Protein AF-A0A498REA9-F1 (afdb_monomer_lite)

Organism: NCBI:txid1351585

Radius of gyration: 28.6 Å; chains: 1; bounding box: 65×65×135 Å

pLDDT: mean 93.11, std 13.98, range [31.44, 99.0]

Secondary structure (DSSP, 8-state):
------------------------PPPPPPPPEEEEPPTT-B-SS-EEEEEEPPS--TTEEEEEEEETTEEEEESTT-TT-SHHHHHHHHHHSGGGTTSPPP---EEEE-SPPTT-EEEEEEEEEETTS-BPPP---EEEEPPPPPPEEEGGGGT---EEEEE-HHHHHHHHHHPPTTEEEEE-SEEEEES-EE--SSEEEEE-TTEEEEEPS-GGGS---B-SSTT----B---SEEEE-TTSSSEEEEEEE-SSEEE---B-EEEE-SS-TTSEEEPPP---B-TTSPBPTTSHHHHBSHHHHHHHHHHHTT--HHHHGGGSPPSEEEESEEEEEEES-EEE--SS-SEEEES-EEEEEES-EEE-TT-TT--SEEEES-EEEEEES-EEE-SS-SEEEE---TGGGTTSPPEEEEEEES-EE-SSS-SSEE-S--TT-EEEEEE--

Sequence (449 aa):
MPKTMLVVILAVILISLGGTFKTSSAAPLLPPQNLKVPALAFDEKSITLTWEKAADYASIIDYNIYLNGKRIGTANENAGSPAKPYIDQFYADSSNSRAQKISLHNYTVTGLKPSTAYTFTVRAVYRDGRESPDSNRVIQSTTASPRIFNIVDYGAVGDGTTLNTKAIQAAINACTAGGKVLVPAGTFKTGAIWLKSNMTLEIAKDATLLGSENPDDYPYHYLLYSYSTDERFYSLINAQAPDHGSLANIRIIGAGTIDGNGWRQIGVDPQQPELPVYAAAKNSTNKDGSLNPNHVLNIGILAKAQVMKLMDTGLTFKSAYPRRSNLITLRGVNNVYYGGFTAVNPANHTVVNIHCNNVTVAGVMFKTFQCNNGDGIEFIHGNGLTVFNNVFDTGDDCMNFAAGLGAASQKETASQNAWIFNNYFRHGHGAIVAGSHTAAWIEQILGED

Structure (mmCIF, N/CA/C/O backbone):
data_AF-A0A498REA9-F1
#
_entry.id   AF-A0A498REA9-F1
#
loop_
_atom_site.group_PDB
_atom_site.id
_atom_site.type_symbol
_atom_site.label_atom_id
_atom_site.label_alt_id
_atom_site.label_comp_id
_atom_site.label_asym_id
_atom_site.label_entity_id
_atom_site.label_seq_id
_atom_site.pdbx_PDB_ins_code
_atom_site.Cartn_x
_atom_site.Cartn_y
_atom_site.Cartn_z
_atom_site.occupancy
_atom_site.B_iso_or_equiv
_atom_site.auth_seq_id
_atom_site.auth_comp_id
_atom_site.auth_asym_id
_atom_site.auth_atom_id
_atom_site.pdbx_PDB_model_num
ATOM 1 N N . MET A 1 1 ? -12.620 43.071 108.998 1.00 33.22 1 MET A N 1
ATOM 2 C CA . MET A 1 1 ? -12.385 44.310 108.217 1.00 33.22 1 MET A CA 1
ATOM 3 C C . MET A 1 1 ? -11.725 43.930 106.896 1.00 33.22 1 MET A C 1
ATOM 5 O O . MET A 1 1 ? -10.928 43.000 106.908 1.00 33.22 1 MET A O 1
ATOM 9 N N . PRO A 1 2 ? -12.148 44.518 105.768 1.00 47.31 2 PRO A N 1
ATOM 10 C CA . PRO A 1 2 ? -12.358 43.790 104.515 1.00 47.31 2 PRO A CA 1
ATOM 11 C C . PRO A 1 2 ? -11.237 44.009 103.492 1.00 47.31 2 PRO A C 1
ATOM 13 O O . PRO A 1 2 ? -10.634 45.077 103.478 1.00 47.31 2 PRO A O 1
ATOM 16 N N . LYS A 1 3 ? -11.037 43.054 102.573 1.00 37.78 3 LYS A N 1
ATOM 17 C CA . LYS A 1 3 ? -10.506 43.327 101.225 1.00 37.78 3 LYS A CA 1
ATOM 18 C C . LYS A 1 3 ? -11.211 42.451 100.184 1.00 37.78 3 LYS A C 1
ATOM 20 O O . LYS A 1 3 ? -10.898 41.284 100.001 1.00 37.78 3 LYS A O 1
ATOM 25 N N . THR A 1 4 ? -12.247 43.064 99.625 1.00 39.12 4 THR A N 1
ATOM 26 C CA . THR A 1 4 ? -12.626 43.157 98.209 1.00 39.12 4 THR A CA 1
ATOM 27 C C . THR A 1 4 ? -12.311 41.986 97.267 1.00 39.12 4 THR A C 1
ATOM 29 O O . THR A 1 4 ? -11.163 41.705 96.940 1.00 39.12 4 THR A O 1
ATOM 32 N N . MET A 1 5 ? -13.401 41.410 96.751 1.00 33.75 5 MET A N 1
ATOM 33 C CA . MET A 1 5 ? -13.519 40.617 95.523 1.00 33.75 5 MET A CA 1
ATOM 34 C C . MET A 1 5 ? -12.875 41.308 94.311 1.00 33.75 5 MET A C 1
ATOM 36 O O . MET A 1 5 ? -13.159 42.476 94.049 1.00 33.75 5 MET A O 1
ATOM 40 N N . LEU A 1 6 ? -12.147 40.541 93.497 1.00 31.62 6 LEU A N 1
ATOM 41 C CA . LEU A 1 6 ? -12.027 40.794 92.063 1.00 31.62 6 LEU A CA 1
ATOM 42 C C . LEU A 1 6 ? -12.243 39.471 91.319 1.00 31.62 6 LEU A C 1
ATOM 44 O O . LEU A 1 6 ? -11.538 38.489 91.537 1.00 31.62 6 LEU A O 1
ATOM 48 N N . VAL A 1 7 ? -13.279 39.460 90.489 1.00 32.81 7 VAL A N 1
ATOM 49 C CA . VAL A 1 7 ? -13.682 38.359 89.613 1.00 32.81 7 VAL A CA 1
ATOM 50 C C . VAL A 1 7 ? -12.807 38.396 88.361 1.00 32.81 7 VAL A C 1
ATOM 52 O O . VAL A 1 7 ? -12.714 39.437 87.717 1.00 32.81 7 VAL A O 1
ATOM 55 N N . VAL A 1 8 ? -12.214 37.261 87.985 1.00 33.75 8 VAL A N 1
ATOM 56 C CA . VAL A 1 8 ? -11.647 37.047 86.646 1.00 33.75 8 VAL A CA 1
ATOM 57 C C . VAL A 1 8 ? -12.359 35.848 86.026 1.00 33.75 8 VAL A C 1
ATOM 59 O O . VAL A 1 8 ? -12.282 34.730 86.528 1.00 33.75 8 VAL A O 1
ATOM 62 N N . ILE A 1 9 ? -13.098 36.121 84.953 1.00 34.25 9 ILE A N 1
ATOM 63 C CA . ILE A 1 9 ? -13.797 35.149 84.111 1.00 34.25 9 ILE A CA 1
ATOM 64 C C . ILE A 1 9 ? -12.762 34.530 83.168 1.00 34.25 9 ILE A C 1
ATOM 66 O O . ILE A 1 9 ? -12.157 35.245 82.371 1.00 34.25 9 ILE A O 1
ATOM 70 N N . LEU A 1 10 ? -12.562 33.212 83.242 1.00 31.44 10 LEU A N 1
ATOM 71 C CA . LEU A 1 10 ? -11.735 32.470 82.291 1.00 31.44 10 LEU A CA 1
ATOM 72 C C . LEU A 1 10 ? -12.645 31.850 81.219 1.00 31.44 10 LEU A C 1
ATOM 74 O O . LEU A 1 10 ? -13.425 30.943 81.501 1.00 31.44 10 LEU A O 1
ATOM 78 N N . ALA A 1 11 ? -12.564 32.367 79.993 1.00 33.38 11 ALA A N 1
ATOM 79 C CA . ALA A 1 11 ? -13.247 31.812 78.830 1.00 33.38 11 ALA A CA 1
ATOM 80 C C . ALA A 1 11 ? -12.540 30.525 78.368 1.00 33.38 11 ALA A C 1
ATOM 82 O O . ALA A 1 11 ? -11.363 30.548 78.013 1.00 33.38 11 ALA A O 1
ATOM 83 N N . VAL A 1 12 ? -13.259 29.402 78.361 1.00 33.91 12 VAL A N 1
ATOM 84 C CA . VAL A 1 12 ? -12.790 28.136 77.782 1.00 33.91 12 VAL A CA 1
ATOM 85 C C . VAL A 1 12 ? -13.059 28.171 76.278 1.00 33.91 12 VAL A C 1
ATOM 87 O O . VAL A 1 12 ? -14.204 28.079 75.841 1.00 33.91 12 VAL A O 1
ATOM 90 N N . ILE A 1 13 ? -12.002 28.309 75.478 1.00 35.44 13 ILE A N 1
ATOM 91 C CA . ILE A 1 13 ? -12.060 28.125 74.024 1.00 35.44 13 ILE A CA 1
ATOM 92 C C . ILE A 1 13 ? -12.019 26.617 73.750 1.00 35.44 13 ILE A C 1
ATOM 94 O O . ILE A 1 13 ? -10.967 25.987 73.842 1.00 35.44 13 ILE A O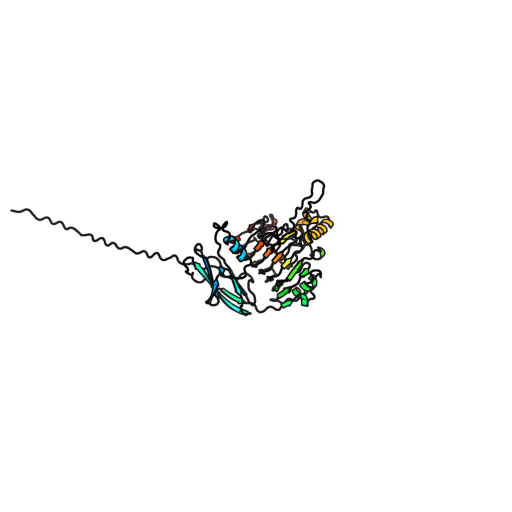 1
ATOM 98 N N . LEU A 1 14 ? -13.170 26.029 73.413 1.00 33.56 14 LEU A N 1
ATOM 99 C CA . LEU A 1 14 ? -13.234 24.707 72.790 1.00 33.56 14 LEU A CA 1
ATOM 100 C C . LEU A 1 14 ? -12.801 24.833 71.323 1.00 33.56 14 LEU A C 1
ATOM 102 O O . LEU A 1 14 ? -13.565 25.284 70.471 1.00 33.56 14 LEU A O 1
ATOM 106 N N . ILE A 1 15 ? -11.571 24.419 71.021 1.00 37.09 15 ILE A N 1
ATOM 107 C CA . ILE A 1 15 ? -11.125 24.200 69.643 1.00 37.09 15 ILE A CA 1
ATOM 108 C C . ILE A 1 15 ? -11.761 22.890 69.168 1.00 37.09 15 ILE A C 1
ATOM 110 O O . ILE A 1 15 ? -11.324 21.801 69.538 1.00 37.09 15 ILE A O 1
ATOM 114 N N . SER A 1 16 ? -12.813 22.993 68.356 1.00 38.12 16 SER A N 1
ATOM 115 C CA . SER A 1 16 ? -13.306 21.853 67.585 1.00 38.12 16 SER A CA 1
ATOM 116 C C . SER A 1 16 ? -12.331 21.578 66.434 1.00 38.12 16 SER A C 1
ATOM 118 O O . SER A 1 16 ? -12.169 22.383 65.519 1.00 38.12 16 SER A O 1
ATOM 120 N N . LEU A 1 17 ? -11.634 20.443 66.492 1.00 42.41 17 LEU A N 1
ATOM 121 C CA . LEU A 1 17 ? -10.867 19.905 65.368 1.00 42.41 17 LEU A CA 1
ATOM 122 C C . LEU A 1 17 ? -11.850 19.344 64.331 1.00 42.41 17 LEU A C 1
ATOM 124 O O . LEU A 1 17 ? -12.111 18.145 64.268 1.00 42.41 17 LEU A O 1
ATOM 128 N N . GLY A 1 18 ? -12.424 20.235 63.524 1.00 40.16 18 GLY A N 1
ATOM 129 C CA . GLY A 1 18 ? -13.159 19.882 62.314 1.00 40.16 18 GLY A CA 1
ATOM 130 C C . GLY A 1 18 ? -12.192 19.422 61.226 1.00 40.16 18 GLY A C 1
ATOM 131 O O . GLY A 1 18 ? -11.830 20.196 60.342 1.00 40.16 18 GLY A O 1
ATOM 132 N N . GLY A 1 19 ? -11.752 18.165 61.296 1.00 39.00 19 GLY A N 1
ATOM 133 C CA . GLY A 1 19 ? -11.060 17.505 60.195 1.00 39.00 19 GLY A CA 1
ATOM 134 C C . GLY A 1 19 ? -12.008 17.377 59.006 1.00 39.00 19 GLY A C 1
ATOM 135 O O . GLY A 1 19 ? -12.858 16.491 58.968 1.00 39.00 19 GLY A O 1
ATOM 136 N N . THR A 1 20 ? -11.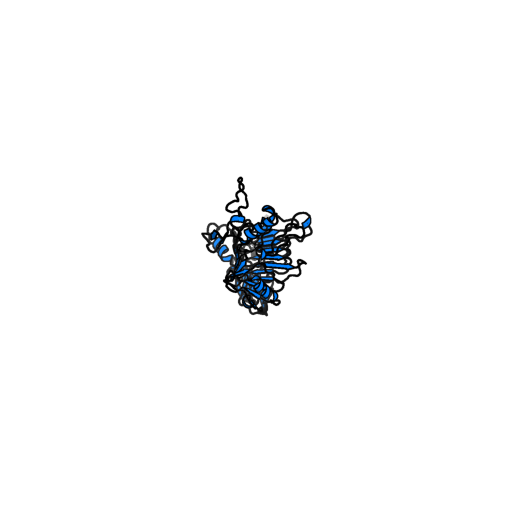882 18.274 58.031 1.00 41.62 20 THR A N 1
ATOM 137 C CA . THR A 1 20 ? -12.519 18.108 56.726 1.00 41.62 20 THR A CA 1
ATOM 138 C C . THR A 1 20 ? -11.819 16.953 56.018 1.00 41.62 20 THR A C 1
ATOM 140 O O . THR A 1 20 ? -10.705 17.092 55.515 1.00 41.62 20 THR A O 1
ATOM 143 N N . PHE A 1 21 ? -12.464 15.786 55.984 1.00 44.62 21 PHE A N 1
ATOM 144 C CA . PHE A 1 21 ? -12.105 14.729 55.047 1.00 44.62 21 PHE A CA 1
ATOM 145 C C . PHE A 1 21 ? -12.301 15.285 53.632 1.00 44.62 21 PHE A C 1
ATOM 147 O O . PHE A 1 21 ? -13.407 15.280 53.097 1.00 44.62 21 PHE A O 1
ATOM 154 N N . LYS A 1 22 ? -11.227 15.791 53.017 1.00 42.28 22 LYS A N 1
ATOM 155 C CA . LYS A 1 22 ? -11.165 15.908 51.562 1.00 42.28 22 LYS A CA 1
ATOM 156 C C . LYS A 1 22 ? -11.166 14.483 51.028 1.00 42.28 22 LYS A C 1
ATOM 158 O O . LYS A 1 22 ? -10.126 13.831 50.975 1.00 42.28 22 LYS A O 1
ATOM 163 N N . THR A 1 23 ? -12.339 13.989 50.657 1.00 42.84 23 THR A N 1
ATOM 164 C CA . THR A 1 23 ? -12.428 12.896 49.701 1.00 42.84 23 THR A CA 1
ATOM 165 C C . THR A 1 23 ? -11.738 13.394 48.434 1.00 42.84 23 THR A C 1
ATOM 167 O O . THR A 1 23 ? -12.237 14.261 47.723 1.00 42.84 23 THR A O 1
ATOM 170 N N . SER A 1 24 ? -10.517 12.920 48.199 1.00 47.28 24 SER A N 1
ATOM 171 C CA . SER A 1 24 ? -9.888 13.020 46.889 1.00 47.28 24 SER A CA 1
ATOM 172 C C . SER A 1 24 ? -10.809 12.272 45.926 1.00 47.28 24 SER A C 1
ATOM 174 O O . SER A 1 24 ? -10.819 11.041 45.916 1.00 47.28 24 SER A O 1
ATOM 176 N N . SER A 1 25 ? -11.676 12.982 45.198 1.00 58.97 25 SER A N 1
ATOM 177 C CA . SER A 1 25 ? -12.404 12.356 44.100 1.00 58.97 25 SER A CA 1
ATOM 178 C C . SER A 1 25 ? -11.348 11.920 43.095 1.00 58.97 25 SER A C 1
ATOM 180 O O . SER A 1 25 ? -10.604 12.770 42.597 1.00 58.97 25 SER A O 1
ATOM 182 N N . ALA A 1 26 ? -11.246 10.616 42.833 1.00 67.12 26 ALA A N 1
ATOM 183 C CA . ALA A 1 26 ? -10.367 10.111 41.788 1.00 67.12 26 ALA A CA 1
ATOM 184 C C . ALA A 1 26 ? -10.603 10.918 40.502 1.00 67.12 26 ALA A C 1
ATOM 186 O O . ALA A 1 26 ? -11.755 11.210 40.168 1.00 67.12 26 ALA A O 1
ATOM 187 N N . ALA A 1 27 ? -9.521 11.309 39.822 1.00 71.25 27 ALA A N 1
ATOM 188 C CA . ALA A 1 27 ? -9.615 12.067 38.580 1.00 71.25 27 ALA A CA 1
ATOM 189 C C . ALA A 1 27 ? -10.574 11.362 37.596 1.00 71.25 27 ALA A C 1
ATOM 191 O O . ALA A 1 27 ? -10.608 10.123 37.562 1.00 71.25 27 ALA A O 1
ATOM 192 N N . PRO A 1 28 ? -11.388 12.122 36.842 1.00 82.75 28 PRO A N 1
ATOM 193 C CA . PRO A 1 28 ? -12.347 11.538 35.918 1.00 82.75 28 PRO A CA 1
ATOM 194 C C . PRO A 1 28 ? -11.613 10.742 34.836 1.00 82.75 28 PRO A C 1
ATOM 196 O O . PRO A 1 28 ? -10.676 11.241 34.220 1.00 82.75 28 PRO A O 1
ATOM 199 N N . LEU A 1 29 ? -12.059 9.509 34.598 1.00 89.94 29 LEU A N 1
ATOM 200 C CA . LEU A 1 29 ? -11.571 8.689 33.492 1.00 89.94 29 LEU A CA 1
ATOM 201 C C . LEU A 1 29 ? -12.142 9.251 32.190 1.00 89.94 29 LEU A C 1
ATOM 203 O O . LEU A 1 29 ? -13.359 9.408 32.065 1.00 89.94 29 LEU A O 1
ATOM 207 N N . LEU A 1 30 ? -11.272 9.581 31.241 1.00 93.44 30 LEU A N 1
ATOM 208 C CA . LEU A 1 30 ? -11.660 10.270 30.015 1.00 93.44 30 LEU A CA 1
ATOM 209 C C . LEU A 1 30 ? -11.897 9.263 28.881 1.00 93.44 30 LEU A C 1
ATOM 211 O O . LEU A 1 30 ? -11.138 8.302 28.753 1.00 93.44 30 LEU A O 1
ATOM 215 N N . PRO A 1 31 ? -12.946 9.449 28.059 1.00 95.44 31 PRO A N 1
ATOM 216 C CA . PRO A 1 31 ? -13.232 8.538 26.962 1.00 95.44 31 PRO A CA 1
ATOM 217 C C . PRO A 1 31 ? -12.219 8.693 25.813 1.00 95.44 31 PRO A C 1
ATOM 219 O O . PRO A 1 31 ? -11.706 9.800 25.597 1.00 95.44 31 PRO A O 1
ATOM 222 N N . PRO A 1 32 ? -11.979 7.624 25.032 1.00 96.81 32 PRO A N 1
ATOM 223 C CA . PRO A 1 32 ? -11.303 7.720 23.741 1.00 96.81 32 PRO A CA 1
ATOM 224 C C . PRO A 1 32 ? -12.019 8.715 22.823 1.00 96.81 32 PRO A C 1
ATOM 226 O O . PRO A 1 32 ? -13.245 8.864 22.888 1.00 96.81 32 PRO A O 1
ATOM 229 N N . GLN A 1 33 ? -11.259 9.387 21.965 1.00 96.75 33 GLN A N 1
ATOM 230 C CA . GLN A 1 33 ? -11.773 10.424 21.071 1.00 96.75 33 GLN A CA 1
ATOM 231 C C . GLN A 1 33 ? -11.810 9.928 19.623 1.00 96.75 33 GLN A C 1
ATOM 233 O O . GLN A 1 33 ? -11.150 8.957 19.268 1.00 96.75 33 GLN A O 1
ATOM 238 N N . ASN A 1 34 ? -12.593 10.602 18.781 1.00 97.12 34 ASN A N 1
ATOM 239 C CA . ASN A 1 34 ? -12.597 10.407 17.327 1.00 97.12 34 ASN A CA 1
ATOM 240 C C . ASN A 1 34 ? -12.690 8.936 16.862 1.00 97.12 34 ASN A C 1
ATOM 242 O O . ASN A 1 34 ? -12.015 8.539 15.910 1.00 97.12 34 ASN A O 1
ATOM 246 N N . LEU A 1 35 ? -13.526 8.117 17.519 1.00 98.62 35 LEU A N 1
ATOM 247 C CA . LEU A 1 35 ? -13.841 6.781 17.015 1.00 98.62 35 LEU A CA 1
ATOM 248 C C . LEU A 1 35 ? -14.427 6.924 15.609 1.00 98.62 35 LEU A C 1
ATOM 250 O O . LEU A 1 35 ? -15.399 7.661 15.415 1.00 98.62 35 LEU A O 1
ATOM 254 N N . LYS A 1 36 ? -13.851 6.210 14.643 1.00 98.44 36 LYS A N 1
ATOM 255 C CA . LYS A 1 36 ? -14.246 6.261 13.233 1.00 98.44 36 LYS A CA 1
ATOM 256 C C . LYS A 1 36 ? -13.925 4.961 12.501 1.00 98.44 36 LYS A C 1
ATOM 258 O O . LYS A 1 36 ? -13.224 4.090 13.011 1.00 98.44 36 LYS A O 1
ATOM 263 N N . VAL A 1 37 ? -14.440 4.858 11.279 1.00 98.62 37 VAL A N 1
ATOM 264 C CA . VAL A 1 37 ? -14.041 3.849 10.291 1.00 98.62 37 VAL A CA 1
ATOM 265 C C . VAL A 1 37 ? -13.138 4.551 9.276 1.00 98.62 37 VAL A C 1
ATOM 267 O O . VAL A 1 37 ? -13.606 5.492 8.629 1.00 98.62 37 VAL A O 1
ATOM 270 N N . PRO A 1 38 ? -11.855 4.161 9.141 1.00 98.06 38 PRO A N 1
ATOM 271 C CA . PRO A 1 38 ? -10.978 4.722 8.118 1.00 98.06 38 PRO A CA 1
ATOM 272 C C . PRO A 1 38 ? -11.533 4.521 6.704 1.00 98.06 38 PRO A C 1
ATOM 274 O O . PRO A 1 38 ? -12.373 3.648 6.464 1.00 98.06 38 PRO A O 1
ATOM 277 N N . ALA A 1 39 ? -11.052 5.321 5.752 1.00 97.19 39 ALA A N 1
ATOM 278 C CA . ALA A 1 39 ? -11.553 5.317 4.382 1.00 97.19 39 ALA A CA 1
ATOM 279 C C . ALA A 1 39 ? -11.564 3.899 3.783 1.00 97.19 39 ALA A C 1
ATOM 281 O O . ALA A 1 39 ? -10.526 3.258 3.642 1.00 97.19 39 ALA A O 1
ATOM 282 N N . LEU A 1 40 ? -12.766 3.416 3.443 1.00 98.38 40 LEU A N 1
ATOM 283 C CA . LEU A 1 40 ? -13.029 2.095 2.849 1.00 98.38 40 LEU A CA 1
ATOM 284 C C . LEU A 1 40 ? -12.485 0.893 3.649 1.00 98.38 40 LEU A C 1
ATOM 286 O O . LEU A 1 40 ? -12.346 -0.204 3.096 1.00 98.38 40 LEU A O 1
ATOM 290 N N . ALA A 1 41 ? -12.209 1.064 4.944 1.00 98.19 41 ALA A N 1
ATOM 291 C CA . ALA A 1 41 ? -11.747 0.000 5.833 1.00 98.19 41 ALA A CA 1
ATOM 292 C C . ALA A 1 41 ? -12.912 -0.878 6.334 1.00 98.19 41 ALA A C 1
ATOM 294 O O . ALA A 1 41 ? -13.066 -1.134 7.526 1.00 98.19 41 ALA A O 1
ATOM 295 N N . PHE A 1 42 ? -13.777 -1.293 5.409 1.00 98.31 42 PHE A N 1
ATOM 296 C CA . PHE A 1 42 ? -14.920 -2.168 5.644 1.00 98.31 42 PHE A CA 1
ATOM 297 C C . PHE A 1 42 ? -15.324 -2.880 4.348 1.00 98.31 42 PHE A C 1
ATOM 299 O O . PHE A 1 42 ? -15.019 -2.424 3.243 1.00 98.31 42 PHE A O 1
ATOM 306 N N . ASP A 1 43 ? -16.021 -4.001 4.480 1.00 97.94 43 ASP A N 1
ATOM 307 C CA . ASP A 1 43 ? -16.594 -4.762 3.371 1.00 97.94 43 ASP A CA 1
ATOM 308 C C . ASP A 1 43 ? -17.908 -5.438 3.788 1.00 97.94 43 ASP A C 1
ATOM 310 O O . ASP A 1 43 ? -18.609 -4.958 4.684 1.00 97.94 43 ASP A O 1
ATOM 314 N N . GLU A 1 44 ? -18.298 -6.519 3.112 1.00 98.31 44 GLU A N 1
ATOM 315 C CA . GLU A 1 44 ? -19.548 -7.216 3.383 1.00 98.31 44 GLU A CA 1
ATOM 316 C C . GLU A 1 44 ? -19.515 -8.057 4.671 1.00 98.31 44 GLU A C 1
ATOM 318 O O . GLU A 1 44 ? -20.561 -8.527 5.119 1.00 98.31 44 GLU A O 1
ATOM 323 N N . LYS A 1 45 ? -18.331 -8.256 5.268 1.00 97.81 45 LYS A N 1
ATOM 324 C CA . LYS A 1 45 ? -18.095 -9.148 6.417 1.00 97.81 45 LYS A CA 1
ATOM 325 C C . LYS A 1 45 ? -17.269 -8.530 7.536 1.00 97.81 45 LYS A C 1
ATOM 327 O O . LYS A 1 45 ? -17.170 -9.139 8.606 1.00 97.81 45 LYS A O 1
ATOM 332 N N . SER A 1 46 ? -16.674 -7.365 7.320 1.00 97.69 46 SER A N 1
ATOM 333 C CA . SER A 1 46 ? -15.774 -6.747 8.280 1.00 97.69 46 SER A CA 1
ATOM 334 C C . SER A 1 46 ? -15.865 -5.227 8.301 1.00 97.69 46 SER A C 1
ATOM 336 O O . SER A 1 46 ? -16.207 -4.590 7.305 1.00 97.69 46 SER A O 1
ATOM 338 N N . ILE A 1 47 ? -15.574 -4.652 9.467 1.00 98.44 47 ILE A N 1
ATOM 339 C CA . ILE A 1 47 ? -15.446 -3.210 9.698 1.00 98.44 47 ILE A CA 1
ATOM 340 C C . ILE A 1 47 ? -14.234 -2.998 10.604 1.00 98.44 47 ILE A C 1
ATOM 342 O O . ILE A 1 47 ? -14.169 -3.568 11.696 1.00 98.44 47 ILE A O 1
ATOM 346 N N . THR A 1 48 ? -13.303 -2.153 10.176 1.00 98.12 48 THR A N 1
ATOM 347 C CA . THR A 1 48 ? -12.161 -1.735 10.989 1.00 98.12 48 THR A CA 1
ATOM 348 C C . THR A 1 48 ? -12.441 -0.391 11.640 1.00 98.12 48 THR A C 1
ATOM 350 O O . THR A 1 48 ? -12.829 0.572 10.981 1.00 98.12 48 THR A O 1
ATOM 353 N N . LEU A 1 49 ? -12.218 -0.334 12.947 1.00 98.44 49 LEU A N 1
ATOM 354 C CA . LEU A 1 49 ? -12.369 0.852 13.777 1.00 98.44 49 LEU A CA 1
ATOM 355 C C . LEU A 1 49 ? -10.997 1.413 14.134 1.00 98.44 49 LEU A C 1
ATOM 357 O O . LEU A 1 49 ? -10.075 0.636 14.394 1.00 98.44 49 LEU A O 1
ATOM 361 N N . THR A 1 50 ? -10.892 2.738 14.205 1.00 98.31 50 THR A N 1
ATOM 362 C CA . THR A 1 50 ? -9.748 3.448 14.793 1.00 98.31 50 THR A CA 1
ATOM 363 C C . THR A 1 50 ? -10.223 4.582 15.695 1.00 98.31 50 THR A C 1
ATOM 365 O O . THR A 1 50 ? -11.341 5.072 15.527 1.00 98.31 50 THR A O 1
ATOM 368 N N . TRP A 1 51 ? -9.409 4.979 16.672 1.00 98.38 51 TRP A N 1
ATOM 369 C CA . TRP A 1 51 ? -9.744 6.037 17.634 1.00 98.38 51 TRP A CA 1
ATOM 370 C C . TRP A 1 51 ? -8.489 6.731 18.160 1.00 98.38 51 TRP A C 1
ATOM 372 O O . TRP A 1 51 ? -7.420 6.141 18.216 1.00 98.38 51 TRP A O 1
ATOM 382 N N . GLU A 1 52 ? -8.621 7.983 18.566 1.00 96.94 52 GLU A N 1
ATOM 383 C CA . GLU A 1 52 ? -7.561 8.713 19.254 1.00 96.94 52 GLU A CA 1
ATOM 384 C C . GLU A 1 52 ? -7.566 8.380 20.752 1.00 96.94 52 GLU A C 1
ATOM 386 O O . GLU A 1 52 ? -8.603 8.056 21.352 1.00 96.94 52 GLU A O 1
ATOM 391 N N . LYS A 1 53 ? -6.392 8.499 21.378 1.00 92.56 53 LYS A N 1
ATOM 392 C CA . LYS A 1 53 ? -6.236 8.364 22.830 1.00 92.56 53 LYS A CA 1
ATOM 393 C C . LYS A 1 53 ? -7.140 9.342 23.580 1.00 92.56 53 LYS A C 1
ATOM 395 O O . LYS A 1 53 ? -7.438 10.441 23.117 1.00 92.56 53 LYS A O 1
ATOM 400 N N . ALA A 1 54 ? -7.513 8.970 24.801 1.00 89.56 54 ALA A N 1
ATOM 401 C CA . ALA A 1 54 ? -8.051 9.938 25.750 1.00 89.56 54 ALA A CA 1
ATOM 402 C C . ALA A 1 54 ? -6.977 10.982 26.119 1.00 89.56 54 ALA A C 1
ATOM 404 O O . ALA A 1 54 ? -5.789 10.682 26.064 1.00 89.56 54 ALA A O 1
ATOM 405 N N . ALA A 1 55 ? -7.372 12.185 26.551 1.00 83.88 55 ALA A N 1
ATOM 406 C CA . ALA A 1 55 ? -6.415 13.254 26.875 1.00 83.88 55 ALA A CA 1
ATOM 407 C C . ALA A 1 55 ? -5.450 12.905 28.033 1.00 83.88 55 ALA A C 1
ATOM 409 O O . ALA A 1 55 ? -4.324 13.395 28.052 1.00 83.88 55 ALA A O 1
ATOM 410 N N . ASP A 1 56 ? -5.865 12.037 28.964 1.00 84.12 56 ASP A N 1
ATOM 411 C CA . ASP A 1 56 ? -4.998 11.421 29.977 1.00 84.12 56 ASP A CA 1
ATOM 412 C C . ASP A 1 56 ? -4.876 9.916 29.706 1.00 84.12 56 ASP A C 1
ATOM 414 O O . ASP A 1 56 ? -5.774 9.129 30.026 1.00 84.12 56 ASP A O 1
ATOM 418 N N . TYR A 1 57 ? -3.769 9.538 29.065 1.00 89.50 57 TYR A N 1
ATOM 419 C CA . TYR A 1 57 ? -3.538 8.188 28.553 1.00 89.50 57 TYR A CA 1
ATOM 420 C C . TYR A 1 57 ? -2.374 7.449 29.216 1.00 89.50 57 TYR A C 1
ATOM 422 O O . TYR A 1 57 ? -2.166 6.273 28.931 1.00 89.50 57 TYR A O 1
ATOM 430 N N . ALA A 1 58 ? -1.630 8.084 30.128 1.00 87.88 58 ALA A N 1
ATOM 431 C CA . ALA A 1 58 ? -0.431 7.487 30.733 1.00 87.88 58 ALA A CA 1
ATOM 432 C C . ALA A 1 58 ? -0.726 6.214 31.550 1.00 87.88 58 ALA A C 1
ATOM 434 O O . ALA A 1 58 ? 0.148 5.369 31.758 1.00 87.88 58 ALA A O 1
ATOM 435 N N . SER A 1 59 ? -1.959 6.087 32.039 1.00 90.38 59 SER A N 1
ATOM 436 C CA . SER A 1 59 ? -2.428 4.949 32.832 1.00 90.38 59 SER A CA 1
ATOM 437 C C . SER A 1 59 ? -3.332 3.986 32.056 1.00 90.38 59 SER A C 1
ATOM 439 O O . SER A 1 59 ? -3.732 2.968 32.627 1.00 90.38 59 SER A O 1
ATOM 441 N N . ILE A 1 60 ? 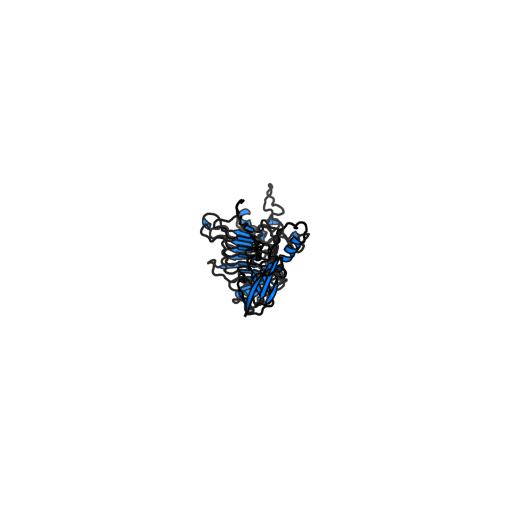-3.615 4.266 30.778 1.00 94.06 60 ILE A N 1
ATOM 442 C CA . ILE A 1 60 ? -4.355 3.366 29.888 1.00 94.06 60 ILE A CA 1
ATOM 443 C C . ILE A 1 60 ? -3.438 2.206 29.492 1.00 94.06 60 ILE A C 1
ATOM 445 O O . ILE A 1 60 ? -2.274 2.411 29.156 1.00 94.06 60 ILE A O 1
ATOM 449 N N . ILE A 1 61 ? -3.965 0.986 29.559 1.00 94.50 61 ILE A N 1
ATOM 450 C CA . ILE A 1 61 ? -3.241 -0.254 29.238 1.00 94.50 61 ILE A CA 1
ATOM 451 C C . ILE A 1 61 ? -3.888 -1.052 28.098 1.00 94.50 61 ILE A C 1
ATOM 453 O O . ILE A 1 61 ? -3.247 -1.938 27.537 1.00 94.50 61 ILE A O 1
ATOM 457 N N . ASP A 1 62 ? -5.149 -0.765 27.767 1.00 96.56 62 ASP A N 1
ATOM 458 C CA . ASP A 1 62 ? -5.883 -1.393 26.666 1.00 96.56 62 ASP A CA 1
ATOM 459 C C . ASP A 1 62 ? -7.140 -0.574 26.325 1.00 96.56 62 ASP A C 1
ATOM 461 O O . ASP A 1 62 ? -7.464 0.412 26.995 1.00 96.56 62 ASP A O 1
ATOM 465 N N . TYR A 1 63 ? -7.890 -1.026 25.325 1.00 97.81 63 TYR A N 1
ATOM 466 C CA . TYR A 1 63 ? -9.213 -0.524 24.985 1.00 97.81 63 TYR A CA 1
ATOM 467 C C . TYR A 1 63 ? -10.196 -1.680 24.816 1.00 97.81 63 TYR A C 1
ATOM 469 O O . TYR A 1 63 ? -9.890 -2.655 24.138 1.00 97.81 63 TYR A O 1
ATOM 477 N N . ASN A 1 64 ? -11.393 -1.558 25.389 1.00 98.00 64 ASN A N 1
ATOM 478 C CA . ASN A 1 64 ? -12.508 -2.480 25.177 1.00 98.00 64 ASN A CA 1
ATOM 479 C C . ASN A 1 64 ? -13.392 -1.984 24.028 1.00 98.00 64 ASN A C 1
ATOM 481 O O . ASN A 1 64 ? -13.788 -0.816 23.999 1.00 98.00 64 ASN A O 1
ATOM 485 N N . ILE A 1 65 ? -13.741 -2.886 23.109 1.00 98.19 65 ILE A N 1
ATOM 486 C CA . ILE A 1 65 ? -14.570 -2.586 21.939 1.00 98.19 65 ILE A CA 1
ATOM 487 C C . ILE A 1 65 ? -15.972 -3.143 22.155 1.00 98.19 65 ILE A C 1
ATOM 489 O O . ILE A 1 65 ? -16.144 -4.304 22.543 1.00 98.19 65 ILE A O 1
ATOM 493 N N . TYR A 1 66 ? -16.980 -2.325 21.856 1.00 98.50 66 TYR A N 1
ATOM 494 C CA . TYR A 1 66 ? -18.388 -2.671 22.003 1.00 98.50 66 TYR A CA 1
ATOM 495 C C . TYR A 1 66 ? -19.092 -2.633 20.653 1.00 98.50 66 TYR A C 1
ATOM 497 O O . TYR A 1 66 ? -18.996 -1.657 19.913 1.00 98.50 66 TYR A O 1
ATOM 505 N N . LEU A 1 67 ? -19.853 -3.687 20.368 1.00 98.38 67 LEU A N 1
ATOM 506 C CA . LEU A 1 67 ? -20.736 -3.809 19.216 1.00 98.38 67 LEU A CA 1
ATOM 507 C C . LEU A 1 67 ? -22.177 -3.914 19.708 1.00 98.38 67 LEU A C 1
ATOM 509 O O . LEU A 1 67 ? -22.518 -4.827 20.460 1.00 98.38 67 LEU A O 1
ATOM 513 N N . ASN A 1 68 ? -23.026 -2.974 19.296 1.00 97.88 68 ASN A N 1
ATOM 514 C CA . ASN A 1 68 ? -24.418 -2.857 19.741 1.00 97.88 68 ASN A CA 1
ATOM 515 C C . ASN A 1 68 ? -24.547 -2.901 21.279 1.00 97.88 68 ASN A C 1
ATOM 517 O O . ASN A 1 68 ? -25.443 -3.540 21.825 1.00 97.88 68 ASN A O 1
ATOM 521 N N . GLY A 1 69 ? -23.607 -2.253 21.979 1.00 96.94 69 GLY A N 1
ATOM 522 C CA . GLY A 1 69 ? -23.555 -2.188 23.444 1.00 96.94 69 GLY A CA 1
ATOM 523 C C . GLY A 1 69 ? -22.971 -3.422 24.142 1.00 96.94 69 GLY A C 1
ATOM 524 O O . GLY A 1 69 ? -22.841 -3.413 25.364 1.00 96.94 69 GLY A O 1
ATOM 525 N N . LYS A 1 70 ? -22.582 -4.474 23.409 1.00 98.12 70 LYS A N 1
ATOM 526 C CA . LYS A 1 70 ? -21.941 -5.672 23.970 1.00 98.12 70 LYS A CA 1
ATOM 527 C C . LYS A 1 70 ? -20.435 -5.650 23.712 1.00 98.12 70 LYS A C 1
ATOM 529 O O . LYS A 1 70 ? -20.025 -5.484 22.567 1.00 98.12 70 LYS A O 1
ATOM 534 N N . ARG A 1 71 ? -19.617 -5.880 24.747 1.00 97.75 71 ARG A N 1
ATOM 535 C CA . ARG A 1 71 ? -18.159 -6.038 24.598 1.00 97.75 71 ARG A CA 1
ATOM 536 C C . ARG A 1 71 ? -17.848 -7.244 23.707 1.00 97.75 71 ARG A C 1
ATOM 538 O O . ARG A 1 71 ? -18.367 -8.334 23.960 1.00 97.75 71 ARG A O 1
ATOM 545 N N . ILE A 1 72 ? -17.001 -7.046 22.700 1.00 97.00 72 ILE A N 1
ATOM 546 C CA . ILE A 1 72 ? -16.592 -8.090 21.745 1.00 97.00 72 ILE A CA 1
ATOM 547 C C . ILE A 1 72 ? -15.112 -8.475 21.833 1.00 97.00 72 ILE A C 1
ATOM 549 O O . ILE A 1 72 ? -14.760 -9.556 21.379 1.00 97.00 72 ILE A O 1
ATOM 553 N N . GLY A 1 73 ? -14.271 -7.648 22.454 1.00 96.38 73 GLY A N 1
ATOM 554 C CA . GLY A 1 73 ? -12.850 -7.934 22.662 1.00 96.38 73 GLY A CA 1
ATOM 555 C C . GLY A 1 73 ? -12.074 -6.688 23.075 1.00 96.38 73 GLY A C 1
ATOM 556 O O . GLY A 1 73 ? -12.685 -5.642 23.337 1.00 96.38 73 GLY A O 1
ATOM 557 N N . THR A 1 74 ? -10.746 -6.804 23.121 1.00 96.69 74 THR A N 1
ATOM 558 C CA . THR A 1 74 ? -9.831 -5.673 23.341 1.00 96.69 74 THR A CA 1
ATOM 559 C C . THR A 1 74 ? -8.942 -5.359 22.146 1.00 96.69 74 THR A C 1
ATOM 561 O O . THR A 1 74 ? -8.770 -6.183 21.248 1.00 96.69 74 THR A O 1
ATOM 564 N N . ALA A 1 75 ? -8.344 -4.168 22.135 1.00 95.75 75 ALA A N 1
ATOM 565 C CA . ALA A 1 75 ? -7.376 -3.792 21.111 1.00 95.75 75 ALA A CA 1
ATOM 566 C C . ALA A 1 75 ? -6.136 -4.702 21.132 1.00 95.75 75 ALA A C 1
ATOM 568 O O . ALA A 1 75 ? -5.661 -5.099 20.071 1.00 95.75 75 ALA A O 1
ATOM 569 N N . ASN A 1 76 ? -5.657 -5.118 22.311 1.00 93.81 76 ASN A N 1
ATOM 570 C CA . ASN A 1 76 ? -4.549 -6.079 22.416 1.00 93.81 76 ASN A CA 1
ATOM 571 C C . ASN A 1 76 ? -4.902 -7.494 21.930 1.00 93.81 76 ASN A C 1
ATOM 573 O O . ASN A 1 76 ? -4.013 -8.214 21.474 1.00 93.81 76 ASN A O 1
ATOM 577 N N . GLU A 1 77 ? -6.177 -7.883 21.999 1.00 90.44 77 GLU A N 1
ATOM 578 C CA . GLU A 1 77 ? -6.700 -9.149 21.465 1.00 90.44 77 GLU A CA 1
ATOM 579 C C . GLU A 1 77 ? -6.963 -9.100 19.948 1.00 90.44 77 GLU A C 1
ATOM 581 O O . GLU A 1 77 ? -7.368 -10.112 19.372 1.00 90.44 77 GLU A O 1
ATOM 586 N N . ASN A 1 78 ? -6.774 -7.945 19.295 1.00 82.19 78 ASN A N 1
ATOM 587 C CA . ASN A 1 78 ? -7.090 -7.743 17.883 1.00 82.19 78 ASN A CA 1
ATOM 588 C C . ASN A 1 78 ? -6.236 -8.643 16.975 1.00 82.19 78 ASN A C 1
ATOM 590 O O . ASN A 1 78 ? -5.133 -8.294 16.543 1.00 82.19 78 ASN A O 1
ATOM 594 N N . ALA A 1 79 ? -6.771 -9.823 16.678 1.00 68.75 79 ALA A N 1
ATOM 595 C CA . ALA A 1 79 ? -6.165 -10.779 15.774 1.00 68.75 79 ALA A CA 1
ATOM 596 C C . ALA A 1 79 ? -6.143 -10.213 14.343 1.00 68.75 79 ALA A C 1
ATOM 598 O O . ALA A 1 79 ? -7.136 -9.679 13.856 1.00 68.75 79 ALA A O 1
ATOM 599 N N . GLY A 1 80 ? -5.010 -10.360 13.650 1.00 79.00 80 GLY A N 1
ATOM 600 C CA . GLY A 1 80 ? -4.893 -10.037 12.222 1.00 79.00 80 GLY A CA 1
ATOM 601 C C . GLY A 1 80 ? -4.014 -8.836 11.869 1.00 79.00 80 GLY A C 1
ATOM 602 O O . GLY A 1 80 ? -3.838 -8.571 10.684 1.00 79.00 80 GLY A O 1
ATOM 603 N N . SER A 1 81 ? -3.421 -8.136 12.844 1.00 93.69 81 SER A N 1
ATOM 604 C CA . SER A 1 81 ? -2.314 -7.211 12.561 1.00 93.69 81 SER A CA 1
ATOM 605 C C . SER A 1 81 ? -1.031 -8.006 12.298 1.00 93.69 81 SER A C 1
ATOM 607 O O . SER A 1 81 ? -0.575 -8.704 13.208 1.00 93.69 81 SER A O 1
ATOM 609 N N . PRO A 1 82 ? -0.412 -7.912 11.107 1.00 95.12 82 PRO A N 1
ATOM 610 C CA . PRO A 1 82 ? 0.869 -8.564 10.882 1.00 95.12 82 PRO A CA 1
ATOM 611 C C . PRO A 1 82 ? 2.021 -7.870 11.624 1.00 95.12 82 PRO A C 1
ATOM 613 O O . PRO A 1 82 ? 3.035 -8.510 11.870 1.00 95.12 82 PRO A O 1
ATOM 616 N N . ALA A 1 83 ? 1.864 -6.607 12.039 1.00 96.88 83 ALA A N 1
ATOM 617 C CA . ALA A 1 83 ? 2.848 -5.898 12.860 1.00 96.88 83 ALA A CA 1
ATOM 618 C C . ALA A 1 83 ? 2.870 -6.368 14.321 1.00 96.88 83 ALA A C 1
ATOM 620 O O . ALA A 1 83 ? 3.924 -6.369 14.956 1.00 96.88 83 ALA A O 1
ATOM 621 N N . LYS A 1 84 ? 1.721 -6.788 14.865 1.00 95.25 84 LYS A N 1
ATOM 622 C CA . LYS A 1 84 ? 1.579 -7.106 16.293 1.00 95.25 84 LYS A CA 1
ATOM 623 C C . LYS A 1 84 ? 2.551 -8.189 16.790 1.00 95.25 84 LYS A C 1
ATOM 625 O O . LYS A 1 84 ? 3.173 -7.944 17.821 1.00 95.25 84 LYS A O 1
ATOM 630 N N . PRO A 1 85 ? 2.774 -9.320 16.088 1.00 94.38 85 PRO A N 1
ATOM 631 C CA . PRO A 1 85 ? 3.785 -10.295 16.501 1.00 94.38 85 PRO A CA 1
ATOM 632 C C . PRO A 1 85 ? 5.200 -9.707 16.616 1.00 94.38 85 PRO A C 1
ATOM 634 O O . PRO A 1 85 ? 5.910 -10.017 17.570 1.00 94.38 85 PRO A O 1
ATOM 637 N N . TYR A 1 86 ? 5.594 -8.818 15.697 1.00 95.44 86 TYR A N 1
ATOM 638 C CA . TYR A 1 86 ? 6.899 -8.151 15.742 1.00 95.44 86 TYR A CA 1
ATOM 639 C C . TYR A 1 86 ? 7.001 -7.164 16.914 1.00 95.44 86 TYR A C 1
ATOM 641 O O . TYR A 1 86 ? 8.022 -7.113 17.599 1.00 95.44 86 TYR A O 1
ATOM 649 N N . ILE A 1 87 ? 5.928 -6.416 17.186 1.00 96.31 87 ILE A N 1
ATOM 650 C CA . ILE A 1 87 ? 5.828 -5.507 18.338 1.00 96.31 87 ILE A CA 1
ATOM 651 C C . ILE A 1 87 ? 5.918 -6.291 19.657 1.00 96.31 87 ILE A C 1
ATOM 653 O O . ILE A 1 87 ? 6.657 -5.909 20.565 1.00 96.31 87 ILE A O 1
ATOM 657 N N . ASP A 1 88 ? 5.205 -7.412 19.766 1.00 94.81 88 ASP A N 1
ATOM 658 C CA . ASP A 1 88 ? 5.245 -8.265 20.956 1.00 94.81 88 ASP A CA 1
ATOM 659 C C . ASP A 1 88 ? 6.644 -8.845 21.176 1.00 94.81 88 ASP A C 1
ATOM 661 O O . ASP A 1 88 ? 7.162 -8.806 22.294 1.00 94.81 88 ASP A O 1
ATOM 665 N N . GLN A 1 89 ? 7.288 -9.318 20.105 1.00 94.88 89 GLN A N 1
ATOM 666 C CA . GLN A 1 89 ? 8.661 -9.813 20.157 1.00 94.88 89 GLN A CA 1
ATOM 667 C C . GLN A 1 89 ? 9.646 -8.720 20.588 1.00 94.88 89 GLN A C 1
ATOM 669 O O . GLN A 1 89 ? 10.514 -8.984 21.421 1.00 94.88 89 GLN A O 1
ATOM 674 N N . PHE A 1 90 ? 9.491 -7.489 20.087 1.00 96.19 90 PHE A N 1
ATOM 675 C CA . PHE A 1 90 ? 10.314 -6.349 20.494 1.00 96.19 90 PHE A CA 1
ATOM 676 C C . PHE A 1 90 ? 10.262 -6.127 22.010 1.00 96.19 90 PHE A C 1
ATOM 678 O O . PHE A 1 90 ? 11.296 -5.922 22.640 1.00 96.19 90 PHE A O 1
ATOM 685 N N . TYR A 1 91 ? 9.078 -6.225 22.616 1.00 96.00 91 TYR A N 1
ATOM 686 C CA . TYR A 1 91 ? 8.916 -6.059 24.060 1.00 96.00 91 TYR A CA 1
ATOM 687 C C . TYR A 1 91 ? 9.250 -7.290 24.901 1.00 96.00 91 TYR A C 1
ATOM 689 O O . TYR A 1 91 ? 9.460 -7.138 26.108 1.00 96.00 91 TYR A O 1
ATOM 697 N N . ALA A 1 92 ? 9.250 -8.482 24.304 1.00 96.19 92 ALA A N 1
ATOM 698 C CA . ALA A 1 92 ? 9.697 -9.709 24.953 1.00 96.19 92 ALA A CA 1
ATOM 699 C C . ALA A 1 92 ? 11.228 -9.753 25.096 1.00 96.19 92 ALA A C 1
ATOM 701 O O . ALA A 1 92 ? 11.742 -10.392 26.016 1.00 96.19 92 ALA A O 1
ATOM 702 N N . ASP A 1 93 ? 11.955 -9.052 24.222 1.00 95.88 93 ASP A N 1
ATOM 703 C CA . ASP A 1 93 ? 13.396 -8.862 24.347 1.00 95.88 93 ASP A CA 1
ATOM 704 C C . ASP A 1 93 ? 13.725 -7.970 25.558 1.00 95.88 93 ASP A C 1
ATOM 706 O O . ASP A 1 93 ? 13.365 -6.791 25.634 1.00 95.88 93 ASP A O 1
ATOM 710 N N . SER A 1 94 ? 14.443 -8.539 26.528 1.00 96.00 94 SER A N 1
ATOM 711 C CA . SER A 1 94 ? 14.802 -7.862 27.777 1.00 96.00 94 SER A CA 1
ATOM 712 C C . SER A 1 94 ? 15.740 -6.666 27.578 1.00 96.00 94 SER A C 1
ATOM 714 O O . SER A 1 94 ? 15.761 -5.757 28.421 1.00 96.00 94 SER A O 1
ATOM 716 N N . SER A 1 95 ? 16.462 -6.607 26.452 1.00 96.88 95 SER A N 1
ATOM 717 C CA . SER A 1 95 ? 17.275 -5.445 26.079 1.00 96.88 95 SER A CA 1
ATOM 718 C C . SER A 1 95 ? 16.422 -4.194 25.812 1.00 96.88 95 SER A C 1
ATOM 720 O O . SER A 1 95 ? 16.883 -3.079 26.059 1.00 96.88 95 SER A O 1
ATOM 722 N N . ASN A 1 96 ? 15.139 -4.367 25.465 1.00 96.75 96 ASN A N 1
ATOM 723 C CA . ASN A 1 96 ? 14.168 -3.290 25.241 1.00 96.75 96 ASN A CA 1
ATOM 724 C C . ASN A 1 96 ? 13.331 -2.949 26.487 1.00 96.75 96 ASN A C 1
ATOM 726 O O . ASN A 1 96 ? 12.304 -2.278 26.394 1.00 96.75 96 ASN A O 1
ATOM 730 N N . SER A 1 97 ? 13.758 -3.360 27.685 1.00 94.81 97 SER A N 1
ATOM 731 C CA . SER A 1 97 ? 13.017 -3.137 28.943 1.00 94.81 97 SER A CA 1
ATOM 732 C C . SER A 1 97 ? 12.718 -1.666 29.274 1.00 94.81 97 SER A C 1
ATOM 734 O O . SER A 1 97 ? 11.799 -1.389 30.045 1.00 94.81 97 SER A O 1
ATOM 736 N N . ARG A 1 98 ? 13.469 -0.720 28.697 1.00 96.12 98 ARG A N 1
ATOM 737 C CA . ARG A 1 98 ? 13.264 0.732 28.858 1.00 96.12 98 ARG A CA 1
ATOM 738 C C . ARG A 1 98 ? 12.422 1.366 27.750 1.00 96.12 98 ARG A C 1
ATOM 740 O O . ARG A 1 98 ? 12.175 2.567 27.811 1.00 96.12 98 ARG A O 1
ATOM 747 N N . ALA A 1 99 ? 12.033 0.604 26.730 1.00 95.94 99 ALA A N 1
ATOM 748 C CA . ALA A 1 99 ? 11.245 1.131 25.628 1.00 95.94 99 ALA A CA 1
ATOM 749 C C . ALA A 1 99 ? 9.860 1.573 26.116 1.00 95.94 99 ALA A C 1
ATOM 751 O O . ALA A 1 99 ? 9.232 0.907 26.947 1.00 95.94 99 ALA A O 1
ATOM 752 N N . GLN A 1 100 ? 9.376 2.690 25.570 1.00 93.88 100 GLN A N 1
ATOM 753 C CA . GLN A 1 100 ? 8.017 3.158 25.813 1.00 93.88 100 GLN A CA 1
ATOM 754 C C . GLN A 1 100 ? 7.031 2.068 25.389 1.00 93.88 100 GLN A C 1
ATOM 756 O O . GLN A 1 100 ? 7.152 1.514 24.297 1.00 93.88 100 GLN A O 1
ATOM 761 N N . LYS A 1 101 ? 6.067 1.749 26.256 1.00 91.69 101 LYS A N 1
ATOM 762 C CA . LYS A 1 101 ? 4.962 0.851 25.910 1.00 91.69 101 LYS A CA 1
ATOM 763 C C . LYS A 1 101 ? 3.953 1.624 25.077 1.00 91.69 101 LYS A C 1
ATOM 765 O O . LYS A 1 101 ? 3.491 2.679 25.518 1.00 91.69 101 LYS A O 1
ATOM 770 N N . ILE A 1 102 ? 3.665 1.099 23.896 1.00 94.25 102 ILE A N 1
ATOM 771 C CA . ILE A 1 102 ? 2.634 1.637 23.022 1.00 94.25 102 ILE A CA 1
ATOM 772 C C . ILE A 1 102 ? 1.242 1.164 23.446 1.00 94.25 102 ILE A C 1
ATOM 774 O O . ILE A 1 102 ? 1.101 0.160 24.151 1.00 94.25 102 ILE A O 1
ATOM 778 N N . SER A 1 103 ? 0.225 1.866 22.962 1.00 92.75 103 SER A N 1
ATOM 779 C CA . SER A 1 103 ? -1.180 1.469 23.033 1.00 92.75 103 SER A CA 1
ATOM 780 C C . SER A 1 103 ? -1.724 1.237 21.629 1.00 92.75 103 SER A C 1
ATOM 782 O O . SER A 1 103 ? -1.423 2.005 20.726 1.00 92.75 103 SER A O 1
ATOM 784 N N . LEU A 1 104 ? -2.564 0.216 21.443 1.00 95.06 104 LEU A N 1
ATOM 785 C CA . LEU A 1 104 ? -3.156 -0.061 20.135 1.00 95.06 104 LEU A CA 1
ATOM 786 C C . LEU A 1 104 ? -4.457 0.714 19.905 1.00 95.06 104 LEU A C 1
ATOM 788 O O . LEU A 1 104 ? -5.394 0.615 20.695 1.00 95.06 104 LEU A O 1
ATOM 792 N N . HIS A 1 105 ? -4.536 1.408 18.766 1.00 94.69 105 HIS A N 1
ATOM 793 C CA . HIS A 1 105 ? -5.672 2.276 18.395 1.00 94.69 105 HIS A CA 1
ATOM 794 C C . HIS A 1 105 ? -6.597 1.733 17.309 1.00 94.69 105 HIS A C 1
ATOM 796 O O . HIS A 1 105 ? -7.258 2.505 16.613 1.00 94.69 105 HIS A O 1
ATOM 802 N N . ASN A 1 106 ? -6.625 0.417 17.093 1.00 97.62 106 ASN A N 1
ATOM 803 C CA . ASN A 1 106 ? -7.518 -0.162 16.097 1.00 97.62 106 ASN A CA 1
ATOM 804 C C . ASN A 1 106 ? -8.090 -1.515 16.513 1.00 97.62 106 ASN A C 1
ATOM 806 O O . ASN A 1 106 ? -7.483 -2.266 17.274 1.00 97.62 106 ASN A O 1
ATOM 810 N N . TYR A 1 107 ? -9.236 -1.851 15.923 1.00 97.62 107 TYR A N 1
ATOM 811 C CA . TYR A 1 107 ? -9.850 -3.169 16.049 1.00 97.62 107 TYR A CA 1
ATOM 812 C C . TYR A 1 107 ? -10.604 -3.541 14.775 1.00 97.62 107 TYR A C 1
ATOM 814 O O . TYR A 1 107 ? -11.381 -2.731 14.264 1.00 97.62 107 TYR A O 1
ATOM 822 N N . THR A 1 108 ? -10.396 -4.755 14.265 1.00 97.00 108 THR A N 1
ATOM 823 C CA . THR A 1 108 ? -11.111 -5.251 13.083 1.00 97.00 108 THR A CA 1
ATOM 824 C C . THR A 1 108 ? -12.214 -6.204 13.513 1.00 97.00 108 THR A C 1
ATOM 826 O O . THR A 1 108 ? -11.965 -7.328 13.945 1.00 97.00 108 THR A O 1
ATOM 829 N N . VAL A 1 109 ? -13.463 -5.772 13.363 1.00 97.06 109 VAL A N 1
ATOM 830 C CA . VAL A 1 109 ? -14.629 -6.614 13.625 1.00 97.06 109 VAL A CA 1
ATOM 831 C C . VAL A 1 109 ? -14.895 -7.460 12.387 1.00 97.06 109 VAL A C 1
ATOM 833 O O . VAL A 1 109 ? -15.078 -6.915 11.303 1.00 97.06 109 VAL A O 1
ATOM 836 N N . THR A 1 110 ? -14.925 -8.782 12.536 1.00 96.00 110 THR A N 1
ATOM 837 C CA . THR A 1 110 ? -15.153 -9.740 11.441 1.00 96.00 110 THR A CA 1
ATOM 838 C C . THR A 1 110 ? -16.417 -10.571 11.679 1.00 96.00 110 THR A C 1
ATOM 840 O O . THR A 1 110 ? -17.066 -10.459 12.720 1.00 96.00 110 THR A O 1
ATOM 843 N N . GLY A 1 111 ? -16.804 -11.393 10.698 1.00 96.19 111 GLY A N 1
ATOM 844 C CA . GLY A 1 111 ? -17.989 -12.254 10.803 1.00 96.19 111 GLY A CA 1
ATOM 845 C C . GLY A 1 111 ? -19.316 -11.490 10.753 1.00 96.19 111 GLY A C 1
ATOM 846 O O . GLY A 1 111 ? -20.347 -12.001 11.195 1.00 96.19 111 GLY A O 1
ATOM 847 N N . LEU A 1 112 ? -19.297 -10.262 10.231 1.00 98.06 112 LEU A N 1
ATOM 848 C CA . LEU A 1 112 ? -20.483 -9.435 10.060 1.00 98.06 112 LEU A CA 1
ATOM 849 C C . LEU A 1 112 ? -21.331 -9.923 8.880 1.00 98.06 112 LEU A C 1
ATOM 851 O O . LEU A 1 112 ? -20.875 -10.663 8.006 1.00 98.06 112 LEU A O 1
ATOM 855 N N . LYS A 1 113 ? -22.599 -9.514 8.870 1.00 98.44 113 LYS A N 1
ATOM 856 C CA . LYS A 1 113 ? -23.535 -9.808 7.785 1.00 98.44 113 LYS A CA 1
ATOM 857 C C . LYS A 1 113 ? -23.455 -8.708 6.724 1.00 98.44 113 LYS A C 1
ATOM 859 O O . LYS A 1 113 ? -23.341 -7.545 7.111 1.00 98.44 113 LYS A O 1
ATOM 864 N N . PRO A 1 114 ? -23.598 -9.033 5.428 1.00 98.38 114 PRO A N 1
ATOM 865 C CA . PRO A 1 114 ? -23.706 -8.032 4.369 1.00 98.38 114 PRO A CA 1
ATOM 866 C C . PRO A 1 114 ? -24.871 -7.065 4.591 1.00 98.38 114 PRO A C 1
ATOM 868 O O . PRO A 1 114 ? -25.882 -7.433 5.195 1.00 98.38 114 PRO A O 1
ATOM 871 N N . SER A 1 115 ? -24.736 -5.839 4.081 1.00 98.25 115 SER A N 1
ATOM 872 C CA . SER A 1 115 ? -25.780 -4.800 4.096 1.00 98.25 115 SER A CA 1
ATOM 873 C C . SER A 1 115 ? -26.445 -4.589 5.464 1.00 98.25 115 SER A C 1
ATOM 875 O O . SER A 1 115 ? -27.650 -4.361 5.553 1.00 98.25 115 SER A O 1
ATOM 877 N N . THR A 1 116 ? -25.668 -4.690 6.543 1.00 98.69 116 THR A N 1
ATOM 878 C CA . THR A 1 116 ? -26.170 -4.632 7.919 1.00 98.69 116 THR A CA 1
ATOM 879 C C . THR A 1 116 ? -25.503 -3.484 8.664 1.00 98.69 116 THR A C 1
ATOM 881 O O . THR A 1 116 ? -24.281 -3.352 8.643 1.00 98.69 116 THR A O 1
ATOM 884 N N . ALA A 1 117 ? -26.313 -2.656 9.325 1.00 98.56 117 ALA A N 1
ATOM 885 C CA . ALA A 1 117 ? -25.835 -1.570 10.170 1.00 98.56 117 ALA A CA 1
ATOM 886 C C . ALA A 1 117 ? -25.433 -2.086 11.556 1.00 98.56 117 ALA A C 1
ATOM 888 O O . ALA A 1 117 ? -26.159 -2.856 12.190 1.00 98.56 117 ALA A O 1
ATOM 889 N N . TYR A 1 118 ? -24.294 -1.606 12.040 1.00 98.69 118 TYR A N 1
ATOM 890 C CA . TYR A 1 118 ? -23.738 -1.921 13.346 1.00 98.69 118 TYR A CA 1
ATOM 891 C C . TYR A 1 118 ? -23.379 -0.636 14.085 1.00 98.69 118 TYR A C 1
ATOM 893 O O . TYR A 1 118 ? -22.943 0.338 13.474 1.00 98.69 118 TYR A O 1
ATOM 901 N N . THR A 1 119 ? -23.570 -0.634 15.404 1.00 98.69 119 THR A N 1
ATOM 902 C CA . THR A 1 119 ? -23.197 0.484 16.278 1.00 98.69 119 THR A CA 1
ATOM 903 C C . THR A 1 119 ? -21.961 0.129 17.091 1.00 98.69 119 THR A C 1
ATOM 905 O O . THR A 1 119 ? -21.931 -0.933 17.711 1.00 98.69 119 THR A O 1
ATOM 908 N N . PHE A 1 120 ? -20.987 1.035 17.148 1.00 98.81 120 PHE A N 1
ATOM 909 C CA . PHE A 1 120 ? -19.722 0.847 17.850 1.00 98.81 120 PHE A CA 1
ATOM 910 C C . PHE A 1 120 ? -19.449 1.956 18.870 1.00 98.81 120 PHE A C 1
ATOM 912 O O . PHE A 1 120 ? -19.733 3.130 18.611 1.00 98.81 120 PHE A O 1
ATOM 919 N N . THR A 1 121 ? -18.870 1.564 20.006 1.00 98.81 121 THR A N 1
ATOM 920 C CA . THR A 1 121 ? -18.204 2.445 20.980 1.00 98.81 121 THR A CA 1
ATOM 921 C C . THR A 1 121 ? -16.924 1.779 21.485 1.00 98.81 121 THR A C 1
ATOM 923 O O . THR A 1 121 ? -16.765 0.557 21.392 1.00 98.81 121 THR A O 1
ATOM 926 N N . VAL A 1 122 ? -16.001 2.585 22.008 1.00 98.50 122 VAL A N 1
ATOM 927 C CA . VAL A 1 122 ? -14.741 2.126 22.604 1.00 98.50 122 VAL A CA 1
ATOM 928 C C . VAL A 1 122 ? -14.579 2.749 23.985 1.00 98.50 122 VAL A C 1
ATOM 930 O O . VAL A 1 122 ? -14.965 3.899 24.201 1.00 98.50 122 VAL A O 1
ATOM 933 N N . ARG A 1 123 ? -14.006 1.991 24.922 1.00 98.06 123 ARG A N 1
ATOM 934 C CA . ARG A 1 123 ? -13.661 2.461 26.271 1.00 98.06 123 ARG A CA 1
ATOM 935 C C . ARG A 1 123 ? -12.199 2.189 26.563 1.00 98.06 123 ARG A C 1
ATOM 937 O O . ARG A 1 123 ? -11.707 1.108 26.256 1.00 98.06 123 ARG A O 1
ATOM 944 N N . ALA A 1 124 ? -11.522 3.148 27.175 1.00 97.44 124 ALA A N 1
ATOM 945 C CA . ALA A 1 124 ? -10.176 2.956 27.686 1.00 97.44 124 ALA A CA 1
ATOM 946 C C . ALA A 1 124 ? -10.201 2.077 28.939 1.00 97.44 124 ALA A C 1
ATOM 948 O O . ALA A 1 124 ? -11.071 2.248 29.794 1.00 97.44 124 ALA A O 1
ATOM 949 N N . VAL A 1 125 ? -9.232 1.171 29.055 1.00 96.50 125 VAL A N 1
ATOM 950 C CA . VAL A 1 125 ? -9.007 0.324 30.229 1.00 96.50 125 VAL A CA 1
ATOM 951 C C . VAL A 1 125 ? -7.770 0.831 30.958 1.00 96.50 125 VAL A C 1
ATOM 953 O O . VAL A 1 125 ? -6.681 0.896 30.385 1.00 96.50 125 VAL A O 1
ATOM 956 N N . TYR A 1 126 ? -7.933 1.189 32.227 1.00 94.38 126 TYR A N 1
ATOM 957 C CA . TYR A 1 126 ? -6.880 1.755 33.064 1.00 94.38 126 TYR A CA 1
ATOM 958 C C . TYR A 1 126 ? -6.151 0.673 33.866 1.00 94.38 126 TYR A C 1
ATOM 960 O O . TYR A 1 126 ? -6.681 -0.408 34.118 1.00 94.38 126 TYR A O 1
ATOM 968 N N . ARG A 1 127 ? -4.924 0.968 34.311 1.00 92.19 127 ARG A N 1
ATOM 969 C CA . ARG A 1 127 ? -4.078 0.039 35.087 1.00 92.19 127 ARG A CA 1
ATOM 970 C C . ARG A 1 127 ? -4.730 -0.470 36.379 1.00 92.19 127 ARG A C 1
ATOM 972 O O . ARG A 1 127 ? -4.395 -1.554 36.842 1.00 92.19 127 ARG A O 1
ATOM 979 N N . ASP A 1 128 ? -5.639 0.306 36.961 1.00 91.44 128 ASP A N 1
ATOM 980 C CA . ASP A 1 128 ? -6.412 -0.078 38.149 1.00 91.44 128 ASP A CA 1
ATOM 981 C C . ASP A 1 128 ? -7.650 -0.942 37.828 1.00 91.44 128 ASP A C 1
ATOM 983 O O . ASP A 1 128 ? -8.414 -1.286 38.728 1.00 91.44 128 ASP A O 1
ATOM 987 N N . GLY A 1 129 ? -7.843 -1.299 36.554 1.00 91.00 129 GLY A N 1
ATOM 988 C CA . GLY A 1 129 ? -8.928 -2.139 36.055 1.00 91.00 129 GLY A CA 1
ATOM 989 C C . GLY A 1 129 ? -10.221 -1.391 35.726 1.00 91.00 129 GLY A C 1
ATOM 990 O O . GLY A 1 129 ? -11.171 -2.022 35.266 1.00 91.00 129 GLY A O 1
ATOM 991 N N . ARG A 1 130 ? -10.296 -0.071 35.948 1.00 94.19 130 ARG A N 1
ATOM 992 C CA . ARG A 1 130 ? -11.496 0.713 35.618 1.00 94.19 130 ARG A CA 1
ATOM 993 C C . ARG A 1 130 ? -11.587 1.019 34.123 1.00 94.19 130 ARG A C 1
ATOM 995 O O . ARG A 1 130 ? -10.578 1.105 33.426 1.00 94.19 130 ARG A O 1
ATOM 1002 N N . GLU A 1 131 ? -12.812 1.246 33.659 1.00 95.88 131 GLU A N 1
ATOM 1003 C CA . GLU A 1 131 ? -13.102 1.702 32.298 1.00 95.88 131 GLU A CA 1
ATOM 1004 C C . GLU A 1 131 ? -13.499 3.180 32.261 1.00 95.88 131 GLU A C 1
ATOM 1006 O O . GLU A 1 131 ? -14.172 3.681 33.167 1.00 95.88 131 GLU A O 1
ATOM 1011 N N . SER A 1 132 ? -13.139 3.862 31.174 1.00 96.88 132 SER A N 1
ATOM 1012 C CA . SER A 1 132 ? -13.714 5.166 30.834 1.00 96.88 132 SER A CA 1
ATOM 1013 C C . SER A 1 132 ? -15.208 5.064 30.478 1.00 96.88 132 SER A C 1
ATOM 1015 O O . SER A 1 132 ? -15.712 3.979 30.172 1.00 96.88 132 SER A O 1
ATOM 1017 N N . PRO A 1 133 ? -15.921 6.203 30.389 1.00 97.06 133 PRO A N 1
ATOM 1018 C CA . PRO A 1 133 ? -17.143 6.296 29.593 1.00 97.06 133 PRO A CA 1
ATOM 1019 C C . PRO A 1 133 ? -16.922 5.884 28.128 1.00 97.06 133 PRO A C 1
ATOM 1021 O O . PRO A 1 133 ? -15.783 5.793 27.660 1.00 97.06 133 PRO A O 1
ATOM 1024 N N . ASP A 1 134 ? -18.021 5.669 27.402 1.00 97.94 134 ASP A N 1
ATOM 1025 C CA . ASP A 1 134 ? -17.983 5.411 25.961 1.00 97.94 134 ASP A CA 1
ATOM 1026 C C . ASP A 1 134 ? -17.387 6.601 25.192 1.00 97.94 134 ASP A C 1
ATOM 1028 O O . ASP A 1 134 ? -17.654 7.765 25.504 1.00 97.94 134 ASP A O 1
ATOM 1032 N N . SER A 1 135 ? -16.625 6.292 24.143 1.00 98.31 135 SER A N 1
ATOM 1033 C CA . SER A 1 135 ? -16.289 7.225 23.066 1.00 98.31 135 SER A CA 1
ATOM 1034 C C . SER A 1 135 ? -17.543 7.803 22.389 1.00 98.31 135 SER A C 1
ATOM 1036 O O . SER A 1 135 ? -18.684 7.410 22.662 1.00 98.31 135 SER A O 1
ATOM 1038 N N . ASN A 1 136 ? -17.342 8.672 21.392 1.00 98.38 136 ASN A N 1
ATOM 1039 C CA . ASN A 1 136 ? -18.400 8.948 20.422 1.00 98.38 136 ASN A CA 1
ATOM 1040 C C . ASN A 1 136 ? -18.899 7.639 19.781 1.00 98.38 136 ASN A C 1
ATOM 1042 O O . ASN A 1 136 ? -18.154 6.670 19.617 1.00 98.38 136 ASN A O 1
ATOM 1046 N N . ARG A 1 137 ? -20.183 7.623 19.420 1.00 98.38 137 ARG A N 1
ATOM 1047 C CA . ARG A 1 137 ? -20.831 6.482 18.773 1.00 98.38 137 ARG A CA 1
ATOM 1048 C C . ARG A 1 137 ? -20.598 6.526 17.266 1.00 98.38 137 ARG A C 1
ATOM 1050 O O . ARG A 1 137 ? -20.854 7.554 16.645 1.00 98.38 137 ARG A O 1
ATOM 1057 N N . VAL A 1 138 ? -20.221 5.391 16.682 1.00 98.56 138 VAL A N 1
ATOM 1058 C CA . VAL A 1 138 ? -20.159 5.197 15.225 1.00 98.56 138 VAL A CA 1
ATOM 1059 C C . VAL A 1 138 ? -21.247 4.229 14.793 1.00 98.56 138 VAL A C 1
ATOM 1061 O O . VAL A 1 138 ? -21.416 3.177 15.404 1.00 98.56 138 VAL A O 1
ATOM 1064 N N . ILE A 1 139 ? -21.977 4.572 13.734 1.00 98.50 139 ILE A N 1
ATOM 1065 C CA . ILE A 1 139 ? -22.890 3.653 13.050 1.00 98.50 139 ILE A CA 1
ATOM 1066 C C . ILE A 1 139 ? -22.320 3.414 11.657 1.00 98.50 139 ILE A C 1
ATOM 1068 O O . ILE A 1 139 ? -22.203 4.356 10.878 1.00 98.50 139 ILE A O 1
ATOM 1072 N N . GLN A 1 140 ? -21.967 2.169 11.352 1.00 98.56 140 GLN A N 1
ATOM 1073 C CA . GLN A 1 140 ? -21.416 1.782 10.055 1.00 98.56 140 GLN A CA 1
ATOM 1074 C C . GLN A 1 140 ? -22.191 0.593 9.496 1.00 98.56 140 GLN A C 1
ATOM 1076 O O . GLN A 1 140 ? -22.442 -0.388 10.198 1.00 98.56 140 GLN A O 1
ATOM 1081 N N . SER A 1 141 ? -22.532 0.675 8.212 1.00 98.50 141 SER A N 1
ATOM 1082 C CA . SER A 1 141 ? -23.097 -0.443 7.459 1.00 98.50 141 SER A CA 1
ATOM 1083 C C . SER A 1 141 ? -22.001 -1.182 6.702 1.00 98.50 141 SER A C 1
ATOM 1085 O O . SER A 1 141 ? -21.158 -0.555 6.056 1.00 98.50 141 SER A O 1
ATOM 1087 N N . THR A 1 142 ? -22.027 -2.510 6.749 1.00 98.69 142 THR A N 1
ATOM 1088 C CA . THR A 1 142 ? -21.258 -3.350 5.821 1.00 98.69 142 THR A CA 1
ATOM 1089 C C . THR A 1 142 ? -21.750 -3.152 4.388 1.00 98.69 142 THR A C 1
ATOM 1091 O O . THR A 1 142 ? -22.898 -2.756 4.147 1.00 98.69 142 THR A O 1
ATOM 1094 N N . THR A 1 143 ? -20.895 -3.435 3.407 1.00 98.19 143 THR A N 1
ATOM 1095 C CA . THR A 1 143 ? -21.304 -3.365 1.999 1.00 98.19 143 THR A CA 1
ATOM 1096 C C . THR A 1 143 ? -22.233 -4.526 1.639 1.00 98.19 143 THR A C 1
ATOM 1098 O O . THR A 1 143 ? -22.348 -5.519 2.363 1.00 98.19 143 THR A O 1
ATOM 1101 N N . ALA A 1 144 ? -22.903 -4.427 0.490 1.00 97.94 144 ALA A N 1
ATOM 1102 C CA . ALA A 1 144 ? -23.476 -5.609 -0.146 1.00 97.94 144 ALA A CA 1
ATOM 1103 C C . ALA A 1 144 ? -22.359 -6.588 -0.542 1.00 97.94 144 ALA A C 1
ATOM 1105 O O . ALA A 1 144 ? -21.208 -6.179 -0.728 1.00 97.94 144 ALA A O 1
ATOM 1106 N N . SER A 1 145 ? -22.697 -7.870 -0.695 1.00 98.12 145 SER A N 1
ATOM 1107 C CA . SER A 1 145 ? -21.753 -8.848 -1.236 1.00 98.12 145 SER A CA 1
ATOM 1108 C C . SER A 1 145 ? -21.329 -8.441 -2.651 1.00 98.12 145 SER A C 1
ATOM 1110 O O . SER A 1 145 ? -22.199 -8.227 -3.502 1.00 98.12 145 SER A O 1
ATOM 1112 N N . PRO A 1 146 ? -20.020 -8.316 -2.922 1.00 98.00 146 PRO A N 1
ATOM 1113 C CA . PRO A 1 146 ? -19.553 -7.833 -4.210 1.00 98.00 146 PRO A CA 1
ATOM 1114 C C . PRO A 1 146 ? -19.766 -8.892 -5.291 1.00 98.00 146 PRO A C 1
ATOM 1116 O O . PRO A 1 146 ? -19.588 -10.091 -5.063 1.00 98.00 146 PRO A O 1
ATOM 1119 N N . ARG A 1 147 ? -20.069 -8.445 -6.513 1.00 98.56 147 ARG A N 1
ATOM 1120 C CA . ARG A 1 147 ? -19.930 -9.306 -7.691 1.00 98.56 147 ARG A CA 1
ATOM 1121 C C . ARG A 1 147 ? -18.445 -9.578 -7.928 1.00 98.56 147 ARG A C 1
ATOM 1123 O O . ARG A 1 147 ? -17.653 -8.636 -7.981 1.00 98.56 147 ARG A O 1
ATOM 1130 N N . ILE A 1 148 ? -18.094 -10.850 -8.091 1.00 98.81 148 ILE A N 1
ATOM 1131 C CA . ILE A 1 148 ? -16.718 -11.291 -8.332 1.00 98.81 148 ILE A CA 1
ATOM 1132 C C . ILE A 1 148 ? -16.437 -11.354 -9.836 1.00 98.81 148 ILE A C 1
ATOM 1134 O O . ILE A 1 148 ? -17.245 -11.871 -10.606 1.00 98.81 148 ILE A O 1
ATOM 1138 N N . PHE A 1 149 ? -15.278 -10.835 -10.231 1.00 98.88 149 PHE A N 1
ATOM 1139 C CA . PHE A 1 149 ? -14.719 -10.864 -11.578 1.00 98.88 149 PHE A CA 1
ATOM 1140 C C . PHE A 1 149 ? -13.369 -11.581 -11.494 1.00 98.88 149 PHE A C 1
ATOM 1142 O O . PHE A 1 149 ? -12.338 -10.956 -11.251 1.00 98.88 149 PHE A O 1
ATOM 1149 N N . ASN A 1 150 ? -13.380 -12.909 -11.598 1.00 98.94 150 ASN A N 1
ATOM 1150 C CA . ASN A 1 150 ? -12.168 -13.712 -11.476 1.00 98.94 150 ASN A CA 1
ATOM 1151 C C . ASN A 1 150 ? -11.358 -13.638 -12.773 1.00 98.94 150 ASN A C 1
ATOM 1153 O O . ASN A 1 150 ? -11.892 -13.941 -13.835 1.00 98.94 150 ASN A O 1
ATOM 1157 N N . ILE A 1 151 ? -10.081 -13.252 -12.707 1.00 98.94 151 ILE A N 1
ATOM 1158 C CA . ILE A 1 151 ? -9.252 -13.037 -13.906 1.00 98.94 151 ILE A CA 1
ATOM 1159 C C . ILE A 1 151 ? -9.111 -14.293 -14.783 1.00 98.94 151 ILE A C 1
ATOM 1161 O O . ILE A 1 151 ? -8.901 -14.164 -15.990 1.00 98.94 151 ILE A O 1
ATOM 1165 N N . VAL A 1 152 ? -9.266 -15.498 -14.217 1.00 98.81 152 VAL A N 1
ATOM 1166 C CA . VAL A 1 152 ? -9.206 -16.746 -15.000 1.00 98.81 152 VAL A CA 1
ATOM 1167 C C . VAL A 1 152 ? -10.406 -16.901 -15.936 1.00 98.81 152 VAL A C 1
ATOM 1169 O O . VAL A 1 152 ? -10.251 -17.432 -17.033 1.00 98.81 152 VAL A O 1
ATOM 1172 N N . ASP A 1 153 ? -11.563 -16.328 -15.584 1.00 98.81 153 ASP A N 1
ATOM 1173 C CA . ASP A 1 153 ? -12.755 -16.306 -16.446 1.00 98.81 153 ASP A CA 1
ATOM 1174 C C . ASP A 1 153 ? -12.551 -15.392 -17.671 1.00 98.81 153 ASP A C 1
ATOM 1176 O O . ASP A 1 153 ? -13.302 -15.457 -18.642 1.00 98.81 153 ASP A O 1
ATOM 1180 N N . TYR A 1 154 ? -11.512 -14.549 -17.634 1.00 98.81 154 TYR A N 1
ATOM 1181 C CA . TYR A 1 154 ? -11.090 -13.655 -18.715 1.00 98.81 154 TYR A CA 1
ATOM 1182 C C . TYR A 1 154 ? -9.842 -14.173 -19.447 1.00 98.81 154 TYR A C 1
ATOM 1184 O O . TYR A 1 154 ? -9.257 -13.449 -20.254 1.00 98.81 154 TYR A O 1
ATOM 1192 N N . GLY A 1 155 ? -9.438 -15.422 -19.186 1.00 98.75 155 GLY A N 1
ATOM 1193 C CA . GLY A 1 155 ? -8.341 -16.098 -19.879 1.00 98.75 155 GLY A CA 1
ATOM 1194 C C . GLY A 1 155 ? -6.964 -15.931 -19.238 1.00 98.75 155 GLY A C 1
ATOM 1195 O O . GLY A 1 155 ? -5.966 -16.206 -19.900 1.00 98.75 155 GLY A O 1
ATOM 1196 N N . ALA A 1 156 ? -6.879 -15.474 -17.984 1.00 98.81 156 ALA A N 1
ATOM 1197 C CA . ALA A 1 156 ? -5.601 -15.425 -17.282 1.00 98.81 156 ALA A CA 1
ATOM 1198 C C . ALA A 1 156 ? -5.105 -16.838 -16.917 1.00 98.81 156 ALA A C 1
ATOM 1200 O O . ALA A 1 156 ? -5.882 -17.676 -16.460 1.00 98.81 156 ALA A O 1
ATOM 1201 N N . VAL A 1 157 ? -3.802 -17.082 -17.064 1.00 98.88 157 VAL A N 1
ATOM 1202 C CA . VAL A 1 157 ? -3.116 -18.345 -16.763 1.00 98.88 157 VAL A CA 1
ATOM 1203 C C . VAL A 1 157 ? -2.046 -18.103 -15.695 1.00 98.88 157 VAL A C 1
ATOM 1205 O O . VAL A 1 157 ? -1.143 -17.285 -15.871 1.00 98.88 157 VAL A O 1
ATOM 1208 N N . GLY A 1 158 ? -2.164 -18.814 -14.571 1.00 98.62 158 GLY A N 1
ATOM 1209 C CA . GLY A 1 158 ? -1.344 -18.636 -13.367 1.00 98.62 158 GLY A CA 1
ATOM 1210 C C . GLY A 1 158 ? -0.028 -19.424 -13.355 1.00 98.62 158 GLY A C 1
ATOM 1211 O O . GLY A 1 158 ? 0.333 -19.966 -12.313 1.00 98.62 158 GLY A O 1
ATOM 1212 N N . ASP A 1 159 ? 0.653 -19.532 -14.499 1.00 98.56 159 ASP A N 1
ATOM 1213 C CA . ASP A 1 159 ? 1.863 -20.352 -14.700 1.00 98.56 159 ASP A CA 1
ATOM 1214 C C . ASP A 1 159 ? 3.195 -19.595 -14.485 1.00 98.56 159 ASP A C 1
ATOM 1216 O O . ASP A 1 159 ? 4.273 -20.170 -14.628 1.00 98.56 159 ASP A O 1
ATOM 1220 N N . GLY A 1 160 ? 3.136 -18.297 -14.172 1.00 98.31 160 GLY A N 1
ATOM 1221 C CA . GLY A 1 160 ? 4.291 -17.415 -13.984 1.00 98.31 160 GLY A CA 1
ATOM 1222 C C . GLY A 1 160 ? 4.996 -16.954 -15.264 1.00 98.31 160 GLY A C 1
ATOM 1223 O O . GLY A 1 160 ? 5.940 -16.167 -15.186 1.00 98.31 160 GLY A O 1
ATOM 1224 N N . THR A 1 161 ? 4.546 -17.388 -16.442 1.00 98.25 161 THR A N 1
ATOM 1225 C CA . THR A 1 161 ? 5.208 -17.128 -17.733 1.00 98.25 161 THR A CA 1
ATOM 1226 C C . THR A 1 161 ? 4.288 -16.492 -18.774 1.00 98.25 161 THR A C 1
ATOM 1228 O O . THR A 1 161 ? 4.732 -15.606 -19.505 1.00 98.25 161 THR A O 1
ATOM 1231 N N . THR A 1 162 ? 3.010 -16.871 -18.809 1.00 98.81 162 THR A N 1
ATOM 1232 C CA . THR A 1 162 ? 1.988 -16.281 -19.673 1.00 98.81 162 THR A CA 1
ATOM 1233 C C . THR A 1 162 ? 1.760 -14.818 -19.290 1.00 98.81 162 THR A C 1
ATOM 1235 O O . THR A 1 162 ? 1.532 -14.494 -18.124 1.00 98.81 162 THR A O 1
ATOM 1238 N N . LEU A 1 163 ? 1.801 -13.912 -20.274 1.00 98.88 163 LEU A N 1
ATOM 1239 C CA . LEU A 1 163 ? 1.512 -12.494 -20.056 1.00 98.88 163 LEU A CA 1
ATOM 1240 C C . LEU A 1 163 ? -0.005 -12.265 -19.964 1.00 98.88 163 LEU A C 1
ATOM 1242 O O . LEU A 1 163 ? -0.731 -12.340 -20.954 1.00 98.88 163 LEU A O 1
ATOM 1246 N N . ASN A 1 164 ? -0.478 -11.933 -18.766 1.00 98.94 164 ASN A N 1
ATOM 1247 C CA . ASN A 1 164 ? -1.898 -11.868 -18.418 1.00 98.94 164 ASN A CA 1
ATOM 1248 C C . ASN A 1 164 ? -2.517 -10.470 -18.526 1.00 98.94 164 ASN A C 1
ATOM 1250 O O . ASN A 1 164 ? -3.690 -10.291 -18.202 1.00 98.94 164 ASN A O 1
ATOM 1254 N N . THR A 1 165 ? -1.768 -9.469 -18.994 1.00 98.94 165 THR A N 1
ATOM 1255 C CA . THR A 1 165 ? -2.181 -8.053 -18.965 1.00 98.94 165 THR A CA 1
ATOM 1256 C C . THR A 1 165 ? -3.536 -7.817 -19.619 1.00 98.94 165 THR A C 1
ATOM 1258 O O . THR A 1 165 ? -4.388 -7.141 -19.049 1.00 98.94 165 THR A O 1
ATOM 1261 N N . LYS A 1 166 ? -3.789 -8.437 -20.779 1.00 98.88 166 LYS A N 1
ATOM 1262 C CA . LYS A 1 166 ? -5.079 -8.315 -21.476 1.00 98.88 166 LYS A CA 1
ATOM 1263 C C . LYS A 1 166 ? -6.230 -8.951 -20.692 1.00 98.88 166 LYS A C 1
ATOM 1265 O O . LYS A 1 166 ? -7.291 -8.342 -20.600 1.00 98.88 166 LYS A O 1
ATOM 1270 N N . ALA A 1 167 ? -6.020 -10.134 -20.117 1.00 98.94 167 ALA A N 1
ATOM 1271 C CA . ALA A 1 167 ? -7.037 -10.845 -19.342 1.00 98.94 167 ALA A CA 1
ATOM 1272 C C . ALA A 1 167 ? -7.390 -10.091 -18.051 1.00 98.94 167 ALA A C 1
ATOM 1274 O O . ALA A 1 167 ? -8.562 -9.855 -17.758 1.00 98.94 167 ALA A O 1
ATOM 1275 N N . ILE A 1 168 ? -6.373 -9.626 -17.319 1.00 98.94 168 ILE A N 1
ATOM 1276 C CA . ILE A 1 168 ? -6.558 -8.848 -16.089 1.00 98.94 168 ILE A CA 1
ATOM 1277 C C . ILE A 1 168 ? -7.250 -7.518 -16.404 1.00 98.94 168 ILE A C 1
ATOM 1279 O O . ILE A 1 168 ? -8.233 -7.167 -15.749 1.00 98.94 168 ILE A O 1
ATOM 1283 N N . GLN A 1 169 ? -6.811 -6.802 -17.446 1.00 98.94 169 GLN A N 1
ATOM 1284 C CA . GLN A 1 169 ? -7.458 -5.552 -17.844 1.00 98.94 169 GLN A CA 1
ATOM 1285 C C . GLN A 1 169 ? -8.903 -5.776 -18.309 1.00 98.94 169 GLN A C 1
ATOM 1287 O O . GLN A 1 169 ? -9.765 -4.950 -18.017 1.00 98.94 169 GLN A O 1
ATOM 1292 N N . ALA A 1 170 ? -9.211 -6.893 -18.976 1.00 98.94 170 ALA A N 1
ATOM 1293 C CA . ALA A 1 170 ? -10.582 -7.238 -19.347 1.00 98.94 170 ALA A CA 1
ATOM 1294 C C . ALA A 1 170 ? -11.475 -7.455 -18.112 1.00 98.94 170 ALA A C 1
ATOM 1296 O O . ALA A 1 170 ? -12.587 -6.924 -18.072 1.00 98.94 170 ALA A O 1
ATOM 1297 N N . ALA A 1 171 ? -10.973 -8.140 -17.079 1.00 98.94 171 ALA A N 1
ATOM 1298 C CA . ALA A 1 171 ? -11.686 -8.306 -15.812 1.00 98.94 171 ALA A CA 1
ATOM 1299 C C . ALA A 1 171 ? -11.933 -6.958 -15.108 1.00 98.94 171 ALA A C 1
ATOM 1301 O O . ALA A 1 171 ? -13.046 -6.688 -14.651 1.00 98.94 171 ALA A O 1
ATOM 1302 N N . ILE A 1 172 ? -10.929 -6.071 -15.082 1.00 98.94 172 ILE A N 1
ATOM 1303 C CA . ILE A 1 172 ? -11.060 -4.705 -14.545 1.00 98.94 172 ILE A CA 1
ATOM 1304 C C . ILE A 1 172 ? -12.102 -3.901 -15.328 1.00 98.94 172 ILE A C 1
ATOM 1306 O O . ILE A 1 172 ? -12.979 -3.260 -14.741 1.00 98.94 172 ILE A O 1
ATOM 1310 N N . ASN A 1 173 ? -12.058 -3.965 -16.656 1.00 98.81 173 ASN A N 1
ATOM 1311 C CA . ASN A 1 173 ? -12.997 -3.257 -17.516 1.00 98.81 173 ASN A CA 1
ATOM 1312 C C . ASN A 1 173 ? -14.433 -3.748 -17.292 1.00 98.81 173 ASN A C 1
ATOM 1314 O O . ASN A 1 173 ? -15.338 -2.920 -17.171 1.00 98.81 173 ASN A O 1
ATOM 1318 N N . ALA A 1 174 ? -14.633 -5.060 -17.149 1.00 98.81 174 ALA A N 1
ATOM 1319 C CA . ALA A 1 174 ? -15.934 -5.666 -16.879 1.00 98.81 174 ALA A CA 1
ATOM 1320 C C . ALA A 1 174 ? -16.451 -5.408 -15.453 1.00 98.81 174 ALA A C 1
ATOM 1322 O O . ALA A 1 174 ? -17.664 -5.427 -15.239 1.00 98.81 174 ALA A O 1
ATOM 1323 N N . CYS A 1 175 ? -15.558 -5.143 -14.490 1.00 98.81 175 CYS A N 1
ATOM 1324 C CA . CYS A 1 175 ? -15.918 -4.946 -13.090 1.00 98.81 175 CYS A CA 1
ATOM 1325 C C . CYS A 1 175 ? -16.979 -3.848 -12.929 1.00 98.81 175 CYS A C 1
ATOM 1327 O O . CYS A 1 175 ? -16.774 -2.693 -13.311 1.00 98.81 175 CYS A O 1
ATOM 1329 N N . THR A 1 176 ? -18.125 -4.200 -12.353 1.00 98.44 176 THR A N 1
ATOM 1330 C CA . THR A 1 176 ? -19.194 -3.248 -12.030 1.00 98.44 176 THR A CA 1
ATOM 1331 C C . THR A 1 176 ? -18.845 -2.448 -10.775 1.00 98.44 176 THR A C 1
ATOM 1333 O O . THR A 1 176 ? -18.014 -2.885 -9.980 1.00 98.44 176 THR A O 1
ATOM 1336 N N . ALA A 1 177 ? -19.491 -1.297 -10.568 1.00 98.19 177 ALA A N 1
ATOM 1337 C CA . ALA A 1 177 ? -19.318 -0.514 -9.343 1.00 98.19 177 ALA A CA 1
ATOM 1338 C C . ALA A 1 177 ? -19.635 -1.360 -8.093 1.00 98.19 177 ALA A C 1
ATOM 1340 O O . ALA A 1 177 ? -20.614 -2.107 -8.077 1.00 98.19 177 ALA A O 1
ATOM 1341 N N . GLY A 1 178 ? -18.780 -1.276 -7.072 1.00 97.31 178 GLY A N 1
ATOM 1342 C CA . GLY A 1 178 ? -18.827 -2.127 -5.877 1.00 97.31 178 GLY A CA 1
ATOM 1343 C C . GLY A 1 178 ? -18.365 -3.573 -6.111 1.00 97.31 178 GLY A C 1
ATOM 1344 O O . GLY A 1 178 ? -18.425 -4.388 -5.195 1.00 97.31 178 GLY A O 1
ATOM 1345 N N . GLY A 1 179 ? -17.926 -3.911 -7.326 1.00 98.62 179 GLY A N 1
ATOM 1346 C CA . GLY A 1 179 ? -17.416 -5.228 -7.683 1.00 98.62 179 GLY A CA 1
ATOM 1347 C C . GLY A 1 179 ? -15.983 -5.469 -7.212 1.00 98.62 179 GLY A C 1
ATOM 1348 O O . GLY A 1 179 ? -15.258 -4.556 -6.802 1.00 98.62 179 GLY A O 1
ATOM 1349 N N . LYS A 1 180 ? -15.578 -6.735 -7.298 1.00 98.81 180 LYS A N 1
ATOM 1350 C CA . LYS A 1 180 ? -14.257 -7.208 -6.903 1.00 98.81 180 LYS A CA 1
ATOM 1351 C C . LYS A 1 180 ? -13.616 -8.001 -8.038 1.00 98.81 180 LYS A C 1
ATOM 1353 O O . LYS A 1 180 ? -14.139 -9.042 -8.429 1.00 98.81 180 LYS A O 1
ATOM 1358 N N . VAL A 1 181 ? -12.479 -7.529 -8.534 1.00 98.94 181 VAL A N 1
ATOM 1359 C CA . VAL A 1 181 ? -11.593 -8.293 -9.415 1.00 98.94 181 VAL A CA 1
ATOM 1360 C C . VAL A 1 181 ? -10.728 -9.194 -8.547 1.00 98.94 181 VAL A C 1
ATOM 1362 O O . VAL A 1 181 ? -10.033 -8.705 -7.661 1.00 98.94 181 VAL A O 1
ATOM 1365 N N . LEU A 1 182 ? -10.796 -10.500 -8.786 1.00 98.94 182 LEU A N 1
ATOM 1366 C CA . LEU A 1 182 ? -10.088 -11.513 -8.009 1.00 98.94 182 LEU A CA 1
ATOM 1367 C C . LEU A 1 182 ? -8.908 -12.053 -8.816 1.00 98.94 182 LEU A C 1
ATOM 1369 O O . LEU A 1 182 ? -9.114 -12.614 -9.893 1.00 98.94 182 LEU A O 1
ATOM 1373 N N . VAL A 1 183 ? -7.702 -11.928 -8.264 1.00 98.94 183 VAL A N 1
ATOM 1374 C CA . VAL A 1 183 ? -6.510 -12.685 -8.664 1.00 98.94 183 VAL A CA 1
ATOM 1375 C C . VAL A 1 183 ? -6.438 -13.914 -7.748 1.00 98.94 183 VAL A C 1
ATOM 1377 O O . VAL A 1 183 ? -6.138 -13.756 -6.563 1.00 98.94 183 VAL A O 1
ATOM 1380 N N . PRO A 1 184 ? -6.794 -15.119 -8.231 1.00 98.88 184 PRO A N 1
ATOM 1381 C CA . PRO A 1 184 ? -6.809 -16.328 -7.411 1.00 98.88 184 PRO A CA 1
ATOM 1382 C C . PRO A 1 184 ? -5.388 -16.872 -7.205 1.00 98.88 184 PRO A C 1
ATOM 1384 O O . PRO A 1 184 ? -4.432 -16.332 -7.753 1.00 98.88 184 PRO A O 1
ATOM 1387 N N . ALA A 1 185 ? -5.247 -17.957 -6.440 1.00 98.88 185 ALA A N 1
ATOM 1388 C CA . ALA A 1 185 ? -3.963 -18.630 -6.246 1.00 98.88 185 ALA A CA 1
ATOM 1389 C C . ALA A 1 185 ? -3.279 -18.989 -7.583 1.00 98.88 185 ALA A C 1
ATOM 1391 O O . ALA A 1 185 ? -3.942 -19.390 -8.543 1.00 98.88 185 ALA A O 1
ATOM 1392 N N . GLY A 1 186 ? -1.951 -18.857 -7.629 1.00 98.81 186 GLY A N 1
ATOM 1393 C CA . GLY A 1 186 ? -1.137 -18.987 -8.845 1.00 98.81 186 GLY A CA 1
ATOM 1394 C C . GLY A 1 186 ? -0.259 -17.759 -9.093 1.00 98.81 186 GLY A C 1
ATOM 1395 O O . GLY A 1 186 ? -0.379 -16.745 -8.409 1.00 98.81 186 GLY A O 1
ATOM 1396 N N . THR A 1 187 ? 0.652 -17.834 -10.064 1.00 98.94 187 THR A N 1
ATOM 1397 C CA . THR A 1 187 ? 1.532 -16.705 -10.418 1.00 98.94 187 THR A CA 1
ATOM 1398 C C . THR A 1 187 ? 1.125 -16.121 -11.763 1.00 98.94 187 THR A C 1
ATOM 1400 O O . THR A 1 187 ? 1.212 -16.785 -12.790 1.00 98.94 187 THR A O 1
ATOM 1403 N N . PHE A 1 188 ? 0.695 -14.865 -11.777 1.00 98.94 188 PHE A N 1
ATOM 1404 C CA . PHE A 1 188 ? 0.174 -14.194 -12.963 1.00 98.94 188 PHE A CA 1
ATOM 1405 C C . PHE A 1 188 ? 1.132 -13.081 -13.384 1.00 98.94 188 PHE A C 1
ATOM 1407 O O . PHE A 1 188 ? 1.125 -11.998 -12.796 1.00 98.94 188 PHE A O 1
ATOM 1414 N N . LYS A 1 189 ? 1.959 -13.341 -14.406 1.00 98.94 189 LYS A N 1
ATOM 1415 C CA . LYS A 1 189 ? 2.839 -12.317 -14.986 1.00 98.94 189 LYS A CA 1
ATOM 1416 C C . LYS A 1 189 ? 2.010 -11.257 -15.715 1.00 98.94 189 LYS A C 1
ATOM 1418 O O . LYS A 1 189 ? 1.128 -11.607 -16.499 1.00 98.94 189 LYS A O 1
ATOM 1423 N N . THR A 1 190 ? 2.283 -9.974 -15.497 1.00 98.94 190 THR A N 1
ATOM 1424 C CA . THR A 1 190 ? 1.617 -8.862 -16.188 1.00 98.94 190 THR A CA 1
ATOM 1425 C C . THR A 1 190 ? 2.520 -7.636 -16.333 1.00 98.94 190 THR A C 1
ATOM 1427 O O . THR A 1 190 ? 3.335 -7.338 -15.468 1.00 98.94 190 THR A O 1
ATOM 1430 N N . GLY A 1 191 ? 2.333 -6.893 -17.422 1.00 98.94 191 GLY A N 1
ATOM 1431 C CA . GLY A 1 191 ? 2.662 -5.474 -17.516 1.00 98.94 191 GLY A CA 1
ATOM 1432 C C . GLY A 1 191 ? 1.712 -4.572 -16.734 1.00 98.94 191 GLY A C 1
ATOM 1433 O O . GLY A 1 191 ? 0.924 -5.033 -15.902 1.00 98.94 191 GLY A O 1
ATOM 1434 N N . ALA A 1 192 ? 1.751 -3.283 -17.065 1.00 98.88 192 ALA A N 1
ATOM 1435 C CA . ALA A 1 192 ? 0.937 -2.253 -16.435 1.00 98.88 192 ALA A CA 1
ATOM 1436 C C . ALA A 1 192 ? -0.575 -2.510 -16.595 1.00 98.88 192 ALA A C 1
ATOM 1438 O O . ALA A 1 192 ? -1.084 -2.644 -17.711 1.00 98.88 192 ALA A O 1
ATOM 1439 N N . ILE A 1 193 ? -1.299 -2.506 -15.474 1.00 98.94 193 ILE A N 1
ATOM 1440 C CA . ILE A 1 193 ? -2.769 -2.547 -15.425 1.00 98.94 193 ILE A CA 1
ATOM 1441 C C . ILE A 1 193 ? -3.335 -1.231 -14.881 1.00 98.94 193 ILE A C 1
ATOM 1443 O O . ILE A 1 193 ? -2.676 -0.525 -14.111 1.00 98.94 193 ILE A O 1
ATOM 1447 N N . TRP A 1 194 ? -4.568 -0.908 -15.277 1.00 98.75 194 TRP A N 1
ATOM 1448 C CA . TRP A 1 194 ? -5.230 0.366 -14.994 1.00 98.75 194 TRP A CA 1
ATOM 1449 C C . TRP A 1 194 ? -6.548 0.144 -14.264 1.00 98.75 194 TRP A C 1
ATOM 1451 O O . TRP A 1 194 ? -7.507 -0.375 -14.840 1.00 98.75 194 TRP A O 1
ATOM 1461 N N . LEU A 1 195 ? -6.588 0.546 -12.997 1.00 98.88 195 LEU A N 1
ATOM 1462 C CA . LEU A 1 195 ? -7.780 0.518 -12.158 1.00 98.88 195 LEU A CA 1
ATOM 1463 C C . LEU A 1 195 ? -8.722 1.679 -12.499 1.00 98.88 195 LEU A C 1
ATOM 1465 O O . LEU A 1 195 ? -8.330 2.680 -13.101 1.00 98.88 195 LEU A O 1
ATOM 1469 N N . LYS A 1 196 ? -9.977 1.552 -12.065 1.00 98.06 196 LYS A N 1
ATOM 1470 C CA . LYS A 1 196 ? -11.028 2.569 -12.212 1.00 98.06 196 LYS A CA 1
ATOM 1471 C C . LYS A 1 196 ? -11.783 2.767 -10.897 1.00 98.06 196 LYS A C 1
ATOM 1473 O O . LYS A 1 196 ? -11.587 2.011 -9.953 1.00 98.06 196 LYS A O 1
ATOM 1478 N N . SER A 1 197 ? -12.653 3.771 -10.831 1.00 98.38 197 SER A N 1
ATOM 1479 C CA . SER A 1 197 ? -13.434 4.058 -9.622 1.00 98.38 197 SER A CA 1
ATOM 1480 C C . SER A 1 197 ? -14.338 2.899 -9.186 1.00 98.38 197 SER A C 1
ATOM 1482 O O . SER A 1 197 ? -14.844 2.138 -10.014 1.00 98.38 197 SER A O 1
ATOM 1484 N N . ASN A 1 198 ? -14.650 2.862 -7.889 1.00 98.50 198 ASN A N 1
ATOM 1485 C CA . ASN A 1 198 ? -15.647 1.984 -7.268 1.00 98.50 198 ASN A CA 1
ATOM 1486 C C . ASN A 1 198 ? -15.376 0.490 -7.479 1.00 98.50 198 ASN A C 1
ATOM 1488 O O . ASN A 1 198 ? -16.284 -0.260 -7.840 1.00 98.50 198 ASN A O 1
ATOM 1492 N N . MET A 1 199 ? -14.143 0.048 -7.247 1.00 98.75 199 MET A N 1
ATOM 1493 C CA . MET A 1 199 ? -13.780 -1.362 -7.375 1.00 98.75 199 MET A CA 1
ATOM 1494 C C . MET A 1 199 ? -12.794 -1.813 -6.302 1.00 98.75 199 MET A C 1
ATOM 1496 O O . MET A 1 199 ? -12.086 -1.011 -5.692 1.00 98.75 199 MET A O 1
ATOM 1500 N N . THR A 1 200 ? -12.728 -3.127 -6.117 1.00 98.94 200 THR A N 1
ATOM 1501 C CA . THR A 1 200 ? -11.695 -3.795 -5.323 1.00 98.94 200 THR A CA 1
ATOM 1502 C C . THR A 1 200 ? -10.856 -4.694 -6.227 1.00 98.94 200 THR A C 1
ATOM 1504 O O . THR A 1 200 ? -11.423 -5.499 -6.960 1.00 98.94 200 THR A O 1
ATOM 1507 N N . LEU A 1 201 ? -9.531 -4.589 -6.170 1.00 98.94 201 LEU A N 1
ATOM 1508 C CA . LEU A 1 201 ? -8.605 -5.608 -6.663 1.00 98.94 201 LEU A CA 1
ATOM 1509 C C . LEU A 1 201 ? -8.172 -6.464 -5.467 1.00 98.94 201 LEU A C 1
ATOM 1511 O O . LEU A 1 201 ? -7.539 -5.950 -4.550 1.00 98.94 201 LEU A O 1
ATOM 1515 N N . GLU A 1 202 ? -8.531 -7.745 -5.453 1.00 98.94 202 GLU A N 1
ATOM 1516 C CA . GLU A 1 202 ? -8.105 -8.694 -4.422 1.00 98.94 202 GLU A CA 1
ATOM 1517 C C . GLU A 1 202 ? -7.026 -9.632 -4.969 1.00 98.94 202 GLU A C 1
ATOM 1519 O O . GLU A 1 202 ? -7.263 -10.362 -5.932 1.00 98.94 202 GLU A O 1
ATOM 1524 N N . ILE A 1 203 ? -5.862 -9.631 -4.320 1.00 98.94 203 ILE A N 1
ATOM 1525 C CA . ILE A 1 203 ? -4.785 -10.598 -4.517 1.00 98.94 203 ILE A CA 1
ATOM 1526 C C . ILE A 1 203 ? -4.961 -11.684 -3.459 1.00 98.94 203 ILE A C 1
ATOM 1528 O O . ILE A 1 203 ? -4.609 -11.499 -2.291 1.00 98.94 203 ILE A O 1
ATOM 1532 N N . ALA A 1 204 ? -5.596 -12.790 -3.840 1.00 98.88 204 ALA A N 1
ATOM 1533 C CA . ALA A 1 204 ? -5.957 -13.840 -2.899 1.00 98.88 204 ALA A CA 1
ATOM 1534 C C . ALA A 1 204 ? -4.721 -14.467 -2.245 1.00 98.88 204 ALA A C 1
ATOM 1536 O O . ALA A 1 204 ? -3.600 -14.370 -2.741 1.00 98.88 204 ALA A O 1
ATOM 1537 N N . LYS A 1 205 ? -4.939 -15.166 -1.130 1.00 98.50 205 LYS A N 1
ATOM 1538 C CA . LYS A 1 205 ? -3.898 -16.000 -0.528 1.00 98.50 205 LYS A CA 1
ATOM 1539 C C . LYS A 1 205 ? -3.300 -16.943 -1.587 1.00 98.50 205 LYS A C 1
ATOM 1541 O O . LYS A 1 205 ? -4.037 -17.493 -2.404 1.00 98.50 205 LYS A O 1
ATOM 1546 N N . ASP A 1 206 ? -1.981 -17.121 -1.545 1.00 98.69 206 ASP A N 1
ATOM 1547 C CA . ASP A 1 206 ? -1.211 -17.978 -2.458 1.00 98.69 206 ASP A CA 1
ATOM 1548 C C . ASP A 1 206 ? -1.223 -17.494 -3.933 1.00 98.69 206 ASP A C 1
ATOM 1550 O O . ASP A 1 206 ? -0.791 -18.209 -4.840 1.00 98.69 206 ASP A O 1
ATOM 1554 N N . ALA A 1 207 ? -1.698 -16.266 -4.185 1.00 98.94 207 ALA A N 1
ATOM 1555 C CA . ALA A 1 207 ? -1.583 -15.579 -5.467 1.00 98.94 207 ALA A CA 1
ATOM 1556 C C . ALA A 1 207 ? -0.338 -14.683 -5.507 1.00 98.94 207 ALA A C 1
ATOM 1558 O O . ALA A 1 207 ? -0.033 -13.992 -4.533 1.00 98.94 207 ALA A O 1
ATOM 1559 N N . THR A 1 208 ? 0.313 -14.620 -6.666 1.00 98.94 208 THR A N 1
ATOM 1560 C CA . THR A 1 208 ? 1.365 -13.644 -6.966 1.00 98.94 208 THR A CA 1
ATOM 1561 C C . THR A 1 208 ? 1.014 -12.900 -8.246 1.00 98.94 208 THR A C 1
ATOM 1563 O O . THR A 1 208 ? 0.921 -13.506 -9.314 1.00 98.94 208 THR A O 1
ATOM 1566 N N . LEU A 1 209 ? 0.861 -11.580 -8.157 1.00 98.94 209 LEU A N 1
ATOM 1567 C CA . LEU A 1 209 ? 0.848 -10.697 -9.320 1.00 98.94 209 LEU A CA 1
ATOM 1568 C C . LEU A 1 209 ? 2.295 -10.295 -9.626 1.00 98.94 209 LEU A C 1
ATOM 1570 O O . LEU A 1 209 ? 2.885 -9.519 -8.878 1.00 98.94 209 LEU A O 1
ATOM 1574 N N . LEU A 1 210 ? 2.870 -10.862 -10.686 1.00 98.94 210 LEU A N 1
ATOM 1575 C CA . LEU A 1 210 ? 4.291 -10.736 -11.016 1.00 98.94 210 LEU A CA 1
ATOM 1576 C C . LEU A 1 210 ? 4.499 -9.714 -12.140 1.00 98.94 210 LEU A C 1
ATOM 1578 O O . LEU A 1 210 ? 3.901 -9.832 -13.207 1.00 98.94 210 LEU A O 1
ATOM 1582 N N . GLY A 1 211 ? 5.375 -8.737 -11.934 1.00 98.94 211 GLY A N 1
ATOM 1583 C CA . GLY A 1 211 ? 5.769 -7.778 -12.958 1.00 98.94 211 GLY A CA 1
ATOM 1584 C C . GLY A 1 211 ? 6.486 -8.446 -14.129 1.00 98.94 211 GLY A C 1
ATOM 1585 O O . GLY A 1 211 ? 7.370 -9.285 -13.945 1.00 98.94 211 GLY A O 1
ATOM 1586 N N . SER A 1 212 ? 6.113 -8.074 -15.350 1.00 98.94 212 SER A N 1
ATOM 1587 C CA . SER A 1 212 ? 6.890 -8.418 -16.536 1.00 98.94 212 SER A CA 1
ATOM 1588 C C . SER A 1 212 ? 8.279 -7.783 -16.463 1.00 98.94 212 SER A C 1
ATOM 1590 O O . SER A 1 212 ? 8.446 -6.641 -16.057 1.00 98.94 212 SER A O 1
ATOM 1592 N N . GLU A 1 213 ? 9.302 -8.511 -16.882 1.00 98.69 213 GLU A N 1
ATOM 1593 C CA . GLU A 1 213 ? 10.653 -7.987 -17.063 1.00 98.69 213 GLU A CA 1
ATOM 1594 C C . GLU A 1 213 ? 10.816 -7.188 -18.370 1.00 98.69 213 GLU A C 1
ATOM 1596 O O . GLU A 1 213 ? 11.846 -6.542 -18.574 1.00 98.69 213 GLU A O 1
ATOM 1601 N N . ASN A 1 214 ? 9.817 -7.228 -19.261 1.00 98.81 214 ASN A N 1
ATOM 1602 C CA . ASN A 1 214 ? 9.852 -6.539 -20.544 1.00 98.81 214 ASN A CA 1
ATOM 1603 C C . ASN A 1 214 ? 9.431 -5.063 -20.393 1.00 98.81 214 ASN A C 1
ATOM 1605 O O . ASN A 1 214 ? 8.280 -4.782 -20.054 1.00 98.81 214 ASN A O 1
ATOM 1609 N N . PRO A 1 215 ? 10.305 -4.092 -20.711 1.00 98.56 215 PRO A N 1
ATOM 1610 C CA . PRO A 1 215 ? 9.991 -2.673 -20.586 1.00 98.56 215 PRO A CA 1
ATOM 1611 C C . PRO A 1 215 ? 8.956 -2.165 -21.607 1.00 98.56 215 PRO A C 1
ATOM 1613 O O . PRO A 1 215 ? 8.519 -1.024 -21.489 1.00 98.56 215 PRO A O 1
ATOM 1616 N N . ASP A 1 216 ? 8.579 -2.948 -22.623 1.00 98.50 216 ASP A N 1
ATOM 1617 C CA . ASP A 1 216 ? 7.459 -2.622 -23.526 1.00 98.50 216 ASP A CA 1
ATOM 1618 C C . ASP A 1 216 ? 6.084 -2.871 -22.891 1.00 98.50 216 ASP A C 1
ATOM 1620 O O . ASP A 1 216 ? 5.096 -2.270 -23.309 1.00 98.50 216 ASP A O 1
ATOM 1624 N N . ASP A 1 217 ? 6.018 -3.694 -21.841 1.00 98.81 217 ASP A N 1
ATOM 1625 C CA . ASP A 1 217 ? 4.771 -3.989 -21.128 1.00 98.81 217 ASP A CA 1
ATOM 1626 C C . ASP A 1 217 ? 4.371 -2.866 -20.146 1.00 98.81 217 ASP A C 1
ATOM 1628 O O . ASP A 1 217 ? 3.324 -2.928 -19.493 1.00 98.81 217 ASP A O 1
ATOM 1632 N N . TYR A 1 218 ? 5.192 -1.816 -20.059 1.00 98.75 218 TYR A N 1
ATOM 1633 C CA . TYR A 1 218 ? 4.979 -0.629 -19.241 1.00 98.75 218 TYR A CA 1
ATOM 1634 C C . TYR A 1 218 ? 4.950 0.591 -20.157 1.00 98.75 218 TYR A C 1
ATOM 1636 O O . TYR A 1 218 ? 5.982 0.951 -20.731 1.00 98.75 218 TYR A O 1
ATOM 1644 N N . PRO A 1 219 ? 3.797 1.265 -20.297 1.00 96.88 219 PRO A N 1
ATOM 1645 C CA . PRO A 1 219 ? 3.749 2.525 -21.014 1.00 96.88 219 PRO A CA 1
ATOM 1646 C C . PRO A 1 219 ? 4.741 3.532 -20.410 1.00 96.88 219 PRO A C 1
ATOM 1648 O O . PRO A 1 219 ? 5.071 3.482 -19.222 1.00 96.88 219 PRO A O 1
ATOM 1651 N N . TYR A 1 220 ? 5.215 4.453 -21.237 1.00 93.94 220 TYR A N 1
ATOM 1652 C CA . TYR A 1 220 ? 6.126 5.535 -20.861 1.00 93.94 220 TYR A CA 1
ATOM 1653 C C . TYR A 1 220 ? 5.385 6.881 -20.986 1.00 93.94 220 TYR A C 1
ATOM 1655 O O . TYR A 1 220 ? 4.249 6.889 -21.456 1.00 93.94 220 TYR A O 1
ATOM 1663 N N . HIS A 1 221 ? 5.988 7.999 -20.572 1.00 92.44 221 HIS A N 1
ATOM 1664 C CA . HIS A 1 221 ? 5.382 9.351 -20.534 1.00 92.44 221 HIS A CA 1
ATOM 1665 C C . HIS A 1 221 ? 4.576 9.700 -19.264 1.00 92.44 221 HIS A C 1
ATOM 1667 O O . HIS A 1 221 ? 3.721 10.584 -19.281 1.00 92.44 221 HIS A O 1
ATOM 1673 N N . TYR A 1 222 ? 4.853 9.045 -18.132 1.00 89.31 222 TYR A N 1
ATOM 1674 C CA . TYR A 1 222 ? 4.404 9.516 -16.814 1.00 89.31 222 TYR A CA 1
ATOM 1675 C C . TYR A 1 222 ? 5.284 10.688 -16.333 1.00 89.31 222 TYR A C 1
ATOM 1677 O O . TYR A 1 222 ? 6.507 10.600 -16.399 1.00 89.31 222 TYR A O 1
ATOM 1685 N N . LEU A 1 223 ? 4.685 11.768 -15.818 1.00 92.06 223 LEU A N 1
ATOM 1686 C CA . LEU A 1 223 ? 5.396 12.883 -15.175 1.00 92.06 223 LEU A CA 1
ATOM 1687 C C . LEU A 1 223 ? 5.069 12.940 -13.681 1.00 92.06 223 LEU A C 1
ATOM 1689 O O . LEU A 1 223 ? 3.890 12.986 -13.319 1.00 92.06 223 LEU A O 1
ATOM 1693 N N . LEU A 1 224 ? 6.101 12.999 -12.830 1.00 92.25 224 LEU A N 1
ATOM 1694 C CA . LEU A 1 224 ? 5.938 13.090 -11.372 1.00 92.25 224 LEU A CA 1
ATOM 1695 C C . LEU A 1 224 ? 5.213 14.378 -10.963 1.00 92.25 224 LEU A C 1
ATOM 1697 O O . LEU A 1 224 ? 4.230 14.328 -10.229 1.00 92.25 224 LEU A O 1
ATOM 1701 N N . TYR A 1 225 ? 5.664 15.513 -11.494 1.00 92.19 225 TYR A N 1
ATOM 1702 C CA . TYR A 1 225 ? 5.034 16.816 -11.308 1.00 92.19 225 TYR A CA 1
ATOM 1703 C C . TYR A 1 225 ? 4.623 17.416 -12.650 1.00 92.19 225 TYR A C 1
ATOM 1705 O O . TYR A 1 225 ? 5.189 17.079 -13.688 1.00 92.19 225 TYR A O 1
ATOM 1713 N N . SER A 1 226 ? 3.667 18.345 -12.636 1.00 88.75 226 SER A N 1
ATOM 1714 C CA . SER A 1 226 ? 3.202 19.060 -13.838 1.00 88.75 226 SER A CA 1
ATOM 1715 C C . SER A 1 226 ? 4.327 19.807 -14.573 1.00 88.75 226 SER A C 1
ATOM 1717 O O . SER A 1 226 ? 4.271 19.967 -15.789 1.00 88.75 226 SER A O 1
ATOM 1719 N N . TYR A 1 227 ? 5.365 20.225 -13.844 1.00 90.88 227 TYR A N 1
ATOM 1720 C CA . TYR A 1 227 ? 6.549 20.919 -14.359 1.00 90.88 227 TYR A CA 1
ATOM 1721 C C . TYR A 1 227 ? 7.761 19.997 -14.596 1.00 90.88 227 TYR A C 1
ATOM 1723 O O . TYR A 1 227 ? 8.827 20.483 -14.980 1.00 90.88 227 TYR A O 1
ATOM 1731 N N . SER A 1 228 ? 7.646 18.689 -14.334 1.00 92.69 228 SER A N 1
ATOM 1732 C CA . SER A 1 228 ? 8.718 17.735 -14.637 1.00 92.69 228 SER A CA 1
ATOM 1733 C C . SER A 1 228 ? 8.960 17.668 -16.144 1.00 92.69 228 SER A C 1
ATOM 1735 O O . SER A 1 228 ? 8.025 17.688 -16.940 1.00 92.69 228 SER A O 1
ATOM 1737 N N . THR A 1 229 ? 10.225 17.540 -16.538 1.00 91.88 229 THR A N 1
ATOM 1738 C CA . THR A 1 229 ? 10.629 17.285 -17.933 1.00 91.88 229 THR A CA 1
ATOM 1739 C C . THR A 1 229 ? 11.171 15.868 -18.126 1.00 91.88 229 THR A C 1
ATOM 1741 O O . THR A 1 229 ? 11.407 15.428 -19.251 1.00 91.88 229 THR A O 1
ATOM 1744 N N . ASP A 1 230 ? 11.377 15.132 -17.033 1.00 91.38 230 ASP A N 1
ATOM 1745 C CA . ASP A 1 230 ? 11.767 13.733 -17.026 1.00 91.38 230 ASP A CA 1
ATOM 1746 C C . ASP A 1 230 ? 10.539 12.817 -17.014 1.00 91.38 230 ASP A C 1
ATOM 1748 O O . ASP A 1 230 ? 9.943 12.534 -15.978 1.00 91.38 230 ASP A O 1
ATOM 1752 N N . GLU A 1 231 ? 10.186 12.321 -18.193 1.00 94.94 231 GLU A N 1
ATOM 1753 C CA . GLU A 1 231 ? 9.192 11.260 -18.343 1.00 94.94 231 GLU A CA 1
ATOM 1754 C C . GLU A 1 231 ? 9.675 9.937 -17.747 1.00 94.94 231 GLU A C 1
ATOM 1756 O O . GLU A 1 231 ? 10.867 9.623 -17.765 1.00 94.94 231 GLU A O 1
ATOM 1761 N N . ARG A 1 232 ? 8.734 9.146 -17.237 1.00 96.62 232 ARG A N 1
ATOM 1762 C CA . ARG A 1 232 ? 8.978 7.891 -16.525 1.00 96.62 232 ARG A CA 1
ATOM 1763 C C . ARG A 1 232 ? 8.095 6.771 -17.065 1.00 96.62 232 ARG A C 1
ATOM 1765 O O . ARG A 1 232 ? 7.083 7.026 -17.725 1.00 96.62 232 ARG A O 1
ATOM 1772 N N . PHE A 1 233 ? 8.471 5.530 -16.766 1.00 98.19 233 PHE A N 1
ATOM 1773 C CA . PHE A 1 233 ? 7.585 4.386 -16.960 1.00 98.19 233 PHE A CA 1
ATOM 1774 C C . PHE A 1 233 ? 6.422 4.426 -15.962 1.00 98.19 233 PHE A C 1
ATOM 1776 O O . PHE A 1 233 ? 6.586 4.817 -14.804 1.00 98.19 233 PHE A O 1
ATOM 1783 N N . TYR A 1 234 ? 5.247 3.986 -16.408 1.00 98.38 234 TYR A N 1
ATOM 1784 C CA . TYR A 1 234 ? 4.117 3.709 -15.526 1.00 98.38 234 TYR A CA 1
ATOM 1785 C C . TYR A 1 234 ? 4.392 2.489 -14.640 1.00 98.38 234 TYR A C 1
ATOM 1787 O O . TYR A 1 234 ? 5.300 1.699 -14.896 1.00 98.38 234 TYR A O 1
ATOM 1795 N N . SER A 1 235 ? 3.624 2.347 -13.565 1.00 98.81 235 SER A N 1
ATOM 1796 C CA . SER A 1 235 ? 3.808 1.292 -12.561 1.00 98.81 235 SER A CA 1
ATOM 1797 C C . SER A 1 235 ? 3.221 -0.046 -13.004 1.00 98.81 235 SER A C 1
ATOM 1799 O O . SER A 1 235 ? 2.561 -0.126 -14.041 1.00 98.81 235 SER A O 1
ATOM 1801 N N . LEU A 1 236 ? 3.409 -1.097 -12.202 1.00 98.94 236 LEU A N 1
ATOM 1802 C CA . LEU A 1 236 ? 2.690 -2.362 -12.396 1.00 98.94 236 LEU A CA 1
ATOM 1803 C C . LEU A 1 236 ? 1.173 -2.163 -12.234 1.00 98.94 236 LEU A C 1
ATOM 1805 O O . LEU A 1 236 ? 0.402 -2.596 -13.087 1.00 98.94 236 LEU A O 1
ATOM 1809 N N . ILE A 1 237 ? 0.749 -1.454 -11.184 1.00 98.94 237 ILE A N 1
ATOM 1810 C CA . ILE A 1 237 ? -0.657 -1.105 -10.938 1.00 98.94 237 ILE A CA 1
ATOM 1811 C C . ILE A 1 237 ? -0.817 0.413 -10.959 1.00 98.94 237 ILE A C 1
ATOM 1813 O O . ILE A 1 237 ? -0.108 1.130 -10.254 1.00 98.94 237 ILE A O 1
ATOM 1817 N N . ASN A 1 238 ? -1.772 0.904 -11.747 1.00 98.88 238 ASN A N 1
ATOM 1818 C CA . ASN A 1 238 ? -1.976 2.331 -11.955 1.00 98.88 238 ASN A CA 1
ATOM 1819 C C . ASN A 1 238 ? -3.439 2.712 -11.752 1.00 98.88 238 ASN A C 1
ATOM 1821 O O . ASN A 1 238 ? -4.340 1.969 -12.136 1.00 98.88 238 ASN A O 1
ATOM 1825 N N . ALA A 1 239 ? -3.681 3.914 -11.246 1.00 97.94 239 ALA A N 1
ATOM 1826 C CA . ALA A 1 239 ? -4.937 4.613 -11.480 1.00 97.94 239 ALA A CA 1
ATOM 1827 C C . ALA A 1 239 ? -4.641 6.099 -11.618 1.00 97.94 239 ALA A C 1
ATOM 1829 O O . ALA A 1 239 ? -4.005 6.688 -10.749 1.00 97.94 239 ALA A O 1
ATOM 1830 N N . GLN A 1 240 ? -5.093 6.703 -12.707 1.00 92.19 240 GLN A N 1
ATOM 1831 C CA . GLN A 1 240 ? -4.995 8.140 -12.895 1.00 92.19 240 GLN A CA 1
ATOM 1832 C C . GLN A 1 240 ? -6.173 8.624 -13.724 1.00 92.19 240 GLN A C 1
ATOM 1834 O O . GLN A 1 240 ? -6.615 7.933 -14.645 1.00 92.19 240 GLN A O 1
ATOM 1839 N N . ALA A 1 241 ? -6.640 9.826 -13.424 1.00 79.19 241 ALA A N 1
ATOM 1840 C CA . ALA A 1 241 ? -7.488 10.581 -14.327 1.00 79.19 241 ALA A CA 1
ATOM 1841 C C . ALA A 1 241 ? -6.770 11.857 -14.785 1.00 79.19 241 ALA A C 1
ATOM 1843 O O . ALA A 1 241 ? -5.952 12.394 -14.025 1.00 79.19 241 ALA A O 1
ATOM 1844 N N . PRO A 1 242 ? -7.073 12.357 -16.000 1.00 76.12 242 PRO A N 1
ATOM 1845 C CA . PRO A 1 242 ? -6.475 13.584 -16.528 1.00 76.12 242 PRO A CA 1
ATOM 1846 C C . PRO A 1 242 ? -6.686 14.814 -15.637 1.00 76.12 242 PRO A C 1
ATOM 1848 O O . PRO A 1 242 ? -5.865 15.721 -15.650 1.00 76.12 242 PRO A O 1
ATOM 1851 N N . ASP A 1 243 ? -7.776 14.842 -14.870 1.00 76.94 243 ASP A N 1
ATOM 1852 C CA . ASP A 1 243 ? -8.151 15.950 -13.988 1.00 76.94 243 ASP A CA 1
ATOM 1853 C C . ASP A 1 243 ? -7.587 15.833 -12.563 1.00 76.94 243 ASP A C 1
ATOM 1855 O O . ASP A 1 243 ? -7.799 16.724 -11.748 1.00 76.94 243 ASP A O 1
ATOM 1859 N N . HIS A 1 244 ? -6.891 14.734 -12.253 1.00 74.00 244 HIS A N 1
ATOM 1860 C CA . HIS A 1 244 ? -6.339 14.438 -10.929 1.00 74.00 244 HIS A CA 1
ATOM 1861 C C . HIS A 1 244 ? -7.355 14.565 -9.777 1.00 74.00 244 HIS A C 1
ATOM 1863 O O . HIS A 1 244 ? -6.999 14.988 -8.679 1.00 74.00 244 HIS A O 1
ATOM 1869 N N . GLY A 1 245 ? -8.606 14.151 -10.003 1.00 77.81 245 GLY A N 1
ATOM 1870 C CA . GLY A 1 245 ? -9.616 14.159 -8.939 1.00 77.81 245 GLY A CA 1
ATOM 1871 C C . GLY A 1 245 ? -10.891 13.358 -9.201 1.00 77.81 245 GLY A C 1
ATOM 1872 O O . GLY A 1 245 ? -11.651 13.120 -8.261 1.00 77.81 245 GLY A O 1
ATOM 1873 N N . SER A 1 246 ? -11.149 12.911 -10.434 1.00 88.25 246 SER A N 1
ATOM 1874 C CA . SER A 1 246 ? -12.386 12.176 -10.759 1.00 88.25 246 SER A CA 1
ATOM 1875 C C . SER A 1 246 ? -12.397 10.707 -10.329 1.00 88.25 246 SER A C 1
ATOM 1877 O O . SER A 1 246 ? -13.458 10.072 -10.346 1.00 88.25 246 SER A O 1
ATOM 1879 N N . LEU A 1 247 ? -11.252 10.136 -9.937 1.00 96.88 247 LEU A N 1
ATOM 1880 C CA . LEU A 1 247 ? -11.211 8.757 -9.464 1.00 96.88 247 LEU A CA 1
ATOM 1881 C C . LEU A 1 247 ? -11.600 8.674 -7.994 1.00 96.88 247 LEU A C 1
ATOM 1883 O O . LEU A 1 247 ? -11.198 9.506 -7.183 1.00 96.88 247 LEU A O 1
ATOM 1887 N N . ALA A 1 248 ? -12.363 7.644 -7.635 1.00 97.88 248 ALA A N 1
ATOM 1888 C CA . ALA A 1 248 ? -12.745 7.437 -6.249 1.00 97.88 248 ALA A CA 1
ATOM 1889 C C . ALA A 1 248 ? -12.994 5.975 -5.890 1.00 97.88 248 ALA A C 1
ATOM 1891 O O . ALA A 1 248 ? -13.364 5.163 -6.737 1.00 97.88 248 ALA A O 1
ATOM 1892 N N . ASN A 1 249 ? -12.887 5.671 -4.600 1.00 98.62 249 ASN A N 1
ATOM 1893 C CA . ASN A 1 249 ? -13.291 4.400 -4.008 1.00 98.62 249 ASN A CA 1
ATOM 1894 C C . ASN A 1 249 ? -12.548 3.194 -4.612 1.00 98.62 249 ASN A C 1
ATOM 1896 O O . ASN A 1 249 ? -13.172 2.271 -5.145 1.00 98.62 249 ASN A O 1
ATOM 1900 N N . ILE A 1 250 ? -11.214 3.226 -4.553 1.00 98.88 250 ILE A N 1
ATOM 1901 C CA . ILE A 1 250 ? -10.346 2.144 -5.042 1.00 98.88 250 ILE A CA 1
ATOM 1902 C C . ILE A 1 250 ? -9.782 1.369 -3.851 1.00 98.88 250 ILE A C 1
ATOM 1904 O O . ILE A 1 250 ? -9.209 1.954 -2.932 1.00 98.88 250 ILE A O 1
ATOM 1908 N N . ARG A 1 251 ? -9.927 0.040 -3.874 1.00 98.94 251 ARG A N 1
ATOM 1909 C CA . ARG A 1 251 ? -9.351 -0.860 -2.865 1.00 98.94 251 ARG A CA 1
ATOM 1910 C C . ARG A 1 251 ? -8.379 -1.843 -3.521 1.00 98.94 251 ARG A C 1
ATOM 1912 O O . ARG A 1 251 ? -8.724 -2.435 -4.542 1.00 98.94 251 ARG A O 1
ATOM 1919 N N . ILE A 1 252 ? -7.207 -2.053 -2.927 1.00 98.94 252 ILE A N 1
ATOM 1920 C CA . ILE A 1 252 ? -6.257 -3.117 -3.285 1.00 98.94 252 ILE A CA 1
ATOM 1921 C C . ILE A 1 252 ? -6.012 -3.941 -2.026 1.00 98.94 252 ILE A C 1
ATOM 1923 O O . ILE A 1 252 ? -5.481 -3.425 -1.045 1.00 98.94 252 ILE A O 1
ATOM 1927 N N . ILE A 1 253 ? -6.454 -5.194 -2.017 1.00 98.81 253 ILE A N 1
ATOM 1928 C CA . ILE A 1 253 ? -6.498 -6.008 -0.800 1.00 98.81 253 ILE A CA 1
ATOM 1929 C C . ILE A 1 253 ? -6.029 -7.446 -1.032 1.00 98.81 253 ILE A C 1
ATOM 1931 O O . ILE A 1 253 ? -5.804 -7.852 -2.168 1.00 98.81 253 ILE A O 1
ATOM 1935 N N . GLY A 1 254 ? -6.000 -8.235 0.038 1.00 98.12 254 GLY A N 1
ATOM 1936 C CA . GLY A 1 254 ? -5.889 -9.694 0.001 1.00 98.12 254 GLY A CA 1
ATOM 1937 C C . GLY A 1 254 ? -4.548 -10.184 0.532 1.00 98.12 254 GLY A C 1
ATOM 1938 O O . GLY A 1 254 ? -3.628 -9.403 0.681 1.00 98.12 254 GLY A O 1
ATOM 1939 N N . ALA A 1 255 ? -4.443 -11.468 0.869 1.00 98.12 255 ALA A N 1
ATOM 1940 C CA . ALA A 1 255 ? -3.273 -12.028 1.559 1.00 98.12 255 ALA A CA 1
ATOM 1941 C C . ALA A 1 255 ? -2.147 -12.511 0.620 1.00 98.12 255 ALA A C 1
ATOM 1943 O O . ALA A 1 255 ? -1.233 -13.201 1.069 1.00 98.12 255 ALA A O 1
ATOM 1944 N N . GLY A 1 256 ? -2.244 -12.235 -0.683 1.00 98.81 256 GLY A N 1
ATOM 1945 C CA . GLY A 1 256 ? -1.231 -12.614 -1.665 1.00 98.81 256 GLY A CA 1
ATOM 1946 C C . GLY A 1 256 ? -0.117 -11.582 -1.836 1.00 98.81 256 GLY A C 1
ATOM 1947 O O . GLY A 1 256 ? 0.024 -10.636 -1.056 1.00 98.81 256 GLY A O 1
ATOM 1948 N N . THR A 1 257 ? 0.676 -11.776 -2.887 1.00 98.94 257 THR A N 1
ATOM 1949 C CA . THR A 1 257 ? 1.904 -11.022 -3.155 1.00 98.94 257 THR A CA 1
ATOM 1950 C C . THR A 1 257 ? 1.786 -10.192 -4.432 1.00 98.94 257 THR A C 1
ATOM 1952 O O . THR A 1 257 ? 1.320 -10.675 -5.464 1.00 98.94 257 THR A O 1
ATOM 1955 N N . ILE A 1 258 ? 2.258 -8.949 -4.385 1.00 99.00 258 ILE A N 1
ATOM 1956 C CA . ILE A 1 258 ? 2.511 -8.109 -5.558 1.00 99.00 258 ILE A CA 1
ATOM 1957 C C . ILE A 1 258 ? 4.030 -7.979 -5.691 1.00 99.00 258 ILE A C 1
ATOM 1959 O O . ILE A 1 258 ? 4.678 -7.376 -4.834 1.00 99.00 258 ILE A O 1
ATOM 1963 N N . ASP A 1 259 ? 4.589 -8.569 -6.746 1.00 98.94 259 ASP A N 1
ATOM 1964 C CA . ASP A 1 259 ? 6.028 -8.642 -7.006 1.00 98.94 259 ASP A CA 1
ATOM 1965 C C . ASP A 1 259 ? 6.386 -7.790 -8.224 1.00 98.94 259 ASP A C 1
ATOM 1967 O O . ASP A 1 259 ? 5.906 -8.040 -9.328 1.00 98.94 259 ASP A O 1
ATOM 1971 N N . GLY A 1 260 ? 7.223 -6.769 -8.036 1.00 98.88 260 GLY A N 1
ATOM 1972 C CA . GLY A 1 260 ? 7.607 -5.845 -9.106 1.00 98.88 260 GLY A CA 1
ATOM 1973 C C . GLY A 1 260 ? 8.631 -6.393 -10.094 1.00 98.88 260 GLY A C 1
ATOM 1974 O O . GLY A 1 260 ? 8.888 -5.739 -11.104 1.00 98.88 260 GLY A O 1
ATOM 1975 N N . ASN A 1 261 ? 9.223 -7.556 -9.808 1.00 98.81 261 ASN A N 1
ATOM 1976 C CA . ASN A 1 261 ? 10.270 -8.189 -10.604 1.00 98.81 261 ASN A CA 1
ATOM 1977 C C . ASN A 1 261 ? 11.436 -7.231 -10.931 1.00 98.81 261 ASN A C 1
ATOM 1979 O O . ASN A 1 261 ? 12.005 -7.235 -12.025 1.00 98.81 261 ASN A O 1
ATOM 1983 N N . GLY A 1 262 ? 11.764 -6.338 -9.993 1.00 98.75 262 GLY A N 1
ATOM 1984 C CA . GLY A 1 262 ? 12.739 -5.271 -10.194 1.00 98.75 262 GLY A CA 1
ATOM 1985 C C . GLY A 1 262 ? 14.183 -5.755 -10.168 1.00 98.75 262 GLY A C 1
ATOM 1986 O O . GLY A 1 262 ? 15.004 -5.340 -10.993 1.00 98.75 262 GLY A O 1
ATOM 1987 N N . TRP A 1 263 ? 14.489 -6.642 -9.229 1.00 98.62 263 TRP A N 1
ATOM 1988 C CA . TRP A 1 263 ? 15.840 -6.968 -8.799 1.00 98.62 263 TRP A CA 1
ATOM 1989 C C . TRP A 1 263 ? 16.008 -8.453 -8.522 1.00 98.62 263 TRP A C 1
ATOM 1991 O O . TRP A 1 263 ? 15.074 -9.165 -8.152 1.00 98.62 263 TRP A O 1
ATOM 2001 N N . ARG A 1 264 ? 17.250 -8.921 -8.644 1.00 97.44 264 ARG A N 1
ATOM 2002 C CA . ARG A 1 264 ? 17.618 -10.264 -8.210 1.00 97.44 264 ARG A CA 1
ATOM 2003 C C . ARG A 1 264 ? 17.559 -10.369 -6.683 1.00 97.44 264 ARG A C 1
ATOM 2005 O O . ARG A 1 264 ? 18.229 -9.608 -5.982 1.00 97.44 264 ARG A O 1
ATOM 2012 N N . GLN A 1 265 ? 16.834 -11.362 -6.180 1.00 97.06 265 GLN A N 1
ATOM 2013 C CA . GLN A 1 265 ? 16.924 -11.792 -4.786 1.00 97.06 265 GLN A CA 1
ATOM 2014 C C . GLN A 1 265 ? 18.249 -12.538 -4.560 1.00 97.06 265 GLN A C 1
ATOM 2016 O O . GLN A 1 265 ? 18.616 -13.411 -5.347 1.00 97.06 265 GLN A O 1
ATOM 2021 N N . ILE A 1 266 ? 18.987 -12.179 -3.510 1.00 96.50 266 ILE A N 1
ATOM 2022 C CA . ILE A 1 266 ? 20.300 -12.765 -3.174 1.00 96.50 266 ILE A CA 1
ATOM 2023 C C . ILE A 1 266 ? 20.254 -13.672 -1.943 1.00 96.50 266 ILE A C 1
ATOM 2025 O O . ILE A 1 266 ? 21.250 -14.312 -1.616 1.00 96.50 266 ILE A O 1
ATOM 2029 N N . GLY A 1 267 ? 19.106 -13.739 -1.275 1.00 96.38 267 GLY A N 1
ATOM 2030 C CA . GLY A 1 267 ? 18.884 -14.602 -0.129 1.00 96.38 267 GLY A CA 1
ATOM 2031 C C . GLY A 1 267 ? 17.630 -14.210 0.635 1.00 96.38 267 GLY A C 1
ATOM 2032 O O . GLY A 1 267 ? 16.722 -13.566 0.102 1.00 96.38 267 GLY A O 1
ATOM 2033 N N . VAL A 1 268 ? 17.609 -14.610 1.895 1.00 97.31 268 VAL A N 1
ATOM 2034 C CA . VAL A 1 268 ? 16.616 -14.229 2.898 1.00 97.31 268 VAL A CA 1
ATOM 2035 C C . VAL A 1 268 ? 17.352 -13.793 4.157 1.00 97.31 268 VAL A C 1
ATOM 2037 O O . VAL A 1 268 ? 18.547 -14.074 4.303 1.00 97.31 268 VAL A O 1
ATOM 2040 N N . ASP A 1 269 ? 16.663 -13.105 5.057 1.00 94.94 269 ASP A N 1
ATOM 2041 C CA . ASP A 1 269 ? 17.240 -12.757 6.345 1.00 94.94 269 ASP A CA 1
ATOM 2042 C C . ASP A 1 269 ? 17.593 -14.035 7.142 1.00 94.94 269 ASP A C 1
ATOM 2044 O O . ASP A 1 269 ? 16.757 -14.936 7.255 1.00 94.94 269 ASP A O 1
ATOM 2048 N N . PRO A 1 270 ? 18.813 -14.157 7.702 1.00 93.38 270 PRO A N 1
ATOM 2049 C CA . PRO A 1 270 ? 19.223 -15.366 8.420 1.00 93.38 270 PRO A CA 1
ATOM 2050 C C . PRO A 1 270 ? 18.407 -15.668 9.684 1.00 93.38 270 PRO A C 1
ATOM 2052 O O . PRO A 1 270 ? 18.379 -16.814 10.129 1.00 93.38 270 PRO A O 1
ATOM 2055 N N . GLN A 1 271 ? 17.798 -14.650 10.293 1.00 90.00 271 GLN A N 1
ATOM 2056 C CA . GLN A 1 271 ? 17.025 -14.757 11.534 1.00 90.00 271 GLN A CA 1
ATOM 2057 C C . GLN A 1 271 ? 15.518 -14.785 11.259 1.00 90.00 271 GLN A C 1
ATOM 2059 O O . GLN A 1 271 ? 14.764 -15.304 12.080 1.00 90.00 271 GLN A O 1
ATOM 2064 N N . GLN A 1 272 ? 15.090 -14.253 10.111 1.00 90.12 272 GLN A N 1
ATOM 2065 C CA . GLN A 1 272 ? 13.695 -14.194 9.664 1.00 90.12 272 GLN A CA 1
ATOM 2066 C C . GLN A 1 272 ? 13.585 -14.648 8.193 1.00 90.12 272 GLN A C 1
ATOM 2068 O O . GLN A 1 272 ? 13.442 -13.813 7.297 1.00 90.12 272 GLN A O 1
ATOM 2073 N N . PRO A 1 273 ? 13.676 -15.964 7.900 1.00 91.88 273 PRO A N 1
ATOM 2074 C CA . PRO A 1 273 ? 13.757 -16.486 6.529 1.00 91.88 273 PRO A CA 1
ATOM 2075 C C . PRO A 1 273 ? 12.559 -16.154 5.626 1.00 91.88 273 PRO A C 1
ATOM 2077 O O . PRO A 1 273 ? 12.626 -16.329 4.412 1.00 91.88 273 PRO A O 1
ATOM 2080 N N . GLU A 1 274 ? 11.452 -15.680 6.196 1.00 90.75 274 GLU A N 1
ATOM 2081 C CA . GLU A 1 274 ? 10.302 -15.148 5.471 1.00 90.75 274 GLU A CA 1
ATOM 2082 C C . GLU A 1 274 ? 10.525 -13.745 4.874 1.00 90.75 274 GLU A C 1
ATOM 2084 O O . GLU A 1 274 ? 9.657 -13.252 4.141 1.00 90.75 274 GLU A O 1
ATOM 2089 N N . LEU A 1 275 ? 11.634 -13.077 5.207 1.00 95.88 275 LEU A N 1
ATOM 2090 C CA . LEU A 1 275 ? 12.024 -11.772 4.679 1.00 95.88 275 LEU A CA 1
ATOM 2091 C C . LEU A 1 275 ? 13.052 -11.940 3.545 1.00 95.88 275 LEU A C 1
ATOM 2093 O O . LEU A 1 275 ? 14.181 -12.368 3.801 1.00 95.88 275 LEU A O 1
ATOM 2097 N N . PRO A 1 276 ? 12.696 -11.628 2.286 1.00 97.44 276 PRO A N 1
ATOM 2098 C CA . PRO A 1 276 ? 13.631 -11.673 1.169 1.00 97.44 276 PRO A CA 1
ATOM 2099 C C . PRO A 1 276 ? 14.682 -10.565 1.280 1.00 97.44 276 PRO A C 1
ATOM 2101 O O . PRO A 1 276 ? 14.391 -9.464 1.736 1.00 97.44 276 PRO A O 1
ATOM 2104 N N . VAL A 1 277 ? 15.894 -10.845 0.792 1.00 97.62 277 VAL A N 1
ATOM 2105 C CA . VAL A 1 277 ? 16.957 -9.844 0.636 1.00 97.62 277 VAL A CA 1
ATOM 2106 C C . VAL A 1 277 ? 17.272 -9.670 -0.847 1.00 97.62 277 VAL A C 1
ATOM 2108 O O . VAL A 1 277 ? 17.727 -10.604 -1.517 1.00 97.62 277 VAL A O 1
ATOM 2111 N N . TYR A 1 278 ? 17.049 -8.466 -1.366 1.00 98.12 278 TYR A N 1
ATOM 2112 C CA . TYR A 1 278 ? 17.353 -8.079 -2.746 1.00 98.12 278 TYR A CA 1
ATOM 2113 C C . TYR A 1 278 ? 18.759 -7.501 -2.891 1.00 98.12 278 TYR A C 1
ATOM 2115 O O . TYR A 1 278 ? 19.323 -6.933 -1.956 1.00 98.12 278 TYR A O 1
ATOM 2123 N N . ALA A 1 279 ? 19.331 -7.640 -4.087 1.00 95.88 279 ALA A N 1
ATOM 2124 C CA . ALA A 1 279 ? 20.654 -7.117 -4.396 1.00 95.88 279 ALA A CA 1
ATOM 2125 C C . ALA A 1 279 ? 20.704 -5.580 -4.270 1.00 95.88 279 ALA A C 1
ATOM 2127 O O . ALA A 1 279 ? 20.044 -4.865 -5.022 1.00 95.88 279 ALA A O 1
ATOM 2128 N N . ALA A 1 280 ? 21.544 -5.079 -3.361 1.00 93.12 280 ALA A N 1
ATOM 2129 C CA . ALA A 1 280 ? 21.754 -3.648 -3.162 1.00 93.12 280 ALA A CA 1
ATOM 2130 C C . ALA A 1 280 ? 22.570 -3.032 -4.306 1.00 93.12 280 ALA A C 1
ATOM 2132 O O . ALA A 1 280 ? 23.739 -3.384 -4.516 1.00 93.12 280 ALA A O 1
ATOM 2133 N N . ALA A 1 281 ? 21.965 -2.091 -5.031 1.00 92.38 281 ALA A N 1
ATOM 2134 C CA . ALA A 1 281 ? 22.597 -1.462 -6.181 1.00 92.38 281 ALA A CA 1
ATOM 2135 C C . ALA A 1 281 ? 23.707 -0.481 -5.788 1.00 92.38 281 ALA A C 1
ATOM 2137 O O . ALA A 1 281 ? 23.539 0.373 -4.924 1.00 92.38 281 ALA A O 1
ATOM 2138 N N . LYS A 1 282 ? 24.842 -0.563 -6.487 1.00 91.88 282 LYS A N 1
ATOM 2139 C CA . LYS A 1 282 ? 25.935 0.417 -6.432 1.00 91.88 282 LYS A CA 1
ATOM 2140 C C . LYS A 1 282 ? 26.150 0.978 -7.824 1.00 91.88 282 LYS A C 1
ATOM 2142 O O . LYS A 1 282 ? 26.905 0.437 -8.627 1.00 91.88 282 LYS A O 1
ATOM 2147 N N . ASN A 1 283 ? 25.449 2.065 -8.114 1.00 91.06 283 ASN A N 1
ATOM 2148 C CA . ASN A 1 283 ? 25.395 2.662 -9.444 1.00 91.06 283 ASN A CA 1
ATOM 2149 C C . ASN A 1 283 ? 26.585 3.592 -9.717 1.00 91.06 283 ASN A C 1
ATOM 2151 O O . ASN A 1 283 ? 26.421 4.770 -10.032 1.00 91.06 283 ASN A O 1
ATOM 2155 N N . SER A 1 284 ? 27.791 3.057 -9.538 1.00 89.38 284 SER A N 1
ATOM 2156 C CA . SER A 1 284 ? 29.049 3.736 -9.818 1.00 89.38 284 SER A CA 1
ATOM 2157 C C . SER A 1 284 ? 29.828 3.027 -10.924 1.00 89.38 284 SER A C 1
ATOM 2159 O O . SER A 1 284 ? 29.762 1.805 -11.089 1.00 89.38 284 SER A O 1
ATOM 2161 N N . THR A 1 285 ? 30.600 3.822 -11.659 1.00 87.88 285 THR A N 1
ATOM 2162 C CA . THR A 1 285 ? 31.594 3.351 -12.624 1.00 87.88 285 THR A CA 1
ATOM 2163 C C . THR A 1 285 ? 32.976 3.494 -11.995 1.00 87.88 285 THR A C 1
ATOM 2165 O O . THR A 1 285 ? 33.295 4.530 -11.406 1.00 87.88 285 THR A O 1
ATOM 2168 N N . ASN A 1 286 ? 33.791 2.448 -12.088 1.00 86.69 286 ASN A N 1
ATOM 2169 C CA . ASN A 1 286 ? 35.172 2.454 -11.623 1.00 86.69 286 ASN A CA 1
ATOM 2170 C C . ASN A 1 286 ? 36.040 3.358 -12.516 1.00 86.69 286 ASN A C 1
ATOM 2172 O O . ASN A 1 286 ? 35.665 3.716 -13.632 1.00 86.69 286 ASN A O 1
ATOM 2176 N N . LYS A 1 287 ? 37.238 3.719 -12.037 1.00 89.38 287 LYS A N 1
ATOM 2177 C CA . LYS A 1 287 ? 38.167 4.600 -12.775 1.00 89.38 287 LYS A CA 1
ATOM 2178 C C . LYS A 1 287 ? 38.605 4.035 -14.132 1.00 89.38 287 LYS A C 1
ATOM 2180 O O . LYS A 1 287 ? 38.957 4.808 -15.013 1.00 89.38 287 LYS A O 1
ATOM 2185 N N . ASP A 1 288 ? 38.596 2.714 -14.282 1.00 90.88 288 ASP A N 1
ATOM 2186 C CA . ASP A 1 288 ? 38.937 1.997 -15.517 1.00 90.88 288 ASP A CA 1
ATOM 2187 C C . ASP A 1 288 ? 37.759 1.893 -16.507 1.00 90.88 288 ASP A C 1
ATOM 2189 O O . ASP A 1 288 ? 37.885 1.264 -17.554 1.00 90.88 288 ASP A O 1
ATOM 2193 N N . GLY A 1 289 ? 36.609 2.494 -16.182 1.00 86.56 289 GLY A N 1
ATOM 2194 C CA . GLY A 1 289 ? 35.394 2.437 -16.993 1.00 86.56 289 GLY A CA 1
ATOM 2195 C C . GLY A 1 289 ? 34.533 1.194 -16.755 1.00 86.56 289 GLY A C 1
ATOM 2196 O O . GLY A 1 289 ? 33.425 1.125 -17.287 1.00 86.56 289 GLY A O 1
ATOM 2197 N N . SER A 1 290 ? 34.981 0.233 -15.938 1.00 91.31 290 SER A N 1
ATOM 2198 C CA . SER A 1 290 ? 34.173 -0.937 -15.588 1.00 91.31 290 SER A CA 1
ATOM 2199 C C . SER A 1 290 ? 33.021 -0.559 -14.654 1.00 91.31 290 SER A C 1
ATOM 2201 O O . SER A 1 290 ? 33.142 0.304 -13.780 1.00 91.31 290 SER A O 1
ATOM 2203 N N . LEU A 1 291 ? 31.872 -1.209 -14.827 1.00 93.31 291 LEU A N 1
ATOM 2204 C CA . LEU A 1 291 ? 30.741 -1.041 -13.918 1.00 93.31 291 LEU A CA 1
ATOM 2205 C C . LEU A 1 291 ? 31.007 -1.786 -12.611 1.00 93.31 291 LEU A C 1
ATOM 2207 O O . LEU A 1 291 ? 31.565 -2.885 -12.616 1.00 93.31 291 LEU A O 1
ATOM 2211 N N . ASN A 1 292 ? 30.540 -1.232 -11.492 1.00 94.06 292 ASN A N 1
ATOM 2212 C CA . ASN A 1 292 ? 30.521 -1.971 -10.235 1.00 94.06 292 ASN A CA 1
ATOM 2213 C C . ASN A 1 292 ? 29.810 -3.337 -10.418 1.00 94.06 292 ASN A C 1
ATOM 2215 O O . ASN A 1 292 ? 28.782 -3.395 -11.099 1.00 94.06 292 ASN A O 1
ATOM 2219 N N . PRO A 1 293 ? 30.270 -4.439 -9.797 1.00 93.12 293 PRO A N 1
ATOM 2220 C CA . PRO A 1 293 ? 29.561 -5.722 -9.866 1.00 93.12 293 PRO A CA 1
ATOM 2221 C C . PRO A 1 293 ? 28.090 -5.642 -9.422 1.00 93.12 293 PRO A C 1
ATOM 2223 O O . PRO A 1 293 ? 27.248 -6.348 -9.968 1.00 93.12 293 PRO A O 1
ATOM 2226 N N . ASN A 1 294 ? 27.771 -4.723 -8.505 1.00 93.88 294 ASN A N 1
ATOM 2227 C CA . ASN A 1 294 ? 26.415 -4.440 -8.035 1.00 93.88 294 ASN A CA 1
ATOM 2228 C C . ASN A 1 294 ? 25.735 -3.281 -8.787 1.00 93.88 294 ASN A C 1
ATOM 2230 O O . ASN A 1 294 ? 24.738 -2.739 -8.321 1.00 93.88 294 ASN A O 1
ATOM 2234 N N . HIS A 1 295 ? 26.257 -2.848 -9.930 1.00 96.75 295 HIS A N 1
ATOM 2235 C CA . HIS A 1 295 ? 25.589 -1.855 -10.768 1.00 96.75 295 HIS A CA 1
ATOM 2236 C C . HIS A 1 295 ? 24.241 -2.402 -11.262 1.00 96.75 295 HIS A C 1
ATOM 2238 O O . HIS A 1 295 ? 24.155 -3.583 -11.595 1.00 96.75 295 HIS A O 1
ATOM 2244 N N . VAL A 1 296 ? 23.197 -1.571 -11.382 1.00 97.38 296 VAL A N 1
ATOM 2245 C CA . VAL A 1 296 ? 21.859 -2.021 -11.840 1.00 97.38 296 VAL A CA 1
ATOM 2246 C C . VAL A 1 296 ? 21.900 -2.821 -13.147 1.00 97.38 296 VAL A C 1
ATOM 2248 O O . VAL A 1 296 ? 21.187 -3.807 -13.288 1.00 97.38 296 VAL A O 1
ATOM 2251 N N . LEU A 1 297 ? 22.802 -2.470 -14.066 1.00 96.69 297 LEU A N 1
ATOM 2252 C CA . LEU A 1 297 ? 23.000 -3.184 -15.338 1.00 96.69 297 LEU A CA 1
ATOM 2253 C C . LEU A 1 297 ? 23.506 -4.636 -15.177 1.00 96.69 297 LEU A C 1
ATOM 2255 O O . LEU A 1 297 ? 23.395 -5.434 -16.110 1.00 96.69 297 LEU A O 1
ATOM 2259 N N . ASN A 1 298 ? 24.010 -4.993 -13.996 1.00 95.75 298 ASN A N 1
ATOM 2260 C CA . ASN A 1 298 ? 24.505 -6.326 -13.651 1.00 95.75 298 ASN A CA 1
ATOM 2261 C C . ASN A 1 298 ? 23.528 -7.127 -12.773 1.00 95.75 298 ASN A C 1
ATOM 2263 O O . ASN A 1 298 ? 23.519 -8.353 -12.855 1.00 95.75 298 ASN A O 1
ATOM 2267 N N . ILE A 1 299 ? 22.717 -6.462 -11.940 1.00 96.69 299 ILE A N 1
ATOM 2268 C CA . ILE A 1 299 ? 21.900 -7.126 -10.901 1.00 96.69 299 ILE A CA 1
ATOM 2269 C C . ILE A 1 299 ? 20.384 -6.915 -11.032 1.00 96.69 299 ILE A C 1
ATOM 2271 O O . ILE A 1 299 ? 19.614 -7.602 -10.359 1.00 96.69 299 ILE A O 1
ATOM 2275 N N . GLY A 1 300 ? 19.953 -5.943 -11.837 1.00 98.19 300 GLY A N 1
ATOM 2276 C CA . GLY A 1 300 ? 18.542 -5.645 -12.058 1.00 98.19 300 GLY A CA 1
ATOM 2277 C C . GLY A 1 300 ? 17.886 -6.640 -13.015 1.00 98.19 300 GLY A C 1
ATOM 2278 O O . GLY A 1 300 ? 18.554 -7.225 -13.870 1.00 98.19 300 GLY A O 1
ATOM 2279 N N . ILE A 1 301 ? 16.568 -6.782 -12.884 1.00 98.75 301 ILE A N 1
ATOM 2280 C CA . ILE A 1 301 ? 15.696 -7.515 -13.809 1.00 98.75 301 ILE A CA 1
ATOM 2281 C C . ILE A 1 301 ? 14.913 -6.475 -14.624 1.00 98.75 301 ILE A C 1
ATOM 2283 O O . ILE A 1 301 ? 15.474 -5.926 -15.576 1.00 98.75 301 ILE A O 1
ATOM 2287 N N . LEU A 1 302 ? 13.702 -6.084 -14.203 1.00 98.88 302 LEU A N 1
ATOM 2288 C CA . LEU A 1 302 ? 12.967 -4.989 -14.846 1.00 98.88 302 LEU A CA 1
ATOM 2289 C C . LEU A 1 302 ? 13.724 -3.660 -14.711 1.00 98.88 302 LEU A C 1
ATOM 2291 O O . LEU A 1 302 ? 13.824 -2.898 -15.675 1.00 98.88 302 LEU A O 1
ATOM 2295 N N . ALA A 1 303 ? 14.343 -3.416 -13.547 1.00 98.75 303 ALA A N 1
ATOM 2296 C CA . ALA A 1 303 ? 15.142 -2.215 -13.310 1.00 98.75 303 ALA A CA 1
ATOM 2297 C C . ALA A 1 303 ? 16.274 -2.070 -14.339 1.00 98.75 303 ALA A C 1
ATOM 2299 O O . ALA A 1 303 ? 16.527 -0.975 -14.834 1.00 98.75 303 ALA A O 1
ATOM 2300 N N . LYS A 1 304 ? 16.935 -3.176 -14.702 1.00 98.62 304 LYS A N 1
ATOM 2301 C CA . LYS A 1 304 ? 17.962 -3.188 -15.749 1.00 98.62 304 LYS A CA 1
ATOM 2302 C C . LYS A 1 304 ? 17.352 -2.913 -17.118 1.00 98.62 304 LYS A C 1
ATOM 2304 O O . LYS A 1 304 ? 17.850 -2.045 -17.831 1.00 98.62 304 LYS A O 1
ATOM 2309 N N . ALA A 1 305 ? 16.306 -3.654 -17.480 1.00 98.81 305 ALA A N 1
ATOM 2310 C CA . ALA A 1 305 ? 15.733 -3.605 -18.819 1.00 98.81 305 ALA A CA 1
ATOM 2311 C C . ALA A 1 305 ? 15.211 -2.201 -19.170 1.00 98.81 305 ALA A C 1
ATOM 2313 O O . ALA A 1 305 ? 15.472 -1.691 -20.258 1.00 98.81 305 ALA A O 1
ATOM 2314 N N . GLN A 1 306 ? 14.567 -1.529 -18.214 1.00 98.75 306 GLN A N 1
ATOM 2315 C CA . GLN A 1 306 ? 14.089 -0.155 -18.381 1.00 98.75 306 GLN A CA 1
ATOM 2316 C C . GLN A 1 306 ? 15.221 0.867 -18.491 1.00 98.75 306 GLN A C 1
ATOM 2318 O O . GLN A 1 306 ? 15.163 1.752 -19.343 1.00 98.75 306 GLN A O 1
ATOM 2323 N N . VAL A 1 307 ? 16.269 0.740 -17.668 1.00 98.50 307 VAL A N 1
ATOM 2324 C CA . VAL A 1 307 ? 17.442 1.624 -17.749 1.00 98.50 307 VAL A CA 1
ATOM 2325 C C . VAL A 1 307 ? 18.124 1.490 -19.107 1.00 98.50 307 VAL A C 1
ATOM 2327 O O . VAL A 1 307 ? 18.411 2.505 -19.737 1.00 98.50 307 VAL A O 1
ATOM 2330 N N . MET A 1 308 ? 18.349 0.258 -19.573 1.00 98.44 308 MET A N 1
ATOM 2331 C CA . MET A 1 308 ? 18.976 0.004 -20.873 1.00 98.44 308 MET A CA 1
ATOM 2332 C C . MET A 1 308 ? 18.153 0.592 -22.016 1.00 98.44 308 MET A C 1
ATOM 2334 O O . MET A 1 308 ? 18.690 1.363 -22.802 1.00 98.44 308 MET A O 1
ATOM 2338 N N . LYS A 1 309 ? 16.837 0.338 -22.039 1.00 98.44 309 LYS A N 1
ATOM 2339 C CA . LYS A 1 309 ? 15.947 0.868 -23.080 1.00 98.44 309 LYS A CA 1
ATOM 2340 C C . LYS A 1 309 ? 16.017 2.393 -23.203 1.00 98.44 309 LYS A C 1
ATOM 2342 O O . LYS A 1 309 ? 16.002 2.923 -24.306 1.00 98.44 309 LYS A O 1
ATOM 2347 N N . LEU A 1 310 ? 16.102 3.107 -22.082 1.00 97.94 310 LEU A N 1
ATOM 2348 C CA . LEU A 1 310 ? 16.222 4.568 -22.079 1.00 97.94 310 LEU A CA 1
ATOM 2349 C C . LEU A 1 310 ? 17.625 5.055 -22.466 1.00 97.94 310 LEU A C 1
ATOM 2351 O O . LEU A 1 310 ? 17.770 6.101 -23.097 1.00 97.94 310 LEU A O 1
ATOM 2355 N N . MET A 1 311 ? 18.672 4.309 -22.116 1.00 97.75 311 MET A N 1
ATOM 2356 C CA . MET A 1 311 ? 20.026 4.614 -22.583 1.00 97.75 311 MET A CA 1
ATOM 2357 C C . MET A 1 311 ? 20.152 4.445 -24.102 1.00 97.75 311 MET A C 1
ATOM 2359 O O . MET A 1 311 ? 20.813 5.262 -24.742 1.00 97.75 311 MET A O 1
ATOM 2363 N N . ASP A 1 312 ? 19.448 3.475 -24.691 1.00 97.94 312 ASP A N 1
ATOM 2364 C CA . ASP A 1 312 ? 19.413 3.255 -26.142 1.00 97.94 312 ASP A CA 1
ATOM 2365 C C . ASP A 1 312 ? 18.745 4.417 -26.906 1.00 97.94 312 ASP A C 1
ATOM 2367 O O . ASP A 1 312 ? 19.030 4.628 -28.084 1.00 97.94 312 ASP A O 1
ATOM 2371 N N . THR A 1 313 ? 17.925 5.243 -26.238 1.00 96.38 313 THR A N 1
ATOM 2372 C CA . THR A 1 313 ? 17.397 6.498 -26.813 1.00 96.38 313 THR A CA 1
ATOM 2373 C C . THR A 1 313 ? 18.371 7.679 -26.696 1.00 96.38 313 THR A C 1
ATOM 2375 O O . THR A 1 313 ? 18.015 8.807 -27.031 1.00 96.38 313 THR A O 1
ATOM 2378 N N . GLY A 1 314 ? 19.583 7.457 -26.176 1.00 97.00 314 GLY A N 1
ATOM 2379 C CA . GLY A 1 314 ? 20.614 8.479 -25.982 1.00 97.00 314 GLY A CA 1
ATOM 2380 C C . GLY A 1 314 ? 20.604 9.163 -24.610 1.00 97.00 314 GLY A C 1
ATOM 2381 O O . GLY A 1 314 ? 21.357 10.118 -24.405 1.00 97.00 314 GLY A O 1
ATOM 2382 N N . LEU A 1 315 ? 19.785 8.710 -23.650 1.00 96.50 315 LEU A N 1
ATOM 2383 C CA . LEU A 1 315 ? 19.832 9.253 -22.291 1.00 96.50 315 LEU A CA 1
ATOM 2384 C C . LEU A 1 315 ? 21.085 8.777 -21.553 1.00 96.50 315 LEU A C 1
ATOM 2386 O O . LEU A 1 315 ? 21.509 7.628 -21.654 1.00 96.50 315 LEU A O 1
ATOM 2390 N N . THR A 1 316 ? 21.655 9.658 -20.730 1.00 95.94 316 THR A N 1
ATOM 2391 C CA . THR A 1 316 ? 22.718 9.247 -19.805 1.00 95.94 316 THR A CA 1
ATOM 2392 C C . THR A 1 316 ? 22.170 8.270 -18.766 1.00 95.94 316 THR A C 1
ATOM 2394 O O . THR A 1 316 ? 20.995 8.341 -18.399 1.00 95.94 316 THR A O 1
ATOM 2397 N N . PHE A 1 317 ? 23.036 7.425 -18.202 1.00 95.44 317 PHE A N 1
ATOM 2398 C CA . PHE A 1 317 ? 22.664 6.544 -17.093 1.00 95.44 317 PHE A CA 1
ATOM 2399 C C . PHE A 1 317 ? 21.986 7.308 -15.938 1.00 95.44 317 PHE A C 1
ATOM 2401 O O . PHE A 1 317 ? 20.933 6.897 -15.457 1.00 95.44 317 PHE A O 1
ATOM 2408 N N . LYS A 1 318 ? 22.541 8.467 -15.545 1.00 94.69 318 LYS A N 1
ATOM 2409 C CA . LYS A 1 318 ? 21.986 9.325 -14.483 1.00 94.69 318 LYS A CA 1
ATOM 2410 C C . LYS A 1 318 ? 20.550 9.766 -14.789 1.00 94.69 318 LYS A C 1
ATOM 2412 O O . LYS A 1 318 ? 19.738 9.861 -13.877 1.00 94.69 318 LYS A O 1
ATOM 2417 N N . SER A 1 319 ? 20.245 10.039 -16.057 1.00 95.81 319 SER A N 1
ATOM 2418 C CA . SER A 1 319 ? 18.910 10.447 -16.503 1.00 95.81 319 SER A CA 1
ATOM 2419 C C . SER A 1 319 ? 17.945 9.269 -16.646 1.00 95.81 319 SER A C 1
ATOM 2421 O O . SER A 1 319 ? 16.763 9.438 -16.370 1.00 95.81 319 SER A O 1
ATOM 2423 N N . ALA A 1 320 ? 18.431 8.096 -17.063 1.00 96.88 320 ALA A N 1
ATOM 2424 C CA . ALA A 1 320 ? 17.627 6.888 -17.252 1.00 96.88 320 ALA A CA 1
ATOM 2425 C C . ALA A 1 320 ? 17.255 6.207 -15.922 1.00 96.88 320 ALA A C 1
ATOM 2427 O O . ALA A 1 320 ? 16.126 5.755 -15.746 1.00 96.88 320 ALA A O 1
ATOM 2428 N N . TYR A 1 321 ? 18.186 6.163 -14.966 1.00 97.00 321 TYR A N 1
ATOM 2429 C CA . TYR A 1 321 ? 18.035 5.440 -13.702 1.00 97.00 321 TYR A CA 1
ATOM 2430 C C . TYR A 1 321 ? 16.777 5.772 -12.868 1.00 97.00 321 TYR A C 1
ATOM 2432 O O . TYR A 1 321 ? 16.095 4.835 -12.445 1.00 97.00 321 TYR A O 1
ATOM 2440 N N . PRO A 1 322 ? 16.404 7.046 -12.636 1.00 95.38 322 PRO A N 1
ATOM 2441 C CA . PRO A 1 322 ? 15.234 7.384 -11.816 1.00 95.38 322 PRO A CA 1
ATOM 2442 C C . PRO A 1 322 ? 13.882 7.165 -12.520 1.00 95.38 322 PRO A C 1
ATOM 2444 O O . PRO A 1 322 ? 12.839 7.428 -11.930 1.00 95.38 322 PRO A O 1
AT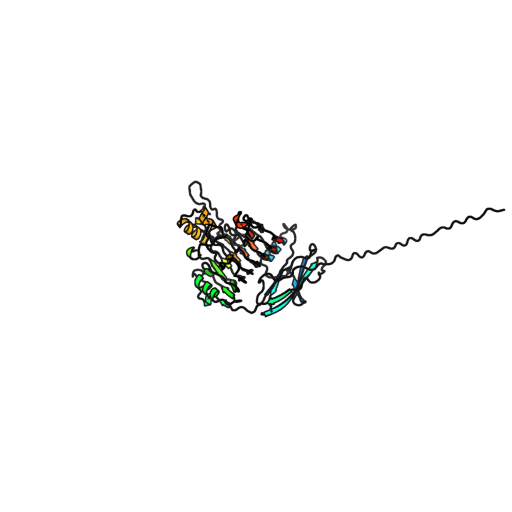OM 2447 N N . ARG A 1 323 ? 13.872 6.719 -13.785 1.00 97.00 323 ARG A N 1
ATOM 2448 C CA . ARG A 1 323 ? 12.662 6.618 -14.623 1.00 97.00 323 ARG A CA 1
ATOM 2449 C C . ARG A 1 323 ? 12.027 5.225 -14.637 1.00 97.00 323 ARG A C 1
ATOM 2451 O O . ARG A 1 323 ? 11.083 5.007 -15.393 1.00 97.00 323 ARG A O 1
ATOM 2458 N N . ARG A 1 324 ? 12.553 4.297 -13.831 1.00 98.19 324 ARG A N 1
ATOM 2459 C CA . ARG A 1 324 ? 12.055 2.923 -13.655 1.00 98.19 324 ARG A CA 1
ATOM 2460 C C . ARG A 1 324 ? 10.627 2.909 -13.089 1.00 98.19 324 ARG A C 1
ATOM 2462 O O . ARG A 1 324 ? 10.223 3.842 -12.399 1.00 98.19 324 ARG A O 1
ATOM 2469 N N . SER A 1 325 ? 9.886 1.836 -13.352 1.00 98.75 325 SER A N 1
ATOM 2470 C CA . SER A 1 325 ? 8.523 1.643 -12.848 1.00 98.75 325 SER A CA 1
ATOM 2471 C C . SER A 1 325 ? 8.476 1.520 -11.329 1.00 98.75 325 SER A C 1
ATOM 2473 O O . SER A 1 325 ? 9.243 0.761 -10.736 1.00 98.75 325 SER A O 1
ATOM 2475 N N . ASN A 1 326 ? 7.505 2.190 -10.711 1.00 98.75 326 ASN A N 1
ATOM 2476 C CA . ASN A 1 326 ? 7.103 1.888 -9.337 1.00 98.75 326 ASN A CA 1
ATOM 2477 C C . ASN A 1 326 ? 6.238 0.611 -9.309 1.00 98.75 326 ASN A C 1
ATOM 2479 O O . ASN A 1 326 ? 5.781 0.131 -10.355 1.00 98.75 326 ASN A O 1
ATOM 2483 N N . LEU A 1 327 ? 5.972 0.061 -8.122 1.00 98.88 327 LEU A N 1
ATOM 2484 C CA . LEU A 1 327 ? 5.059 -1.077 -7.985 1.00 98.88 327 LEU A CA 1
ATOM 2485 C C . LEU A 1 327 ? 3.600 -0.636 -8.172 1.00 98.88 327 LEU A C 1
ATOM 2487 O O . LEU A 1 327 ? 2.877 -1.185 -9.002 1.00 98.88 327 LEU A O 1
ATOM 2491 N N . ILE A 1 328 ? 3.175 0.397 -7.449 1.00 98.94 328 ILE A N 1
ATOM 2492 C CA . ILE A 1 328 ? 1.817 0.940 -7.502 1.00 98.94 328 ILE A CA 1
ATOM 2493 C C . ILE A 1 328 ? 1.897 2.464 -7.562 1.00 98.94 328 ILE A C 1
ATOM 2495 O O . ILE A 1 328 ? 2.557 3.069 -6.723 1.00 98.94 328 ILE A O 1
ATOM 2499 N N . THR A 1 329 ? 1.200 3.090 -8.514 1.00 98.69 329 THR A N 1
ATOM 2500 C CA . THR A 1 329 ? 1.009 4.550 -8.537 1.00 98.69 329 THR A CA 1
ATOM 2501 C C . THR A 1 329 ? -0.465 4.888 -8.703 1.00 98.69 329 THR A C 1
ATOM 2503 O O . THR A 1 329 ? -1.056 4.639 -9.756 1.00 98.69 329 THR A O 1
ATOM 2506 N N . LEU A 1 330 ? -1.058 5.495 -7.675 1.00 98.31 330 LEU A N 1
ATOM 2507 C CA . LEU A 1 330 ? -2.394 6.077 -7.751 1.00 98.31 330 LEU A CA 1
ATOM 2508 C C . LEU A 1 330 ? -2.284 7.603 -7.748 1.00 98.31 330 LEU A C 1
ATOM 2510 O O . LEU A 1 330 ? -1.586 8.189 -6.918 1.00 98.31 330 LEU A O 1
ATOM 2514 N N . ARG A 1 331 ? -2.976 8.253 -8.685 1.00 96.12 331 ARG A N 1
ATOM 2515 C CA . ARG A 1 331 ? -2.956 9.703 -8.864 1.00 96.12 331 ARG A CA 1
ATOM 2516 C C . ARG A 1 331 ? -4.362 10.284 -8.951 1.00 96.12 331 ARG A C 1
ATOM 2518 O O . ARG A 1 331 ? -5.139 9.893 -9.821 1.00 96.12 331 ARG A O 1
ATOM 2525 N N . GLY A 1 332 ? -4.662 11.260 -8.097 1.00 95.81 332 GLY A N 1
ATOM 2526 C CA . GLY A 1 332 ? -5.941 11.968 -8.110 1.00 95.81 332 GLY A CA 1
ATOM 2527 C C . GLY A 1 332 ? -7.126 11.109 -7.677 1.00 95.81 332 GLY A C 1
ATOM 2528 O O . GLY A 1 332 ? -8.194 11.195 -8.283 1.00 95.81 332 GLY A O 1
ATOM 2529 N N . VAL A 1 333 ? -6.925 10.221 -6.697 1.00 98.12 333 VAL A N 1
ATOM 2530 C CA . VAL A 1 333 ? -7.963 9.302 -6.213 1.00 98.12 333 VAL A CA 1
ATOM 2531 C C . VAL A 1 333 ? -8.494 9.761 -4.857 1.00 98.12 333 VAL A C 1
ATOM 2533 O O . VAL A 1 333 ? -7.734 9.936 -3.906 1.00 98.12 333 VAL A O 1
ATOM 2536 N N . ASN A 1 334 ? -9.813 9.907 -4.752 1.00 97.38 334 ASN A N 1
ATOM 2537 C CA . ASN A 1 334 ? -10.516 10.176 -3.503 1.00 97.38 334 ASN A CA 1
ATOM 2538 C C . ASN A 1 334 ? -10.999 8.868 -2.862 1.00 97.38 334 ASN A C 1
ATOM 2540 O O . ASN A 1 334 ? -11.793 8.135 -3.446 1.00 97.38 334 ASN A O 1
ATOM 2544 N N . ASN A 1 335 ? -10.582 8.608 -1.627 1.00 98.44 335 ASN A N 1
ATOM 2545 C CA . ASN A 1 335 ? -10.818 7.368 -0.889 1.00 98.44 335 ASN A CA 1
ATOM 2546 C C . ASN A 1 335 ? -10.064 6.181 -1.505 1.00 98.44 335 ASN A C 1
ATOM 2548 O O . ASN A 1 335 ? -10.450 5.624 -2.541 1.00 98.44 335 ASN A O 1
ATOM 2552 N N . VAL A 1 336 ? -9.004 5.768 -0.817 1.00 98.81 336 VAL A N 1
ATOM 2553 C CA . VAL A 1 336 ? -8.154 4.639 -1.203 1.00 98.81 336 VAL A CA 1
ATOM 2554 C C . VAL A 1 336 ? -7.955 3.726 -0.003 1.00 98.81 336 VAL A C 1
ATOM 2556 O O . VAL A 1 336 ? -7.733 4.210 1.104 1.00 98.81 336 VAL A O 1
ATOM 2559 N N . TYR A 1 337 ? -7.991 2.412 -0.221 1.00 98.94 337 TYR A N 1
ATOM 2560 C CA . TYR A 1 337 ? -7.653 1.433 0.810 1.00 98.94 337 TYR A CA 1
ATOM 2561 C C . TYR A 1 337 ? -6.704 0.360 0.287 1.00 98.94 337 TYR A C 1
ATOM 2563 O O . TYR A 1 337 ? -7.031 -0.368 -0.649 1.00 98.94 337 TYR A O 1
ATOM 2571 N N . TYR A 1 338 ? -5.552 0.242 0.935 1.00 98.88 338 TYR A N 1
ATOM 2572 C CA . TYR A 1 338 ? -4.587 -0.833 0.747 1.00 98.88 338 TYR A CA 1
ATOM 2573 C C . TYR A 1 338 ? -4.649 -1.764 1.963 1.00 98.88 338 TYR A C 1
ATOM 2575 O O . TYR A 1 338 ? -4.545 -1.278 3.090 1.00 98.88 338 TYR A O 1
ATOM 2583 N N . GLY A 1 339 ? -4.844 -3.072 1.758 1.00 97.50 339 GLY A N 1
ATOM 2584 C CA . GLY A 1 339 ? -5.159 -3.992 2.858 1.00 97.50 339 GLY A CA 1
ATOM 2585 C C . GLY A 1 339 ? -4.576 -5.402 2.750 1.00 97.50 339 GLY A C 1
ATOM 2586 O O . GLY A 1 339 ? -5.008 -6.176 1.903 1.00 97.50 339 GLY A O 1
ATOM 2587 N N . GLY A 1 340 ? -3.688 -5.793 3.663 1.00 97.00 340 GLY A N 1
ATOM 2588 C CA . GLY A 1 340 ? -3.340 -7.207 3.898 1.00 97.00 340 GLY A CA 1
ATOM 2589 C C . GLY A 1 340 ? -2.336 -7.868 2.942 1.00 97.00 340 GLY A C 1
ATOM 2590 O O . GLY A 1 340 ? -1.856 -8.957 3.255 1.00 97.00 340 GLY A O 1
ATOM 2591 N N . PHE A 1 341 ? -2.012 -7.255 1.800 1.00 98.81 341 PHE A N 1
ATOM 2592 C CA . PHE A 1 341 ? -1.121 -7.871 0.808 1.00 98.81 341 PHE A CA 1
ATOM 2593 C C . PHE A 1 341 ? 0.351 -7.718 1.180 1.00 98.81 341 PHE A C 1
ATOM 2595 O O . PHE A 1 341 ? 0.737 -6.879 1.995 1.00 98.81 341 PHE A O 1
ATOM 2602 N N . THR A 1 342 ? 1.191 -8.526 0.540 1.00 98.94 342 THR A N 1
ATOM 2603 C CA . THR A 1 342 ? 2.647 -8.405 0.618 1.00 98.94 342 THR A CA 1
ATOM 2604 C C . THR A 1 342 ? 3.180 -7.722 -0.639 1.00 98.94 342 THR A C 1
ATOM 2606 O O . THR A 1 342 ? 2.891 -8.157 -1.751 1.00 98.94 342 THR A O 1
ATOM 2609 N N . ALA A 1 343 ? 3.953 -6.651 -0.477 1.00 98.88 343 ALA A N 1
ATOM 2610 C CA . ALA A 1 343 ? 4.619 -5.938 -1.563 1.00 98.88 343 ALA A CA 1
ATOM 2611 C C . ALA A 1 343 ? 6.112 -6.267 -1.570 1.00 98.88 343 ALA A C 1
ATOM 2613 O O . ALA A 1 343 ? 6.789 -6.102 -0.551 1.00 98.88 343 ALA A O 1
ATOM 2614 N N . VAL A 1 344 ? 6.622 -6.720 -2.716 1.00 98.88 344 VAL A N 1
ATOM 2615 C CA . VAL A 1 344 ? 8.017 -7.144 -2.868 1.00 98.88 344 VAL A CA 1
ATOM 2616 C C . VAL A 1 344 ? 8.645 -6.633 -4.160 1.00 98.88 344 VAL A C 1
ATOM 2618 O O . VAL A 1 344 ? 7.968 -6.371 -5.155 1.00 98.88 344 VAL A O 1
ATOM 2621 N N . ASN A 1 345 ? 9.974 -6.544 -4.139 1.00 98.81 345 ASN A N 1
ATOM 2622 C CA . ASN A 1 345 ? 10.823 -6.411 -5.322 1.00 98.81 345 ASN A CA 1
ATOM 2623 C C . ASN A 1 345 ? 10.442 -5.292 -6.326 1.00 98.81 345 ASN A C 1
ATOM 2625 O O . ASN A 1 345 ? 10.396 -5.544 -7.537 1.00 98.81 345 ASN A O 1
ATOM 2629 N N . PRO A 1 346 ? 10.146 -4.057 -5.883 1.00 98.81 346 PRO A N 1
ATOM 2630 C CA . PRO A 1 346 ? 9.814 -2.976 -6.802 1.00 98.81 346 PRO A CA 1
ATOM 2631 C C . PRO A 1 346 ? 11.023 -2.624 -7.683 1.00 98.81 346 PRO A C 1
ATOM 2633 O O . PRO A 1 346 ? 12.170 -2.609 -7.229 1.00 98.81 346 PRO A O 1
ATOM 2636 N N . ALA A 1 347 ? 10.783 -2.299 -8.956 1.00 98.75 347 ALA A N 1
ATOM 2637 C CA . ALA A 1 347 ? 11.842 -1.793 -9.829 1.00 98.75 347 ALA A CA 1
ATOM 2638 C C . ALA A 1 347 ? 12.269 -0.363 -9.469 1.00 98.75 347 ALA A C 1
ATOM 2640 O O . ALA A 1 347 ? 13.365 0.024 -9.860 1.00 98.75 347 ALA A O 1
ATOM 2641 N N . ASN A 1 348 ? 11.451 0.387 -8.727 1.00 98.31 348 ASN A N 1
ATOM 2642 C CA . ASN A 1 348 ? 11.727 1.705 -8.150 1.00 98.31 348 ASN A CA 1
ATOM 2643 C C . ASN A 1 348 ? 10.982 1.825 -6.801 1.00 98.31 348 ASN A C 1
ATOM 2645 O O . ASN A 1 348 ? 11.161 0.938 -5.972 1.00 98.31 348 ASN A O 1
ATOM 2649 N N . HIS A 1 349 ? 10.118 2.827 -6.599 1.00 98.56 349 HIS A N 1
ATOM 2650 C CA . HIS A 1 349 ? 9.311 2.979 -5.380 1.00 98.56 349 HIS A CA 1
ATOM 2651 C C . HIS A 1 349 ? 8.203 1.917 -5.281 1.00 98.56 349 HIS A C 1
ATOM 2653 O O . HIS A 1 349 ? 7.779 1.350 -6.296 1.00 98.56 349 HIS A O 1
ATOM 2659 N N . THR A 1 350 ? 7.697 1.649 -4.073 1.00 98.81 350 THR A N 1
ATOM 2660 C CA . THR A 1 350 ? 6.646 0.638 -3.868 1.00 98.81 350 THR A CA 1
ATOM 2661 C C . THR A 1 350 ? 5.246 1.223 -4.064 1.00 98.81 350 THR A C 1
ATOM 2663 O O . THR A 1 350 ? 4.676 1.064 -5.141 1.00 98.81 350 THR A O 1
ATOM 2666 N N . VAL A 1 351 ? 4.667 1.898 -3.066 1.00 98.88 351 VAL A N 1
ATOM 2667 C CA . VAL A 1 351 ? 3.306 2.460 -3.155 1.00 98.88 351 VAL A CA 1
ATOM 2668 C C . VAL A 1 351 ? 3.370 3.978 -3.225 1.00 98.88 351 VAL A C 1
ATOM 2670 O O . VAL A 1 351 ? 3.698 4.624 -2.240 1.00 98.88 351 VAL A O 1
ATOM 2673 N N . VAL A 1 352 ? 3.001 4.557 -4.366 1.00 98.69 352 VAL A N 1
ATOM 2674 C CA . VAL A 1 352 ? 3.064 6.003 -4.613 1.00 98.69 352 VAL A CA 1
ATOM 2675 C C . VAL A 1 352 ? 1.658 6.584 -4.745 1.00 98.69 352 VAL A C 1
ATOM 2677 O O . VAL A 1 352 ? 0.878 6.174 -5.606 1.00 98.69 352 VAL A O 1
ATOM 2680 N N . ASN A 1 353 ? 1.331 7.559 -3.896 1.00 98.25 353 ASN A N 1
ATOM 2681 C CA . ASN A 1 353 ? 0.050 8.265 -3.901 1.00 98.25 353 ASN A CA 1
ATOM 2682 C C . ASN A 1 353 ? 0.277 9.745 -4.215 1.00 98.25 353 ASN A C 1
ATOM 2684 O O . ASN A 1 353 ? 0.942 10.442 -3.453 1.00 98.25 353 ASN A O 1
ATOM 2688 N N . ILE A 1 354 ? -0.304 10.234 -5.310 1.00 96.38 354 ILE A N 1
ATOM 2689 C CA . ILE A 1 354 ? -0.094 11.605 -5.801 1.00 96.38 354 ILE A CA 1
ATOM 2690 C C . ILE A 1 354 ? -1.440 12.313 -5.899 1.00 96.38 354 ILE A C 1
ATOM 2692 O O . ILE A 1 354 ? -2.336 11.817 -6.576 1.00 96.38 354 ILE A O 1
ATOM 2696 N N . HIS A 1 355 ? -1.624 13.447 -5.226 1.00 95.56 355 HIS A N 1
ATOM 2697 C CA . HIS A 1 355 ? -2.922 14.138 -5.139 1.00 95.56 355 HIS A CA 1
ATOM 2698 C C . HIS A 1 355 ? -4.078 13.208 -4.721 1.00 95.56 355 HIS A C 1
ATOM 2700 O O . HIS A 1 355 ? -5.212 13.358 -5.171 1.00 95.56 355 HIS A O 1
ATOM 2706 N N . CYS A 1 356 ? -3.790 12.184 -3.916 1.00 96.88 356 CYS A N 1
ATOM 2707 C CA . CYS A 1 356 ? -4.819 11.295 -3.388 1.00 96.88 356 CYS A CA 1
ATOM 2708 C C . CYS A 1 356 ? -5.309 11.817 -2.041 1.00 96.88 356 CYS A C 1
ATOM 2710 O O . CYS A 1 356 ? -4.515 12.300 -1.232 1.00 96.88 356 CYS A O 1
ATOM 2712 N N . ASN A 1 357 ? -6.608 11.668 -1.794 1.00 96.94 357 ASN A N 1
ATOM 2713 C CA . ASN A 1 357 ? -7.232 12.080 -0.544 1.00 96.94 357 ASN A CA 1
ATOM 2714 C C . ASN A 1 357 ? -7.867 10.886 0.159 1.00 96.94 357 ASN A C 1
ATOM 2716 O O . ASN A 1 357 ? -8.384 9.981 -0.501 1.00 96.94 357 ASN A O 1
ATOM 2720 N N . ASN A 1 358 ? -7.888 10.914 1.491 1.00 98.19 358 ASN A N 1
ATOM 2721 C CA . ASN A 1 358 ? -8.477 9.867 2.329 1.00 98.19 358 ASN A CA 1
ATOM 2722 C C . ASN A 1 358 ? -7.892 8.477 2.008 1.00 98.19 358 ASN A C 1
ATOM 2724 O O . ASN A 1 358 ? -8.601 7.547 1.617 1.00 98.19 358 ASN A O 1
ATOM 2728 N N . VAL A 1 359 ? -6.575 8.345 2.138 1.00 98.81 359 VAL A N 1
ATOM 2729 C CA . VAL A 1 359 ? -5.835 7.108 1.881 1.00 98.81 359 VAL A CA 1
ATOM 2730 C C . VAL A 1 359 ? -5.667 6.328 3.181 1.00 98.81 359 VAL A C 1
ATOM 2732 O O . VAL A 1 359 ? -5.206 6.867 4.182 1.00 98.81 359 VAL A O 1
ATOM 2735 N N . THR A 1 360 ? -6.010 5.044 3.170 1.00 98.94 360 THR A N 1
ATOM 2736 C CA . THR A 1 360 ? -5.753 4.115 4.275 1.00 98.94 360 THR A CA 1
ATOM 2737 C C . THR A 1 360 ? -4.817 3.000 3.818 1.00 98.94 360 THR A C 1
ATOM 2739 O O . THR A 1 360 ? -5.079 2.351 2.807 1.00 98.94 360 THR A O 1
ATOM 2742 N N . VAL A 1 361 ? -3.747 2.750 4.574 1.00 98.88 361 VAL A N 1
ATOM 2743 C CA . VAL A 1 361 ? -2.817 1.629 4.367 1.00 98.88 361 VAL A CA 1
ATOM 2744 C C . VAL A 1 361 ? -2.799 0.780 5.633 1.00 98.88 361 VAL A C 1
ATOM 2746 O O . VAL A 1 361 ? -2.311 1.222 6.675 1.00 98.88 361 VAL A O 1
ATOM 2749 N N . ALA A 1 362 ? -3.378 -0.416 5.559 1.00 98.19 362 ALA A N 1
ATOM 2750 C CA . ALA A 1 362 ? -3.645 -1.248 6.722 1.00 98.19 362 ALA A CA 1
ATOM 2751 C C . ALA A 1 362 ? -3.130 -2.682 6.548 1.00 98.19 362 ALA A C 1
ATOM 2753 O O . ALA A 1 362 ? -3.607 -3.421 5.687 1.00 98.19 362 ALA A O 1
ATOM 2754 N N . GLY A 1 363 ? -2.213 -3.122 7.408 1.00 98.19 363 GLY A N 1
ATOM 2755 C CA . GLY A 1 363 ? -1.782 -4.526 7.425 1.00 98.19 363 GLY A CA 1
ATOM 2756 C C . GLY A 1 363 ? -1.017 -4.983 6.180 1.00 98.19 363 GLY A C 1
ATOM 2757 O O . GLY A 1 363 ? -1.060 -6.163 5.850 1.00 98.19 363 GLY A O 1
ATOM 2758 N N . VAL A 1 364 ? -0.362 -4.073 5.461 1.00 98.81 364 VAL A N 1
ATOM 2759 C CA . VAL A 1 364 ? 0.503 -4.400 4.323 1.00 98.81 364 VAL A CA 1
ATOM 2760 C C . VAL A 1 364 ? 1.887 -4.816 4.830 1.00 98.81 364 VAL A C 1
ATOM 2762 O O . VAL A 1 364 ? 2.443 -4.207 5.747 1.00 98.81 364 VAL A O 1
ATOM 2765 N N . MET A 1 365 ? 2.451 -5.855 4.217 1.00 98.69 365 MET A N 1
ATOM 2766 C CA . MET A 1 365 ? 3.832 -6.287 4.444 1.00 98.69 365 MET A CA 1
ATOM 2767 C C . MET A 1 365 ? 4.727 -5.714 3.342 1.00 98.69 365 MET A C 1
ATOM 2769 O O . MET A 1 365 ? 4.707 -6.210 2.216 1.00 98.69 365 MET A O 1
ATOM 2773 N N . PHE A 1 366 ? 5.527 -4.698 3.650 1.00 98.81 366 PHE A N 1
ATOM 2774 C CA . PHE A 1 366 ? 6.535 -4.165 2.734 1.00 98.81 366 PHE A CA 1
ATOM 2775 C C . PHE A 1 366 ? 7.844 -4.921 2.940 1.00 98.81 366 PHE A C 1
ATOM 2777 O O . PHE A 1 366 ? 8.512 -4.745 3.954 1.00 98.81 366 PHE A O 1
ATOM 2784 N N . LYS A 1 367 ? 8.194 -5.782 1.985 1.00 98.62 367 LYS A N 1
ATOM 2785 C CA . LYS A 1 367 ? 9.375 -6.649 2.031 1.00 98.62 367 LYS A CA 1
ATOM 2786 C C . LYS A 1 367 ? 10.264 -6.339 0.831 1.00 98.62 367 LYS A C 1
ATOM 2788 O O . LYS A 1 367 ? 10.286 -7.082 -0.147 1.00 98.62 367 LYS A O 1
ATOM 2793 N N . THR A 1 368 ? 10.929 -5.189 0.862 1.00 98.50 368 THR A N 1
ATOM 2794 C CA . THR A 1 368 ? 11.665 -4.626 -0.285 1.00 98.50 368 THR A CA 1
ATOM 2795 C C . THR A 1 368 ? 13.144 -4.377 0.004 1.00 98.50 368 THR A C 1
ATOM 2797 O O . THR A 1 368 ? 13.857 -3.873 -0.857 1.00 98.50 368 THR A O 1
ATOM 2800 N N . PHE A 1 369 ? 13.652 -4.753 1.175 1.00 98.00 369 PHE A N 1
ATOM 2801 C CA . PHE A 1 369 ? 15.069 -4.650 1.523 1.00 98.00 369 PHE A CA 1
ATOM 2802 C C . PHE A 1 369 ? 15.954 -5.513 0.588 1.00 98.00 369 PHE A C 1
ATOM 2804 O O . PHE A 1 369 ? 15.745 -6.713 0.472 1.00 98.00 369 PHE A O 1
ATOM 2811 N N . GLN A 1 370 ? 16.965 -5.028 -0.144 1.00 95.19 370 GLN A N 1
ATOM 2812 C CA . GLN A 1 370 ? 17.538 -3.679 -0.248 1.00 95.19 370 GLN A CA 1
ATOM 2813 C C . GLN A 1 370 ? 17.364 -3.076 -1.658 1.00 95.19 370 GLN A C 1
ATOM 2815 O O . GLN A 1 370 ? 18.319 -2.572 -2.254 1.00 95.19 370 GLN A O 1
ATOM 2820 N N . CYS A 1 371 ? 16.167 -3.175 -2.241 1.00 97.81 371 CYS A N 1
ATOM 2821 C CA . CYS A 1 371 ? 15.840 -2.548 -3.521 1.00 97.81 371 CYS A CA 1
ATOM 2822 C C . CYS A 1 371 ? 16.150 -1.045 -3.465 1.00 97.81 371 CYS A C 1
ATOM 2824 O O . CYS A 1 371 ? 15.557 -0.317 -2.677 1.00 97.81 371 CYS A O 1
ATOM 2826 N N . ASN A 1 372 ? 17.066 -0.564 -4.308 1.00 97.19 372 ASN A N 1
ATOM 2827 C CA . ASN A 1 372 ? 17.462 0.846 -4.298 1.00 97.19 372 ASN A CA 1
ATOM 2828 C C . ASN A 1 372 ? 16.300 1.744 -4.771 1.00 97.19 372 ASN A C 1
ATOM 2830 O O . ASN A 1 372 ? 15.778 1.509 -5.873 1.00 97.19 372 ASN A O 1
ATOM 2834 N N . ASN A 1 373 ? 15.954 2.771 -3.975 1.00 97.25 373 ASN A N 1
ATOM 2835 C CA . ASN A 1 373 ? 14.724 3.581 -4.075 1.00 97.25 373 ASN A CA 1
ATOM 2836 C C . ASN A 1 373 ? 13.429 2.801 -3.789 1.00 97.25 373 ASN A C 1
ATOM 2838 O O . ASN A 1 373 ? 12.361 3.173 -4.260 1.00 97.25 373 ASN A O 1
ATOM 2842 N N . GLY A 1 374 ? 13.531 1.663 -3.100 1.00 97.75 374 GLY A N 1
ATOM 2843 C CA . GLY A 1 374 ? 12.414 0.789 -2.755 1.00 97.75 374 GLY A CA 1
ATOM 2844 C C . GLY A 1 374 ? 11.652 1.251 -1.519 1.00 97.75 374 GLY A C 1
ATOM 2845 O O . GLY A 1 374 ? 11.470 0.445 -0.603 1.00 97.75 374 GLY A O 1
ATOM 2846 N N . ASP A 1 375 ? 11.233 2.517 -1.496 1.00 98.25 375 ASP A N 1
ATOM 2847 C CA . ASP A 1 375 ? 10.451 3.135 -0.426 1.00 98.25 375 ASP A CA 1
ATOM 2848 C C . ASP A 1 375 ? 9.155 2.350 -0.189 1.00 98.25 375 ASP A C 1
ATOM 2850 O O . ASP A 1 375 ? 8.570 1.829 -1.146 1.00 98.25 375 ASP A O 1
ATOM 2854 N N . GLY A 1 376 ? 8.662 2.283 1.048 1.00 98.69 376 GLY A N 1
ATOM 2855 C CA . GLY A 1 376 ? 7.386 1.622 1.347 1.00 98.69 376 GLY A CA 1
ATOM 2856 C C . GLY A 1 376 ? 6.191 2.403 0.792 1.00 98.69 376 GLY A C 1
ATOM 2857 O O . GLY A 1 376 ? 5.498 1.943 -0.120 1.00 98.69 376 GLY A O 1
ATOM 2858 N N . ILE A 1 377 ? 5.955 3.598 1.334 1.00 98.81 377 ILE A N 1
ATOM 2859 C CA . ILE A 1 377 ? 4.851 4.482 0.934 1.00 98.81 377 ILE A CA 1
ATOM 2860 C C . ILE A 1 377 ? 5.399 5.869 0.602 1.00 98.81 377 ILE A C 1
ATOM 2862 O O . ILE A 1 377 ? 6.017 6.498 1.454 1.00 98.81 377 ILE A O 1
ATOM 2866 N N . GLU A 1 378 ? 5.075 6.387 -0.579 1.00 98.69 378 GLU A N 1
ATOM 2867 C CA . GLU A 1 378 ? 5.203 7.806 -0.904 1.00 98.69 378 GLU A CA 1
ATOM 2868 C C . GLU A 1 378 ? 3.831 8.493 -0.880 1.00 98.69 378 GLU A C 1
ATOM 2870 O O . GLU A 1 378 ? 2.856 8.009 -1.475 1.00 98.69 378 GLU A O 1
ATOM 2875 N N . PHE A 1 379 ? 3.758 9.647 -0.216 1.00 98.62 379 PHE A N 1
ATOM 2876 C CA . PHE A 1 379 ? 2.567 10.493 -0.166 1.00 98.62 379 PHE A CA 1
ATOM 2877 C C . PHE A 1 379 ? 2.893 11.908 -0.646 1.00 98.62 379 PHE A C 1
ATOM 2879 O O . PHE A 1 379 ? 3.672 12.634 -0.022 1.00 98.62 379 PHE A O 1
ATOM 2886 N N . ILE A 1 380 ? 2.316 12.275 -1.792 1.00 97.56 380 ILE A N 1
ATOM 2887 C CA . ILE A 1 380 ? 2.706 13.451 -2.567 1.00 97.56 380 ILE A CA 1
ATOM 2888 C C . ILE A 1 380 ? 1.493 14.337 -2.841 1.00 97.56 380 ILE A C 1
ATOM 2890 O O . ILE A 1 380 ? 0.548 13.905 -3.498 1.00 97.56 380 ILE A O 1
ATOM 2894 N N . HIS A 1 381 ? 1.520 15.584 -2.367 1.00 96.25 381 HIS A N 1
ATOM 2895 C CA . HIS A 1 381 ? 0.437 16.569 -2.509 1.00 96.25 381 HIS A CA 1
ATOM 2896 C C . HIS A 1 381 ? -0.957 16.055 -2.090 1.00 96.25 381 HIS A C 1
ATOM 2898 O O . HIS A 1 381 ? -1.972 16.482 -2.645 1.00 96.25 381 HIS A O 1
ATOM 2904 N N . GLY A 1 382 ? -1.017 15.098 -1.161 1.00 95.50 382 GLY A N 1
ATOM 2905 C CA . GLY A 1 382 ? -2.257 14.460 -0.721 1.00 95.50 382 GLY A CA 1
ATOM 2906 C C . GLY A 1 382 ? -2.799 15.020 0.595 1.00 95.50 382 GLY A C 1
ATOM 2907 O O . GLY A 1 382 ? -2.079 15.656 1.365 1.00 95.50 382 GLY A O 1
ATOM 2908 N N . ASN A 1 383 ? -4.071 14.737 0.881 1.00 97.62 383 ASN A N 1
ATOM 2909 C CA . ASN A 1 383 ? -4.727 15.133 2.127 1.00 97.62 383 ASN A CA 1
ATOM 2910 C C . ASN A 1 383 ? -5.439 13.947 2.795 1.00 97.62 383 ASN A C 1
ATOM 2912 O O . ASN A 1 383 ? -6.356 13.356 2.222 1.00 97.62 383 ASN A O 1
ATOM 2916 N N . GLY A 1 384 ? -5.052 13.619 4.027 1.00 98.19 384 GLY A N 1
ATOM 2917 C CA . GLY A 1 384 ? -5.676 12.541 4.787 1.00 98.19 384 GLY A CA 1
ATOM 2918 C C . GLY A 1 384 ? -5.033 11.195 4.475 1.00 98.19 384 GLY A C 1
ATOM 2919 O O . GLY A 1 384 ? -5.454 10.502 3.550 1.00 98.19 384 GLY A O 1
ATOM 2920 N N . LEU A 1 385 ? -4.039 10.811 5.273 1.00 98.75 385 LEU A N 1
ATOM 2921 C CA . LEU A 1 385 ? -3.375 9.509 5.212 1.00 98.75 385 LEU A CA 1
ATOM 2922 C C . LEU A 1 385 ? -3.502 8.806 6.570 1.00 98.75 385 LEU A C 1
ATOM 2924 O O . LEU A 1 385 ? -3.232 9.395 7.608 1.00 98.75 385 LEU A O 1
ATOM 2928 N N . THR A 1 386 ? -3.912 7.541 6.587 1.00 98.88 386 THR A N 1
ATOM 2929 C CA . THR A 1 386 ? -3.992 6.715 7.801 1.00 98.88 386 THR A CA 1
ATOM 2930 C C . THR A 1 386 ? -3.221 5.417 7.584 1.00 98.88 386 THR A C 1
ATOM 2932 O O . THR A 1 386 ? -3.584 4.628 6.713 1.00 98.88 386 THR A O 1
ATOM 2935 N N . VAL A 1 387 ? -2.155 5.191 8.354 1.00 98.81 387 VAL A N 1
ATOM 2936 C CA . VAL A 1 387 ? -1.231 4.057 8.170 1.00 98.81 387 VAL A CA 1
ATOM 2937 C C . VAL A 1 387 ? -1.121 3.269 9.464 1.00 98.81 387 VAL A C 1
ATOM 2939 O O . VAL A 1 387 ? -0.622 3.795 10.457 1.00 98.81 387 VAL A O 1
ATOM 2942 N N . PHE A 1 388 ? -1.568 2.013 9.462 1.00 98.69 388 PHE A N 1
ATOM 2943 C CA . PHE A 1 388 ? -1.522 1.179 10.663 1.00 98.69 388 PHE A CA 1
ATOM 2944 C C . PHE A 1 388 ? -1.381 -0.317 10.399 1.00 98.69 388 PHE A C 1
ATOM 2946 O O . PHE A 1 388 ? -1.766 -0.825 9.348 1.00 98.69 388 PHE A O 1
ATOM 2953 N N . ASN A 1 389 ? -0.863 -1.052 11.383 1.00 98.56 389 ASN A N 1
ATOM 2954 C CA . ASN A 1 389 ? -0.639 -2.501 11.331 1.00 98.56 389 ASN A CA 1
ATOM 2955 C C . ASN A 1 389 ? 0.317 -2.984 10.237 1.00 98.56 389 ASN A C 1
ATOM 2957 O O . ASN A 1 389 ? 0.371 -4.184 9.982 1.00 98.56 389 ASN A O 1
ATOM 2961 N N . ASN A 1 390 ? 1.067 -2.098 9.588 1.00 98.75 390 ASN A N 1
ATOM 2962 C CA . ASN A 1 390 ? 1.984 -2.480 8.519 1.00 98.75 390 ASN A CA 1
ATOM 2963 C C . ASN A 1 390 ? 3.332 -2.933 9.088 1.00 98.75 390 ASN A C 1
ATOM 2965 O O . ASN A 1 390 ? 3.756 -2.472 10.151 1.00 98.75 390 ASN A O 1
ATOM 2969 N N . VAL A 1 391 ? 4.021 -3.798 8.346 1.00 98.56 391 VAL A N 1
ATOM 2970 C CA . VAL A 1 391 ? 5.425 -4.146 8.602 1.00 98.56 391 VAL A CA 1
ATOM 2971 C C . VAL A 1 391 ? 6.267 -3.566 7.481 1.00 98.56 391 VAL A C 1
ATOM 2973 O O . VAL A 1 391 ? 6.006 -3.844 6.310 1.00 98.56 391 VAL A O 1
ATOM 2976 N N . PHE A 1 392 ? 7.278 -2.785 7.844 1.00 98.81 392 PHE A N 1
ATOM 2977 C CA . PHE A 1 392 ? 8.218 -2.184 6.909 1.00 98.81 392 PHE A CA 1
ATOM 2978 C C . PHE A 1 392 ? 9.593 -2.830 7.051 1.00 98.81 392 PHE A C 1
ATOM 2980 O O . PHE A 1 392 ? 10.253 -2.669 8.072 1.00 98.81 392 PHE A O 1
ATOM 2987 N N . ASP A 1 393 ? 10.024 -3.540 6.015 1.00 98.56 393 ASP A N 1
ATOM 2988 C CA . ASP A 1 393 ? 11.397 -3.991 5.806 1.00 98.56 393 ASP A CA 1
ATOM 2989 C C . ASP A 1 393 ? 11.816 -3.546 4.402 1.00 98.56 393 ASP A C 1
ATOM 2991 O O . ASP A 1 393 ? 11.676 -4.269 3.412 1.00 98.56 393 ASP A O 1
ATOM 2995 N N . THR A 1 394 ? 12.212 -2.278 4.310 1.00 98.62 394 THR A N 1
ATOM 2996 C CA . THR A 1 394 ? 12.264 -1.537 3.044 1.00 98.62 394 THR A CA 1
ATOM 2997 C C . THR A 1 394 ? 13.679 -1.252 2.568 1.00 98.62 394 THR A C 1
ATOM 2999 O O . THR A 1 394 ? 14.616 -1.184 3.360 1.00 98.62 394 THR A O 1
ATOM 3002 N N . GLY A 1 395 ? 13.843 -1.122 1.249 1.00 97.81 395 GLY A N 1
ATOM 3003 C CA . GLY A 1 395 ? 15.135 -0.819 0.630 1.00 97.81 395 GLY A CA 1
ATOM 3004 C C . GLY A 1 395 ? 15.525 0.660 0.647 1.00 97.81 395 GLY A C 1
ATOM 3005 O O . GLY A 1 395 ? 16.685 0.967 0.386 1.00 97.81 395 GLY A O 1
ATOM 3006 N N . ASP A 1 396 ? 14.579 1.547 0.960 1.00 98.06 396 ASP A N 1
ATOM 3007 C CA . ASP A 1 396 ? 14.789 2.987 1.135 1.00 98.06 396 ASP A CA 1
ATOM 3008 C C . ASP A 1 396 ? 13.945 3.496 2.326 1.00 98.06 396 ASP A C 1
ATOM 3010 O O . ASP A 1 396 ? 13.807 2.774 3.316 1.00 98.06 396 ASP A O 1
ATOM 3014 N N . ASP A 1 397 ? 13.396 4.709 2.287 1.00 98.69 397 ASP A N 1
ATOM 3015 C CA . ASP A 1 397 ? 12.485 5.219 3.319 1.00 98.69 397 ASP A CA 1
ATOM 3016 C C . ASP A 1 397 ? 11.254 4.310 3.520 1.00 98.69 397 ASP A C 1
ATOM 3018 O O . ASP A 1 397 ? 10.593 3.885 2.571 1.00 98.69 397 ASP A O 1
ATOM 3022 N N . CYS A 1 398 ? 10.877 4.030 4.770 1.00 98.75 398 CYS A N 1
ATOM 3023 C CA . CYS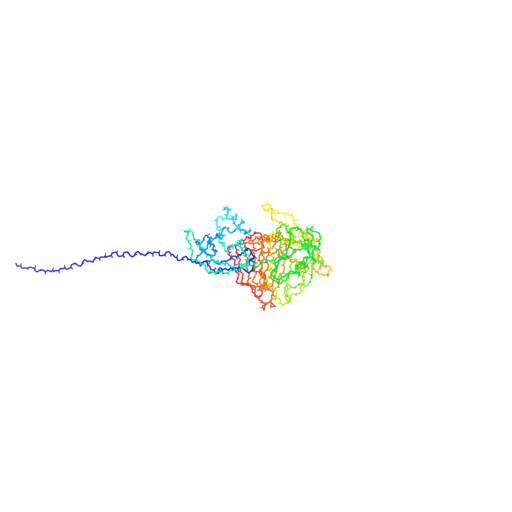 A 1 398 ? 9.664 3.253 5.047 1.00 98.75 398 CYS A CA 1
ATOM 3024 C C . CYS A 1 398 ? 8.424 4.036 4.596 1.00 98.75 398 CYS A C 1
ATOM 3026 O O . CYS A 1 398 ? 7.546 3.515 3.903 1.00 98.75 398 CYS A O 1
ATOM 3028 N N . MET A 1 399 ? 8.376 5.311 4.981 1.00 97.88 399 MET A N 1
ATOM 3029 C CA . MET A 1 399 ? 7.368 6.270 4.560 1.00 97.88 399 MET A CA 1
ATOM 3030 C C . MET A 1 399 ? 8.018 7.603 4.213 1.00 97.88 399 MET A C 1
ATOM 3032 O O . MET A 1 399 ? 8.673 8.207 5.062 1.00 97.88 399 MET A O 1
ATOM 3036 N N . ASN A 1 400 ? 7.748 8.092 3.009 1.00 98.69 400 ASN A N 1
ATOM 3037 C CA . ASN A 1 400 ? 8.253 9.350 2.485 1.00 98.69 400 ASN A CA 1
ATOM 3038 C C . ASN A 1 400 ? 7.094 10.304 2.155 1.00 98.69 400 ASN A C 1
ATOM 3040 O O . ASN A 1 400 ? 6.125 9.953 1.475 1.00 98.69 400 ASN A O 1
ATOM 3044 N N . PHE A 1 401 ? 7.202 11.539 2.631 1.00 98.75 401 PHE A N 1
ATOM 3045 C CA . PHE A 1 401 ? 6.309 12.637 2.283 1.00 98.75 401 PHE A CA 1
ATOM 3046 C C . PHE A 1 401 ? 7.014 13.585 1.320 1.00 98.75 401 PHE A C 1
ATOM 3048 O O . PHE A 1 401 ? 8.123 14.041 1.587 1.00 98.75 401 PHE A O 1
ATOM 3055 N N . ALA A 1 402 ? 6.338 13.944 0.233 1.00 98.38 402 ALA A N 1
ATOM 3056 C CA . ALA A 1 402 ? 6.825 14.926 -0.727 1.00 98.38 402 ALA A CA 1
ATOM 3057 C C . ALA A 1 402 ? 5.741 15.956 -1.055 1.00 98.38 402 ALA A C 1
ATOM 3059 O O . ALA A 1 402 ? 4.549 15.686 -0.987 1.00 98.38 402 ALA A O 1
ATOM 3060 N N . ALA A 1 403 ? 6.151 17.154 -1.434 1.00 97.31 403 ALA A N 1
ATOM 3061 C CA . ALA A 1 403 ? 5.300 18.308 -1.688 1.00 97.31 403 ALA A CA 1
ATOM 3062 C C . ALA A 1 403 ? 5.923 19.202 -2.775 1.00 97.31 403 ALA A C 1
ATOM 3064 O O . ALA A 1 403 ? 5.876 20.428 -2.703 1.00 97.31 403 ALA A O 1
ATOM 3065 N N . GLY A 1 404 ? 6.544 18.588 -3.782 1.00 96.31 404 GLY A N 1
ATOM 3066 C CA . GLY A 1 404 ? 7.100 19.298 -4.930 1.00 96.31 404 GLY A CA 1
ATOM 3067 C C . GLY A 1 404 ? 8.436 19.999 -4.662 1.00 96.31 404 GLY A C 1
ATOM 3068 O O . GLY A 1 404 ? 8.995 19.974 -3.564 1.00 96.31 404 GLY A O 1
ATOM 3069 N N . LEU A 1 405 ? 8.974 20.617 -5.711 1.00 95.06 405 LEU A N 1
ATOM 3070 C CA . LEU A 1 405 ? 10.294 21.239 -5.754 1.00 95.06 405 LEU A CA 1
ATOM 3071 C C . LEU A 1 405 ? 10.222 22.673 -6.286 1.00 95.06 405 LEU A C 1
ATOM 3073 O O . LEU A 1 405 ? 9.606 22.953 -7.317 1.00 95.06 405 LEU A O 1
ATOM 3077 N N . GLY A 1 406 ? 10.944 23.567 -5.609 1.00 95.19 406 GLY A N 1
ATOM 3078 C CA . GLY A 1 406 ? 11.166 24.942 -6.047 1.00 95.19 406 GLY A CA 1
ATOM 3079 C C . GLY A 1 406 ? 9.899 25.796 -6.171 1.00 95.19 406 GLY A C 1
ATOM 3080 O O . GLY A 1 406 ? 8.802 25.421 -5.762 1.00 95.19 406 GLY A O 1
ATOM 3081 N N . ALA A 1 407 ? 10.060 26.983 -6.758 1.00 94.12 407 ALA A N 1
ATOM 3082 C CA . ALA A 1 407 ? 8.997 27.986 -6.858 1.00 94.12 407 ALA A CA 1
ATOM 3083 C C . ALA A 1 407 ? 7.761 27.504 -7.642 1.00 94.12 407 ALA A C 1
ATOM 3085 O O . ALA A 1 407 ? 6.650 27.945 -7.358 1.00 94.12 407 ALA A O 1
ATOM 3086 N N . ALA A 1 408 ? 7.936 26.580 -8.596 1.00 91.12 408 ALA A N 1
ATOM 3087 C CA . ALA A 1 408 ? 6.842 26.039 -9.403 1.00 91.12 408 ALA A CA 1
ATOM 3088 C C . ALA A 1 408 ? 5.798 25.279 -8.565 1.00 91.12 408 ALA A C 1
ATOM 3090 O O . ALA A 1 408 ? 4.629 25.258 -8.932 1.00 91.12 408 ALA A O 1
ATOM 3091 N N . SER A 1 409 ? 6.204 24.714 -7.423 1.00 91.62 409 SER A N 1
ATOM 3092 C CA . SER A 1 409 ? 5.328 23.920 -6.552 1.00 91.62 409 SER A CA 1
ATOM 3093 C C . SER A 1 409 ? 4.638 24.715 -5.455 1.00 91.62 409 SER A C 1
ATOM 3095 O O . SER A 1 409 ? 3.751 24.185 -4.806 1.00 91.62 409 SER A O 1
ATOM 3097 N N . GLN A 1 410 ? 4.999 25.979 -5.222 1.00 86.62 410 GLN A N 1
ATOM 3098 C CA . GLN A 1 410 ? 4.462 26.744 -4.082 1.00 86.62 410 GLN A CA 1
ATOM 3099 C C . GLN A 1 410 ? 2.937 26.945 -4.124 1.00 86.62 410 GLN A C 1
ATOM 3101 O O . GLN A 1 410 ? 2.346 27.341 -3.125 1.00 86.62 410 GLN A O 1
ATOM 3106 N N . LYS A 1 411 ? 2.312 26.722 -5.286 1.00 87.19 411 LYS A N 1
ATOM 3107 C CA . LYS A 1 411 ? 0.860 26.824 -5.495 1.00 87.19 411 LYS A CA 1
ATOM 3108 C C . LYS A 1 411 ? 0.141 25.474 -5.438 1.00 87.19 411 LYS A C 1
ATOM 3110 O O . LYS A 1 411 ? -1.084 25.458 -5.512 1.00 87.19 411 LYS A O 1
ATOM 3115 N N . GLU A 1 412 ? 0.885 24.375 -5.372 1.00 90.44 412 GLU A N 1
ATOM 3116 C CA . GLU A 1 412 ? 0.321 23.035 -5.231 1.00 90.44 412 GLU A CA 1
ATOM 3117 C C . GLU A 1 412 ? -0.205 22.829 -3.805 1.00 90.44 412 GLU A C 1
ATOM 3119 O O . GLU A 1 412 ? 0.096 23.591 -2.884 1.00 90.44 412 GLU A O 1
ATOM 3124 N N . THR A 1 413 ? -1.003 21.784 -3.607 1.00 91.56 413 THR A N 1
ATOM 3125 C CA . THR A 1 413 ? -1.505 21.421 -2.279 1.00 91.56 413 THR A CA 1
ATOM 3126 C C . THR A 1 413 ? -0.396 20.843 -1.406 1.00 91.56 413 THR A C 1
ATOM 3128 O O . THR A 1 413 ? 0.426 20.060 -1.876 1.00 91.56 413 THR A O 1
ATOM 3131 N N . ALA A 1 414 ? -0.387 21.175 -0.117 1.00 96.62 414 ALA A N 1
ATOM 3132 C CA . ALA A 1 414 ? 0.502 20.529 0.845 1.00 96.62 414 ALA A CA 1
ATOM 3133 C C . ALA A 1 414 ? 0.247 19.015 0.920 1.00 96.62 414 ALA A C 1
ATOM 3135 O O . ALA A 1 414 ? -0.878 18.556 0.697 1.00 96.62 414 ALA A O 1
ATOM 3136 N N . SER A 1 415 ? 1.278 18.255 1.294 1.00 98.19 415 SER A N 1
ATOM 3137 C CA . SER A 1 415 ? 1.091 16.902 1.828 1.00 98.19 415 SER A CA 1
ATOM 3138 C C . SER A 1 415 ? 0.748 17.006 3.303 1.00 98.19 415 SER A C 1
ATOM 3140 O O . SER A 1 415 ? 1.581 17.446 4.097 1.00 98.19 415 SER A O 1
ATOM 3142 N N . GLN A 1 416 ? -0.477 16.636 3.669 1.00 98.38 416 GLN A N 1
ATOM 3143 C CA . GLN A 1 416 ? -0.997 16.965 4.994 1.00 98.38 416 GLN A CA 1
ATOM 3144 C C . GLN A 1 416 ? -1.962 15.937 5.581 1.00 98.38 416 GLN A C 1
ATOM 3146 O O . GLN A 1 416 ? -2.535 15.104 4.873 1.00 98.38 416 GLN A O 1
ATOM 3151 N N . ASN A 1 417 ? -2.182 16.065 6.892 1.00 98.44 417 ASN A N 1
ATOM 3152 C CA . ASN A 1 417 ? -3.155 15.303 7.673 1.00 98.44 417 ASN A CA 1
ATOM 3153 C C . ASN A 1 417 ? -2.871 13.798 7.641 1.00 98.44 417 ASN A C 1
ATOM 3155 O O . ASN A 1 417 ? -3.701 12.999 7.201 1.00 98.44 417 ASN A O 1
ATOM 3159 N N . ALA A 1 418 ? -1.680 13.409 8.093 1.00 98.56 418 ALA A N 1
ATOM 3160 C CA . ALA A 1 418 ? -1.288 12.008 8.186 1.00 98.56 418 ALA A CA 1
ATOM 3161 C C . ALA A 1 418 ? -1.294 11.520 9.636 1.00 98.56 418 ALA A C 1
ATOM 3163 O O . ALA A 1 418 ? -0.788 12.197 10.529 1.00 98.56 418 ALA A O 1
ATOM 3164 N N . TRP A 1 419 ? -1.821 10.318 9.849 1.00 98.75 419 TRP A N 1
ATOM 3165 C CA . TRP A 1 419 ? -1.843 9.634 11.136 1.00 98.75 419 TRP A CA 1
ATOM 3166 C C . TRP A 1 419 ? -1.276 8.222 10.990 1.00 98.75 419 TRP A C 1
ATOM 3168 O O . TRP A 1 419 ? -1.781 7.409 10.211 1.00 98.75 419 TRP A O 1
ATOM 3178 N N . ILE A 1 420 ? -0.185 7.957 11.703 1.00 98.75 420 ILE A N 1
ATOM 3179 C CA . ILE A 1 420 ? 0.670 6.782 11.535 1.00 98.75 420 ILE A CA 1
ATOM 3180 C C . ILE A 1 420 ? 0.839 6.139 12.907 1.00 98.75 420 ILE A C 1
ATOM 3182 O O . ILE A 1 420 ? 1.413 6.765 13.793 1.00 98.75 420 ILE A O 1
ATOM 3186 N N . PHE A 1 421 ? 0.335 4.918 13.080 1.00 98.31 421 PHE A N 1
ATOM 3187 C CA . PHE A 1 421 ? 0.321 4.247 14.383 1.00 98.31 421 PHE A CA 1
ATOM 3188 C C . PHE A 1 421 ? 0.231 2.726 14.279 1.00 98.31 421 PHE A C 1
ATOM 3190 O O . PHE A 1 421 ? -0.204 2.208 13.255 1.00 98.31 421 PHE A O 1
ATOM 3197 N N . ASN A 1 422 ? 0.610 1.985 15.322 1.00 97.62 422 ASN A N 1
ATOM 3198 C CA . ASN A 1 422 ? 0.575 0.515 15.353 1.00 97.62 422 ASN A CA 1
ATOM 3199 C C . ASN A 1 422 ? 1.364 -0.149 14.203 1.00 97.62 422 ASN A C 1
ATOM 3201 O O . ASN A 1 422 ? 0.963 -1.204 13.704 1.00 97.62 422 ASN A O 1
ATOM 3205 N N . ASN A 1 423 ? 2.441 0.463 13.713 1.00 98.56 423 ASN A N 1
ATOM 3206 C CA . ASN A 1 423 ? 3.266 -0.114 12.645 1.00 98.56 423 ASN A CA 1
ATOM 3207 C C . ASN A 1 423 ? 4.562 -0.684 13.225 1.00 98.56 423 ASN A C 1
ATOM 3209 O O . ASN A 1 423 ? 5.064 -0.199 14.235 1.00 98.56 423 ASN A O 1
ATOM 3213 N N . TYR A 1 424 ? 5.141 -1.680 12.558 1.00 98.06 424 TYR A N 1
ATOM 3214 C CA . TYR A 1 424 ? 6.480 -2.164 12.881 1.00 98.06 424 TYR A CA 1
ATOM 3215 C C . TYR A 1 424 ? 7.464 -1.749 11.789 1.00 98.06 424 TYR A C 1
ATOM 3217 O O . TYR A 1 424 ? 7.377 -2.212 10.651 1.00 98.06 424 TYR A O 1
ATOM 3225 N N . PHE A 1 425 ? 8.405 -0.878 12.141 1.00 98.50 425 PHE A N 1
ATOM 3226 C CA . PHE A 1 425 ? 9.480 -0.438 11.256 1.00 98.50 425 PHE A CA 1
ATOM 3227 C C . PHE A 1 425 ? 10.752 -1.227 11.576 1.00 98.50 425 PHE A C 1
ATOM 3229 O O . PHE A 1 425 ? 11.291 -1.107 12.675 1.00 98.50 425 PHE A O 1
ATOM 3236 N N . ARG A 1 426 ? 11.211 -2.047 10.625 1.00 97.31 426 ARG A N 1
ATOM 3237 C CA . ARG A 1 426 ? 12.428 -2.860 10.725 1.00 97.31 426 ARG A CA 1
ATOM 3238 C C . ARG A 1 426 ? 13.594 -2.144 10.041 1.00 97.31 426 ARG A C 1
ATOM 3240 O O . ARG A 1 426 ? 14.134 -1.199 10.608 1.00 97.31 426 ARG A O 1
ATOM 3247 N N . HIS A 1 427 ? 13.986 -2.564 8.836 1.00 97.25 427 HIS A N 1
ATOM 3248 C CA . HIS A 1 427 ? 14.938 -1.820 8.019 1.00 97.25 427 HIS A CA 1
ATOM 3249 C C . HIS A 1 427 ? 14.245 -0.741 7.183 1.00 97.25 427 HIS A C 1
ATOM 3251 O O . HIS A 1 427 ? 13.113 -0.901 6.723 1.00 97.25 427 HIS A O 1
ATOM 3257 N N . GLY A 1 428 ? 14.993 0.327 6.935 1.00 97.44 428 GLY A N 1
ATOM 3258 C CA . GLY A 1 428 ? 14.652 1.428 6.045 1.00 97.44 428 GLY A CA 1
ATOM 3259 C C . GLY A 1 428 ? 15.573 2.614 6.321 1.00 97.44 428 GLY A C 1
ATOM 3260 O O . GLY A 1 428 ? 16.293 2.627 7.324 1.00 97.44 428 GLY A O 1
ATOM 3261 N N . HIS A 1 429 ? 15.575 3.605 5.438 1.00 97.88 429 HIS A N 1
ATOM 3262 C CA . HIS A 1 429 ? 16.385 4.818 5.603 1.00 97.88 429 HIS A CA 1
ATOM 3263 C C . HIS A 1 429 ? 15.775 5.818 6.601 1.00 97.88 429 HIS A C 1
ATOM 3265 O O . HIS A 1 429 ? 16.496 6.614 7.206 1.00 97.88 429 HIS A O 1
ATOM 3271 N N . GLY A 1 430 ? 14.475 5.693 6.871 1.00 98.19 430 GLY A N 1
ATOM 3272 C CA . GLY A 1 430 ? 13.766 6.383 7.940 1.00 98.19 430 GLY A CA 1
ATOM 3273 C C . GLY A 1 430 ? 12.342 5.849 8.092 1.00 98.19 430 GLY A C 1
ATOM 3274 O O . GLY A 1 430 ? 11.707 5.476 7.109 1.00 98.19 430 GLY A O 1
ATOM 3275 N N . ALA A 1 431 ? 11.833 5.787 9.327 1.00 98.19 431 ALA A N 1
ATOM 3276 C CA . ALA A 1 431 ? 10.472 5.307 9.589 1.00 98.19 431 ALA A CA 1
ATOM 3277 C C . ALA A 1 431 ? 9.409 6.268 9.026 1.00 98.19 431 ALA A C 1
ATOM 3279 O O . ALA A 1 431 ? 8.524 5.853 8.284 1.00 98.19 431 ALA A O 1
ATOM 3280 N N . ILE A 1 432 ? 9.528 7.556 9.363 1.00 98.38 432 ILE A N 1
ATOM 3281 C CA . ILE A 1 432 ? 8.666 8.646 8.895 1.00 98.38 432 ILE A CA 1
ATOM 3282 C C . ILE A 1 432 ? 9.580 9.756 8.390 1.00 98.38 432 ILE A C 1
ATOM 3284 O O . ILE A 1 432 ? 10.297 10.375 9.178 1.00 98.38 432 ILE A O 1
ATOM 3288 N N . VAL A 1 433 ? 9.555 10.007 7.085 1.00 98.62 433 VAL A N 1
ATOM 3289 C CA . VAL A 1 433 ? 10.458 10.954 6.433 1.00 98.62 433 VAL A CA 1
ATOM 3290 C C . VAL A 1 433 ? 9.655 12.093 5.826 1.00 98.62 433 VAL A C 1
ATOM 3292 O O . VAL A 1 433 ? 8.926 11.924 4.853 1.00 98.62 433 VAL A O 1
ATOM 3295 N N . ALA A 1 434 ? 9.793 13.283 6.410 1.00 97.12 434 ALA A N 1
ATOM 3296 C CA . ALA A 1 434 ? 9.440 14.521 5.726 1.00 97.12 434 ALA A CA 1
ATOM 3297 C C . ALA A 1 434 ? 10.529 14.777 4.676 1.00 97.12 434 ALA A C 1
ATOM 3299 O O . ALA A 1 434 ? 11.601 15.290 5.002 1.00 97.12 434 ALA A O 1
ATOM 3300 N N . GLY A 1 435 ? 10.277 14.300 3.458 1.00 92.81 435 GLY A N 1
ATOM 3301 C CA . GLY A 1 435 ? 11.268 14.130 2.405 1.00 92.81 435 GLY A CA 1
ATOM 3302 C C . GLY A 1 435 ? 11.873 15.427 1.892 1.00 92.81 435 GLY A C 1
ATOM 3303 O O . GLY A 1 435 ? 11.549 16.531 2.316 1.00 92.81 435 GLY A O 1
ATOM 3304 N N . SER A 1 436 ? 12.777 15.292 0.924 1.00 95.88 436 SER A N 1
ATOM 3305 C CA . SER A 1 436 ? 13.530 16.430 0.377 1.00 95.88 436 SER A CA 1
ATOM 3306 C C . SER A 1 436 ? 12.698 17.375 -0.506 1.00 95.88 436 SER A C 1
ATOM 3308 O O . SER A 1 436 ? 13.082 18.525 -0.721 1.00 95.88 436 SER A O 1
ATOM 3310 N N . HIS A 1 437 ? 11.556 16.918 -1.021 1.00 97.44 437 HIS A N 1
ATOM 3311 C CA . HIS A 1 437 ? 10.651 17.704 -1.858 1.00 97.44 437 HIS A CA 1
ATOM 3312 C C . HIS A 1 437 ? 9.630 18.417 -0.960 1.00 97.44 437 HIS A C 1
ATOM 3314 O O . HIS A 1 437 ? 8.619 17.826 -0.608 1.00 97.44 437 HIS A O 1
ATOM 3320 N N . THR A 1 438 ? 9.878 19.662 -0.554 1.00 97.50 438 THR A N 1
ATOM 3321 C CA . THR A 1 438 ? 9.104 20.327 0.522 1.00 97.50 438 THR A CA 1
ATOM 3322 C C . THR A 1 438 ? 8.375 21.602 0.104 1.00 97.50 438 THR A C 1
ATOM 3324 O O . THR A 1 438 ? 7.811 22.298 0.946 1.00 97.50 438 THR A O 1
ATOM 3327 N N . ALA A 1 439 ? 8.388 21.950 -1.182 1.00 96.88 439 ALA A N 1
ATOM 3328 C CA . ALA A 1 439 ? 8.079 23.308 -1.627 1.00 96.88 439 ALA A CA 1
ATOM 3329 C C . ALA A 1 439 ? 6.636 23.781 -1.353 1.00 96.88 439 ALA A C 1
ATOM 3331 O O . ALA A 1 439 ? 6.434 24.972 -1.120 1.00 96.88 439 ALA A O 1
ATOM 3332 N N . ALA A 1 440 ? 5.658 22.873 -1.372 1.00 97.38 440 ALA A N 1
ATOM 3333 C CA . ALA A 1 440 ? 4.246 23.137 -1.084 1.00 97.38 440 ALA A CA 1
ATOM 3334 C C . ALA A 1 440 ? 3.848 22.838 0.372 1.00 97.38 440 ALA A C 1
ATOM 3336 O O . ALA A 1 440 ? 2.662 22.863 0.680 1.00 97.38 440 ALA A O 1
ATOM 3337 N N .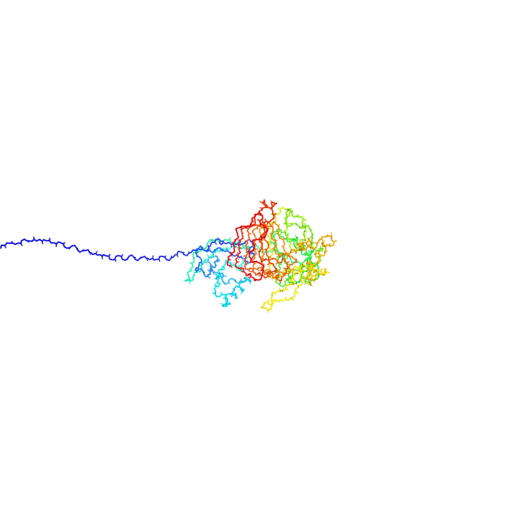 TRP A 1 441 ? 4.829 22.592 1.248 1.00 98.06 441 TRP A N 1
ATOM 3338 C CA . TRP A 1 441 ? 4.690 22.166 2.646 1.00 98.06 441 TRP A CA 1
ATOM 3339 C C . TRP A 1 441 ? 4.335 20.691 2.863 1.00 98.06 441 TRP A C 1
ATOM 3341 O O . TRP A 1 441 ? 3.562 20.069 2.133 1.00 98.06 441 TRP A O 1
ATOM 3351 N N . ILE A 1 442 ? 4.929 20.149 3.925 1.00 98.56 442 ILE A N 1
ATOM 3352 C CA . ILE A 1 442 ? 4.574 18.877 4.553 1.00 98.56 442 ILE A CA 1
ATOM 3353 C C . ILE A 1 442 ? 4.189 19.228 5.986 1.00 98.56 442 ILE A C 1
ATOM 3355 O O . ILE A 1 442 ? 5.015 19.768 6.724 1.00 98.56 442 ILE A O 1
ATOM 3359 N N . GLU A 1 443 ? 2.947 18.970 6.378 1.00 98.19 443 GLU A N 1
ATOM 3360 C CA . GLU A 1 443 ? 2.421 19.464 7.652 1.00 98.19 443 GLU A CA 1
ATOM 3361 C C . GLU A 1 443 ? 1.367 18.541 8.263 1.00 98.19 443 GLU A C 1
ATOM 3363 O O . GLU A 1 443 ? 0.795 17.690 7.591 1.00 98.19 443 GLU A O 1
ATOM 3368 N N . GLN A 1 444 ? 1.100 18.710 9.561 1.00 98.12 444 GLN A N 1
ATOM 3369 C CA . GLN A 1 444 ? 0.052 17.961 10.270 1.00 98.12 444 GLN A CA 1
ATOM 3370 C C . GLN A 1 444 ? 0.257 16.433 10.171 1.00 98.12 444 GLN A C 1
ATOM 3372 O O . GLN A 1 444 ? -0.653 15.675 9.831 1.00 98.12 444 GLN A O 1
ATOM 3377 N N . ILE A 1 445 ? 1.492 15.995 10.444 1.00 98.38 445 ILE A N 1
ATOM 3378 C CA . ILE A 1 445 ? 1.904 14.587 10.462 1.00 98.38 445 ILE A CA 1
ATOM 3379 C C . ILE A 1 445 ? 2.026 14.137 11.919 1.00 98.38 445 ILE A C 1
ATOM 3381 O O . ILE A 1 445 ? 2.859 14.660 12.661 1.00 98.38 445 ILE A O 1
ATOM 3385 N N . LEU A 1 446 ? 1.212 13.165 12.322 1.00 97.94 446 LEU A N 1
ATOM 3386 C CA . LEU A 1 446 ? 1.262 12.539 13.639 1.00 97.94 446 LEU A CA 1
ATOM 3387 C C . LEU A 1 446 ? 1.717 11.085 13.499 1.00 97.94 446 LEU A C 1
ATOM 3389 O O . LEU A 1 446 ? 0.981 10.246 12.980 1.00 97.94 446 LEU A O 1
ATOM 3393 N N . GLY A 1 447 ? 2.930 10.805 13.974 1.00 97.75 447 GLY A N 1
ATOM 3394 C CA . GLY A 1 447 ? 3.414 9.453 14.240 1.00 97.75 447 GLY A CA 1
ATOM 3395 C C . GLY A 1 447 ? 3.358 9.170 15.735 1.00 97.75 447 GLY A C 1
ATOM 3396 O O . GLY A 1 447 ? 3.954 9.911 16.516 1.00 97.75 447 GLY A O 1
ATOM 3397 N N . GLU A 1 448 ? 2.646 8.126 16.135 1.00 96.38 448 GLU A N 1
ATOM 3398 C CA . GLU A 1 448 ? 2.536 7.695 17.528 1.00 96.38 448 GLU A CA 1
ATOM 3399 C C . GLU A 1 448 ? 2.325 6.188 17.607 1.00 96.38 448 GLU A C 1
ATOM 3401 O O . GLU A 1 448 ? 1.734 5.622 16.700 1.00 96.38 448 GLU A O 1
ATOM 3406 N N . ASP A 1 449 ? 2.749 5.564 18.706 1.00 94.19 449 ASP A N 1
ATOM 3407 C CA . ASP A 1 449 ? 2.637 4.106 18.895 1.00 94.19 449 ASP A CA 1
ATOM 3408 C C . ASP A 1 449 ? 3.183 3.294 17.705 1.00 94.19 449 ASP A C 1
ATOM 3410 O O . ASP A 1 449 ? 2.667 2.183 17.428 1.00 94.19 449 ASP A O 1
#

Foldseek 3Di:
DDDDDDDDDDDDDDDDPPPPPPPPPPPAFFFWEDWDFFFVCFAQFKTKIFTHAGPDCPFFDWKFKDKPNHTDDILLPAPDQPLNVVVVVCCVPVVCVVPDDAYGGMHMGGRHHGQDKIKMWMWTAGNVRDTHPTYDIDIDHHHHDAAEQELVVQPFDQAQPDASQNSQQVSQVPGDACHEYEQDAGETEYAEHEHAARYEYEQEPNYEHEYDLAQVRWDWQDDPDPPDPQIATEANYEYDDPVQAPHEDYEYEYQEEYAQQWWDFPAADPVCRVFTAGQAADCDADPVRHGDCRHCCNTTRSLNNQLVVVVVVVDDSVSRNQRGHEHYEYTSYERYYYYNYEYEHTNAEYAEYAQYESYEYGNYEDRYHQNANHEQYEQELYYHYEYASYEDPTNEHPYEYAQADDPVRCPGHEREQYEHEHYHYDDYNYPYYPDPHANNHHDHHDDGD

InterPro domains:
  IPR000743 Glycoside hydrolase, family 28 [PF00295] (323-437)
  IPR003961 Fibronectin type III [PF00041] (31-137)
  IPR003961 Fibronectin type III [PS50853] (31-146)
  IPR003961 Fibronectin type III [SM00060] (29-132)
  IPR003961 Fibronectin type III [cd00063] (31-142)
  IPR011050 Pectin lyase fold/virulence factor [SSF51126] (139-448)
  IPR012334 Pectin lyase fold [G3DSA:2.160.20.10] (144-449)
  IPR013783 Immunoglobulin-like fold [G3DSA:2.60.40.10] (31-143)
  IPR024535 Rhamnogalacturonase A/B/Epimerase-like, pectate lyase domain [PF12708] (148-189)
  IPR036116 Fibronectin type III superfamily [SSF49265] (20-142)
  IPR051801 Glycosyl_Hydrolase_28_Enzymes [PTHR31339] (139-446)